Protein AF-0000000072489955 (afdb_homodimer)

InterPro domains:
  IPR000868 Isochorismatase-like domain [PF00857] (8-156)
  IPR036380 Isochorismatase-like superfamily [G3DSA:3.40.50.850] (6-184)
  IPR036380 Isochorismatase-like superfamily [SSF52499] (5-157)
  IPR052347 Isochorismatase Family Nicotinamidases [PTHR11080] (70-157)

Sequence (392 aa):
MSAHENKLLLIIDPQIDFITGALPVPGAERAMNALAGYIRTHNIDYAFIIVTADCHPMRHCSFKPDGGEWPRHCIADSVGAAIWPPVMTELLDNSDKVVILHKGKDAGREEYSIFKNSVAAERILHIIESYDIKRIDICGLAGDVCVSDTIRDGVELIKNSRINVLSAFSPSIDGGDVLHSVISAYGLSCDTDADIMSAHENKLLLIIDPQIDFITGALPVPGAERAMNALAGYIRTHNIDYAFIIVTADCHPMRHCSFKPDGGEWPRHCIADSVGAAIWPPVMTELLDNSDKVVILHKGKDAGREEYSIFKNSVAAERILHIIESYDIKRIDICGLAGDVCVSDTIRDGVELIKNSRINVLSAFSPSIDGGDVLHSVISAYGLSCDTDADI

pLDDT: mean 95.7, std 8.62, range [37.5, 98.94]

Structure (mmCIF, N/CA/C/O backbone):
data_AF-0000000072489955-model_v1
#
loop_
_entity.id
_entity.type
_entity.pdbx_description
1 polymer nicotinamidase
#
loop_
_atom_site.group_PDB
_atom_site.id
_atom_site.type_symbol
_atom_site.label_atom_id
_atom_site.label_alt_id
_atom_site.label_comp_id
_atom_site.label_asym_id
_atom_site.label_entity_id
_atom_site.label_seq_id
_atom_site.pdbx_PDB_ins_code
_atom_site.Cartn_x
_atom_site.Cartn_y
_atom_site.Cartn_z
_atom_site.occupancy
_atom_site.B_iso_or_equiv
_atom_site.auth_seq_id
_atom_site.auth_comp_id
_atom_site.auth_asym_id
_atom_site.auth_atom_id
_atom_site.pdbx_PDB_model_num
ATOM 1 N N . MET A 1 1 ? -15.766 -40.469 -9.312 1 37.5 1 MET A N 1
ATOM 2 C CA . MET A 1 1 ? -15.766 -39.031 -9.5 1 37.5 1 MET A CA 1
ATOM 3 C C . MET A 1 1 ? -14.352 -38.469 -9.406 1 37.5 1 MET A C 1
ATOM 5 O O . MET A 1 1 ? -13.656 -38.688 -8.406 1 37.5 1 MET A O 1
ATOM 9 N N . SER A 1 2 ? -13.547 -38.375 -10.391 1 42.09 2 SER A N 1
ATOM 10 C CA . SER A 1 2 ? -12.109 -38.094 -10.375 1 42.09 2 SER A CA 1
ATOM 11 C C . SER A 1 2 ? -11.773 -37.031 -9.352 1 42.09 2 SER A C 1
ATOM 13 O O . SER A 1 2 ? -12.422 -35.969 -9.312 1 42.09 2 SER A O 1
ATOM 15 N N . ALA A 1 3 ? -11.477 -37.312 -8.133 1 51.44 3 ALA A N 1
ATOM 16 C CA . ALA A 1 3 ? -11.375 -36.5 -6.914 1 51.44 3 ALA A CA 1
ATOM 17 C C . ALA A 1 3 ? -10.75 -35.125 -7.199 1 51.44 3 ALA A C 1
ATOM 19 O O . ALA A 1 3 ? -9.656 -35.062 -7.758 1 51.44 3 ALA A O 1
ATOM 20 N N . HIS A 1 4 ? -11.508 -34.094 -7.52 1 71.75 4 HIS A N 1
ATOM 21 C CA . HIS A 1 4 ? -11.062 -32.719 -7.824 1 71.75 4 HIS A CA 1
ATOM 22 C C . HIS A 1 4 ? -9.977 -32.281 -6.859 1 71.75 4 HIS A C 1
ATOM 24 O O . HIS A 1 4 ? -10.141 -32.375 -5.645 1 71.75 4 HIS A O 1
ATOM 30 N N . GLU A 1 5 ? -8.727 -32.312 -7.352 1 90.19 5 GLU A N 1
ATOM 31 C CA . GLU A 1 5 ? -7.582 -31.922 -6.531 1 90.19 5 GLU A CA 1
ATOM 32 C C . GLU A 1 5 ? -7.656 -30.438 -6.16 1 90.19 5 GLU A C 1
ATOM 34 O O . GLU A 1 5 ? -8.039 -29.609 -6.984 1 90.19 5 GLU A O 1
ATOM 39 N N . ASN A 1 6 ? -7.496 -30.219 -4.883 1 95.69 6 ASN A N 1
ATOM 40 C CA . ASN A 1 6 ? -7.434 -28.844 -4.426 1 95.69 6 ASN A CA 1
ATOM 41 C C . ASN A 1 6 ? -6.145 -28.156 -4.883 1 95.69 6 ASN A C 1
ATOM 43 O O . ASN A 1 6 ? -5.051 -28.641 -4.609 1 95.69 6 ASN A O 1
ATOM 47 N N . LYS A 1 7 ? -6.324 -27.016 -5.609 1 97.81 7 LYS A N 1
ATOM 48 C CA . LYS A 1 7 ? -5.18 -26.297 -6.156 1 97.81 7 LYS A CA 1
ATOM 49 C C . LYS A 1 7 ? -5.027 -24.922 -5.5 1 97.81 7 LYS A C 1
ATOM 51 O O . LYS A 1 7 ? -6.016 -24.328 -5.078 1 97.81 7 LYS A O 1
ATOM 56 N N . LEU A 1 8 ? -3.838 -24.547 -5.398 1 98.38 8 LEU A N 1
ATOM 57 C CA . LEU A 1 8 ? -3.469 -23.203 -4.973 1 98.38 8 LEU A CA 1
ATOM 58 C C . LEU A 1 8 ? -2.781 -22.438 -6.105 1 98.38 8 LEU A C 1
ATOM 60 O O . LEU A 1 8 ? -1.897 -22.984 -6.773 1 98.38 8 LEU A O 1
ATOM 64 N N . LEU A 1 9 ? -3.279 -21.266 -6.422 1 98.62 9 LEU A N 1
ATOM 65 C CA . LEU A 1 9 ? -2.568 -20.359 -7.324 1 98.62 9 LEU A CA 1
ATOM 66 C C . LEU A 1 9 ? -1.688 -19.391 -6.539 1 98.62 9 LEU A C 1
ATOM 68 O O . LEU A 1 9 ? -2.186 -18.625 -5.715 1 98.62 9 LEU A O 1
ATOM 72 N N . LEU A 1 10 ? -0.407 -19.5 -6.691 1 98.81 10 LEU A N 1
ATOM 73 C CA . LEU A 1 10 ? 0.57 -18.609 -6.062 1 98.81 10 LEU A CA 1
ATOM 74 C C . LEU A 1 10 ? 1.148 -17.625 -7.074 1 98.81 10 LEU A C 1
ATOM 76 O O . LEU A 1 10 ? 1.888 -18.031 -7.98 1 98.81 10 LEU A O 1
ATOM 80 N N . ILE A 1 11 ? 0.816 -16.359 -6.941 1 98.94 11 ILE A N 1
ATOM 81 C CA . ILE A 1 11 ? 1.24 -15.328 -7.871 1 98.94 11 ILE A CA 1
ATOM 82 C C . ILE A 1 11 ? 2.301 -14.445 -7.215 1 98.94 11 ILE A C 1
ATOM 84 O O . ILE A 1 11 ? 2.029 -13.773 -6.215 1 98.94 11 ILE A O 1
ATOM 88 N N . ILE A 1 12 ? 3.443 -14.398 -7.82 1 98.94 12 ILE A N 1
ATOM 89 C CA . ILE A 1 12 ? 4.578 -13.688 -7.234 1 98.94 12 ILE A CA 1
ATOM 90 C C . ILE A 1 12 ? 4.656 -12.281 -7.812 1 98.94 12 ILE A C 1
ATOM 92 O O . ILE A 1 12 ? 4.949 -12.102 -8.992 1 98.94 12 ILE A O 1
ATOM 96 N N . ASP A 1 13 ? 4.414 -11.305 -7.098 1 98.88 13 ASP A N 1
ATOM 97 C CA . ASP A 1 13 ? 4.766 -9.898 -7.23 1 98.88 13 ASP A CA 1
ATOM 98 C C . ASP A 1 13 ? 4.23 -9.32 -8.539 1 98.88 13 ASP A C 1
ATOM 100 O O . ASP A 1 13 ? 4.98 -8.719 -9.312 1 98.88 13 ASP A O 1
ATOM 104 N N . PRO A 1 14 ? 2.908 -9.445 -8.797 1 98.94 14 PRO A N 1
ATOM 105 C CA . PRO A 1 14 ? 2.35 -8.781 -9.977 1 98.94 14 PRO A CA 1
ATOM 106 C C . PRO A 1 14 ? 2.15 -7.281 -9.773 1 98.94 14 PRO A C 1
ATOM 108 O O . PRO A 1 14 ? 1.031 -6.777 -9.906 1 98.94 14 PRO A O 1
ATOM 111 N N . GLN A 1 15 ? 3.248 -6.578 -9.578 1 98.94 15 GLN A N 1
ATOM 112 C CA . GLN A 1 15 ? 3.209 -5.184 -9.156 1 98.94 15 GLN A CA 1
ATOM 113 C C . GLN A 1 15 ? 3.604 -4.254 -10.305 1 98.94 15 GLN A C 1
ATOM 115 O O . GLN A 1 15 ? 4.363 -4.645 -11.195 1 98.94 15 GLN A O 1
ATOM 120 N N . ILE A 1 16 ? 3.211 -3.055 -10.258 1 98.94 16 ILE A N 1
ATOM 121 C CA . ILE A 1 16 ? 3.332 -2.055 -11.312 1 98.94 16 ILE A CA 1
ATOM 122 C C . ILE A 1 16 ? 4.809 -1.783 -11.602 1 98.94 16 ILE A C 1
ATOM 124 O O . ILE A 1 16 ? 5.211 -1.674 -12.758 1 98.94 16 ILE A O 1
ATOM 128 N N . ASP A 1 17 ? 5.617 -1.728 -10.609 1 98.94 17 ASP A N 1
ATOM 129 C CA . ASP A 1 17 ? 7.02 -1.395 -10.82 1 98.94 17 ASP A CA 1
ATOM 130 C C . ASP A 1 17 ? 7.719 -2.465 -11.656 1 98.94 17 ASP A C 1
ATOM 132 O O . ASP A 1 17 ? 8.695 -2.176 -12.352 1 98.94 17 ASP A O 1
ATOM 136 N N . PHE A 1 18 ? 7.219 -3.705 -11.633 1 98.88 18 PHE A N 1
ATOM 137 C CA . PHE A 1 18 ? 7.82 -4.781 -12.414 1 98.88 18 PHE A CA 1
ATOM 138 C C . PHE A 1 18 ? 7.188 -4.871 -13.797 1 98.88 18 PHE A C 1
ATOM 140 O O . PHE A 1 18 ? 7.578 -5.711 -14.609 1 98.88 18 PHE A O 1
ATOM 147 N N . ILE A 1 19 ? 6.191 -4.082 -14.109 1 98.88 19 ILE A N 1
ATOM 148 C CA . ILE A 1 19 ? 5.434 -4.199 -15.352 1 98.88 19 ILE A CA 1
ATOM 149 C C . ILE A 1 19 ? 5.652 -2.953 -16.203 1 98.88 19 ILE A C 1
ATOM 151 O O . ILE A 1 19 ? 6.227 -3.035 -17.297 1 98.88 19 ILE A O 1
ATOM 155 N N . THR A 1 20 ? 5.324 -1.74 -15.648 1 98.62 20 THR A N 1
ATOM 156 C CA . THR A 1 20 ? 5.461 -0.504 -16.406 1 98.62 20 THR A CA 1
ATOM 157 C C . THR A 1 20 ? 6.262 0.53 -15.625 1 98.62 20 THR A C 1
ATOM 159 O O . THR A 1 20 ? 6.52 1.629 -16.109 1 98.62 20 THR A O 1
ATOM 162 N N . GLY A 1 21 ? 6.633 0.22 -14.438 1 98.38 21 GLY A N 1
ATOM 163 C CA . GLY A 1 21 ? 7.211 1.208 -13.539 1 98.38 21 GLY A CA 1
ATOM 164 C C . GLY A 1 21 ? 8.727 1.177 -13.516 1 98.38 21 GLY A C 1
ATOM 165 O O . GLY A 1 21 ? 9.375 1.174 -14.57 1 98.38 21 GLY A O 1
ATOM 166 N N . ALA A 1 22 ? 9.375 1.132 -12.383 1 97.88 22 ALA A N 1
ATOM 167 C CA . ALA A 1 22 ? 10.781 1.447 -12.141 1 97.88 22 ALA A CA 1
ATOM 168 C C . ALA A 1 22 ? 11.68 0.306 -12.602 1 97.88 22 ALA A C 1
ATOM 170 O O . ALA A 1 22 ? 12.844 0.527 -12.945 1 97.88 22 ALA A O 1
ATOM 171 N N . LEU A 1 23 ? 11.203 -0.921 -12.57 1 97.69 23 LEU A N 1
ATOM 172 C CA . LEU A 1 23 ? 12 -2.105 -12.875 1 97.69 23 LEU A CA 1
ATOM 173 C C . LEU A 1 23 ? 11.219 -3.068 -13.766 1 97.69 23 LEU A C 1
ATOM 175 O O . LEU A 1 23 ? 11.008 -4.227 -13.391 1 97.69 23 LEU A O 1
ATOM 179 N N . PRO A 1 24 ? 10.898 -2.605 -14.953 1 98.38 24 PRO A N 1
ATOM 180 C CA . PRO A 1 24 ? 10.016 -3.406 -15.812 1 98.38 24 PRO A CA 1
ATOM 181 C C . PRO A 1 24 ? 10.695 -4.672 -16.328 1 98.38 24 PRO A C 1
ATOM 183 O O . PRO A 1 24 ? 11.852 -4.629 -16.75 1 98.38 24 PRO A O 1
ATOM 186 N N . VAL A 1 25 ? 10.008 -5.738 -16.25 1 98.56 25 VAL A N 1
ATOM 187 C CA . VAL A 1 25 ? 10.391 -7.008 -16.859 1 98.56 25 VAL A CA 1
ATOM 188 C C . VAL A 1 25 ? 9.859 -7.086 -18.281 1 98.56 25 VAL A C 1
ATOM 190 O O . VAL A 1 25 ? 8.68 -6.828 -18.531 1 98.56 25 VAL A O 1
ATOM 193 N N . PRO A 1 26 ? 10.719 -7.391 -19.281 1 98.38 26 PRO A N 1
ATOM 194 C CA . PRO A 1 26 ? 10.219 -7.5 -20.656 1 98.38 26 PRO A CA 1
ATOM 195 C C . PRO A 1 26 ? 9.055 -8.477 -20.797 1 98.38 26 PRO A C 1
ATOM 197 O O . PRO A 1 26 ? 9.117 -9.594 -20.266 1 98.38 26 PRO A O 1
ATOM 200 N N . GLY A 1 27 ? 7.914 -8 -21.391 1 98 27 GLY A N 1
ATOM 201 C CA . GLY A 1 27 ? 6.773 -8.867 -21.641 1 98 27 GLY A CA 1
ATOM 202 C C . GLY A 1 27 ? 5.809 -8.938 -20.469 1 98 27 GLY A C 1
ATOM 203 O O . GLY A 1 27 ? 4.773 -9.594 -20.562 1 98 27 GLY A O 1
ATOM 204 N N . ALA A 1 28 ? 6.082 -8.242 -19.406 1 98.69 28 ALA A N 1
ATOM 205 C CA . ALA A 1 28 ? 5.312 -8.367 -18.156 1 98.69 28 ALA A CA 1
ATOM 206 C C . ALA A 1 28 ? 3.883 -7.871 -18.344 1 98.69 28 ALA A C 1
ATOM 208 O O . ALA A 1 28 ? 2.938 -8.477 -17.844 1 98.69 28 ALA A O 1
ATOM 209 N N . GLU A 1 29 ? 3.723 -6.734 -19.062 1 98.69 29 GLU A N 1
ATOM 210 C CA . GLU A 1 29 ? 2.381 -6.184 -19.234 1 98.69 29 GLU A CA 1
ATOM 211 C C . GLU A 1 29 ? 1.457 -7.18 -19.922 1 98.69 29 GLU A C 1
ATOM 213 O O . GLU A 1 29 ? 0.35 -7.441 -19.453 1 98.69 29 GLU A O 1
ATOM 218 N N . ARG A 1 30 ? 1.932 -7.723 -21.031 1 98.06 30 ARG A N 1
ATOM 219 C CA . ARG A 1 30 ? 1.153 -8.711 -21.766 1 98.06 30 ARG A CA 1
ATOM 220 C C . ARG A 1 30 ? 0.87 -9.938 -20.906 1 98.06 30 ARG A C 1
ATOM 222 O O . ARG A 1 30 ? -0.264 -10.422 -20.844 1 98.06 30 ARG A O 1
ATOM 229 N N . ALA A 1 31 ? 1.835 -10.445 -20.172 1 98.31 31 ALA A N 1
ATOM 230 C CA . ALA A 1 31 ? 1.703 -11.641 -19.344 1 98.31 31 ALA A CA 1
ATOM 231 C C . ALA A 1 31 ? 0.718 -11.422 -18.203 1 98.31 31 ALA A C 1
ATOM 233 O O . ALA A 1 31 ? -0.113 -12.281 -17.922 1 98.31 31 ALA A O 1
ATOM 234 N N . MET A 1 32 ? 0.786 -10.281 -17.578 1 98.69 32 MET A N 1
ATOM 235 C CA . MET A 1 32 ? -0.064 -10 -16.422 1 98.69 32 MET A CA 1
ATOM 236 C C . MET A 1 32 ? -1.501 -9.734 -16.859 1 98.69 32 MET A C 1
ATOM 238 O O . MET A 1 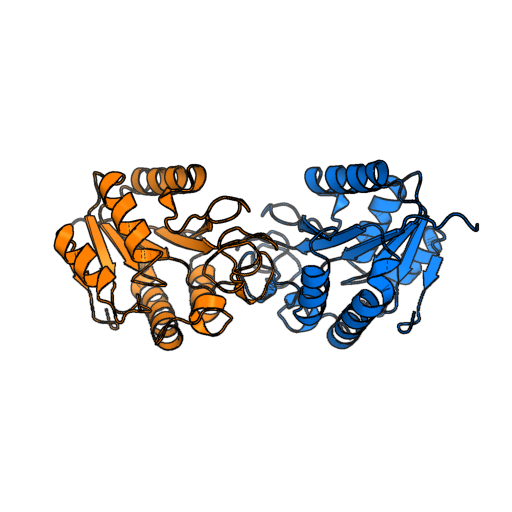32 ? -2.443 -10.07 -16.141 1 98.69 32 MET A O 1
ATOM 242 N N . ASN A 1 33 ? -1.655 -9.078 -18.047 1 98.62 33 ASN A N 1
ATOM 243 C CA . ASN A 1 33 ? -3.002 -8.969 -18.594 1 98.62 33 ASN A CA 1
ATOM 244 C C . ASN A 1 33 ? -3.598 -10.336 -18.891 1 98.62 33 ASN A C 1
ATOM 246 O O . ASN A 1 33 ? -4.77 -10.586 -18.609 1 98.62 33 ASN A O 1
ATOM 250 N N . ALA A 1 34 ? -2.805 -11.203 -19.484 1 98.31 34 ALA A N 1
ATOM 251 C CA . ALA A 1 34 ? -3.248 -12.57 -19.75 1 98.31 34 ALA A CA 1
ATOM 252 C C . ALA A 1 34 ? -3.559 -13.312 -18.469 1 98.31 34 ALA A C 1
ATOM 254 O O . ALA A 1 34 ? -4.516 -14.086 -18.406 1 98.31 34 ALA A O 1
ATOM 255 N N . LEU A 1 35 ? -2.717 -13.117 -17.406 1 98.56 35 LEU A N 1
ATOM 256 C CA . LEU A 1 35 ? -2.957 -13.734 -16.094 1 98.56 35 LEU A CA 1
ATOM 257 C C . LEU A 1 35 ? -4.312 -13.32 -15.547 1 98.56 35 LEU A C 1
ATOM 259 O O . LEU A 1 35 ? -5.039 -14.141 -14.977 1 98.56 35 LEU A O 1
ATOM 263 N N . ALA A 1 36 ? -4.652 -12.031 -15.695 1 98.62 36 ALA A N 1
ATOM 264 C CA . ALA A 1 36 ? -5.961 -11.562 -15.25 1 98.62 36 ALA A CA 1
ATOM 265 C C . ALA A 1 36 ? -7.082 -12.336 -15.938 1 98.62 36 ALA A C 1
ATOM 267 O O . ALA A 1 36 ? -8.039 -12.766 -15.281 1 98.62 36 ALA A O 1
ATOM 268 N N . GLY A 1 37 ? -6.965 -12.469 -17.25 1 97.94 37 GLY A N 1
ATOM 269 C CA . GLY A 1 37 ? -7.926 -13.273 -17.984 1 97.94 37 GLY A CA 1
ATOM 270 C C . GLY A 1 37 ? -7.98 -14.711 -17.516 1 97.94 37 GLY A C 1
ATOM 271 O O . GLY A 1 37 ? -9.062 -15.281 -17.375 1 97.94 37 GLY A O 1
ATOM 272 N N . TYR A 1 38 ? -6.816 -15.312 -17.25 1 98.12 38 TYR A N 1
ATOM 273 C CA . TYR A 1 38 ? -6.719 -16.688 -16.766 1 98.12 38 TYR A CA 1
ATOM 274 C C . TYR A 1 38 ? -7.453 -16.844 -15.43 1 98.12 38 TYR A C 1
ATOM 276 O O . TYR A 1 38 ? -8.219 -17.797 -15.25 1 98.12 38 TYR A O 1
ATOM 284 N N . ILE A 1 39 ? -7.254 -15.922 -14.453 1 98.31 39 ILE A N 1
ATOM 285 C CA . ILE A 1 39 ? -7.926 -15.961 -13.156 1 98.31 39 ILE A CA 1
ATOM 286 C C . ILE A 1 39 ? -9.438 -15.875 -13.359 1 98.31 39 ILE A C 1
ATOM 288 O O . ILE A 1 39 ? -10.195 -16.625 -12.742 1 98.31 39 ILE A O 1
ATOM 292 N N . ARG A 1 40 ? -9.828 -14.977 -14.266 1 97.56 40 ARG A N 1
ATOM 293 C CA . ARG A 1 40 ? -11.25 -14.773 -14.523 1 97.56 40 ARG A CA 1
ATOM 294 C C . ARG A 1 40 ? -11.914 -16.062 -14.984 1 97.56 40 ARG A C 1
ATOM 296 O O . ARG A 1 40 ? -13.023 -16.391 -14.547 1 97.56 40 ARG A O 1
ATOM 303 N N . THR A 1 41 ? -11.227 -16.859 -15.773 1 96.62 41 THR A N 1
ATOM 304 C CA . THR A 1 41 ? -11.844 -18.016 -16.406 1 96.62 41 THR A CA 1
ATOM 305 C C . THR A 1 41 ? -11.57 -19.281 -15.609 1 96.62 41 THR A C 1
ATOM 307 O O . THR A 1 41 ? -12.281 -20.281 -15.758 1 96.62 41 THR A O 1
ATOM 310 N N . HIS A 1 42 ? -10.562 -19.25 -14.688 1 96.25 42 HIS A N 1
ATOM 311 C CA . HIS A 1 42 ? -10.156 -20.5 -14.023 1 96.25 42 HIS A CA 1
ATOM 312 C C . HIS A 1 42 ? -10.273 -20.375 -12.508 1 96.25 42 HIS A C 1
ATOM 314 O O . HIS A 1 42 ? -9.805 -21.25 -11.773 1 96.25 42 HIS A O 1
ATOM 320 N N . ASN A 1 43 ? -10.859 -19.312 -12.023 1 95.12 43 ASN A N 1
ATOM 321 C CA . ASN A 1 43 ? -10.945 -19.094 -10.578 1 95.12 43 ASN A CA 1
ATOM 322 C C . ASN A 1 43 ? -11.57 -20.281 -9.859 1 95.12 43 ASN A C 1
ATOM 324 O O . ASN A 1 43 ? -11.156 -20.625 -8.75 1 95.12 43 ASN A O 1
ATOM 328 N N . ILE A 1 44 ? -12.477 -21.031 -10.438 1 95.44 44 ILE A N 1
ATOM 329 C CA . ILE A 1 44 ? -13.211 -22.125 -9.805 1 95.44 44 ILE A CA 1
ATOM 330 C C . ILE A 1 44 ? -12.289 -23.328 -9.609 1 95.44 44 ILE A C 1
ATOM 332 O O . ILE A 1 44 ? -12.555 -24.188 -8.773 1 95.44 44 ILE A O 1
ATOM 336 N N . ASP A 1 45 ? -11.227 -23.312 -10.359 1 95.5 45 ASP A N 1
ATOM 337 C CA . ASP A 1 45 ? -10.289 -24.438 -10.281 1 95.5 45 ASP A CA 1
ATOM 338 C C . ASP A 1 45 ? -9.414 -24.344 -9.031 1 95.5 45 ASP A C 1
ATOM 340 O O . ASP A 1 45 ? -8.758 -25.312 -8.656 1 95.5 45 ASP A O 1
ATOM 344 N N . TYR A 1 46 ? -9.398 -23.25 -8.352 1 98 46 TYR A N 1
ATOM 345 C CA . TYR A 1 46 ? -8.477 -23.031 -7.242 1 98 46 TYR A CA 1
ATOM 346 C C . TYR A 1 46 ? -9.227 -22.922 -5.922 1 98 46 TYR A C 1
ATOM 348 O O . TYR A 1 46 ? -10.203 -22.172 -5.82 1 98 46 TYR A O 1
ATOM 356 N N . ALA A 1 47 ? -8.727 -23.625 -4.977 1 98.31 47 ALA A N 1
ATOM 357 C CA . ALA A 1 47 ? -9.266 -23.531 -3.619 1 98.31 47 ALA A CA 1
ATOM 358 C C . ALA A 1 47 ? -8.844 -22.219 -2.951 1 98.31 47 ALA A C 1
ATOM 360 O O . ALA A 1 47 ? -9.57 -21.688 -2.105 1 98.31 47 ALA A O 1
ATOM 361 N N . PHE A 1 48 ? -7.672 -21.734 -3.367 1 98.62 48 PHE A N 1
ATOM 362 C CA . PHE A 1 48 ? -7.137 -20.531 -2.754 1 98.62 48 PHE A CA 1
ATOM 363 C C . PHE A 1 48 ? -6.16 -19.828 -3.695 1 98.62 48 PHE A C 1
ATOM 365 O O . PHE A 1 48 ? -5.578 -20.469 -4.578 1 98.62 48 PHE A O 1
ATOM 372 N N . ILE A 1 49 ? -6.047 -18.516 -3.59 1 98.88 49 ILE A N 1
ATOM 373 C CA . ILE A 1 49 ? -5.098 -17.703 -4.344 1 98.88 49 ILE A CA 1
ATOM 374 C C . ILE A 1 49 ? -4.23 -16.906 -3.379 1 98.88 49 ILE A C 1
ATOM 376 O O . ILE A 1 49 ? -4.754 -16.188 -2.52 1 98.88 49 ILE A O 1
ATOM 380 N N . ILE A 1 50 ? -2.957 -17.062 -3.475 1 98.88 50 ILE A N 1
ATOM 381 C CA . ILE A 1 50 ? -2.004 -16.266 -2.709 1 98.88 50 ILE A CA 1
ATOM 382 C C . ILE A 1 50 ? -1.217 -15.359 -3.648 1 98.88 50 ILE A C 1
ATOM 384 O O . ILE A 1 50 ? -0.707 -15.805 -4.676 1 98.88 50 ILE A O 1
ATOM 388 N N . VAL A 1 51 ? -1.162 -14.133 -3.346 1 98.94 51 VAL A N 1
ATOM 389 C CA . VAL A 1 51 ? -0.356 -13.148 -4.066 1 98.94 51 VAL A CA 1
ATOM 390 C C . VAL A 1 51 ? 0.719 -12.586 -3.141 1 98.94 51 VAL A C 1
ATOM 392 O O . VAL A 1 51 ? 0.454 -12.297 -1.971 1 98.94 51 VAL A O 1
ATOM 395 N N . THR A 1 52 ? 1.908 -12.5 -3.605 1 98.88 52 THR A N 1
ATOM 396 C CA . THR A 1 52 ? 2.951 -11.828 -2.838 1 98.88 52 THR A CA 1
ATOM 397 C C . THR A 1 52 ? 3.246 -10.445 -3.416 1 98.88 52 THR A C 1
ATOM 399 O O . THR A 1 52 ? 2.926 -10.172 -4.574 1 98.88 52 THR A O 1
ATOM 402 N N . ALA A 1 53 ? 3.789 -9.594 -2.629 1 98.81 53 ALA A N 1
ATOM 403 C CA . ALA A 1 53 ? 4.145 -8.242 -3.062 1 98.81 53 ALA A CA 1
ATOM 404 C C . ALA A 1 53 ? 5.348 -7.715 -2.285 1 98.81 53 ALA A C 1
ATOM 406 O O . ALA A 1 53 ? 5.398 -7.832 -1.058 1 98.81 53 ALA A O 1
ATOM 407 N N . ASP A 1 54 ? 6.328 -7.227 -3.004 1 98.62 54 ASP A N 1
ATOM 408 C CA . ASP A 1 54 ? 7.383 -6.438 -2.369 1 98.62 54 ASP A CA 1
ATOM 409 C C . ASP A 1 54 ? 6.812 -5.168 -1.741 1 98.62 54 ASP A C 1
ATOM 411 O O . ASP A 1 54 ? 5.973 -4.496 -2.34 1 98.62 54 ASP A O 1
ATOM 415 N N . CYS A 1 55 ? 7.176 -4.906 -0.614 1 98.31 55 CYS A N 1
ATOM 416 C CA . CYS A 1 55 ? 6.691 -3.756 0.14 1 98.31 55 CYS A CA 1
ATOM 417 C C . CYS A 1 55 ? 7.84 -3.053 0.855 1 98.31 55 CYS A C 1
ATOM 419 O O . CYS A 1 55 ? 7.883 -3.02 2.086 1 98.31 55 CYS A O 1
ATOM 421 N N . HIS A 1 56 ? 8.68 -2.373 0.127 1 98.69 56 HIS A N 1
ATOM 422 C CA . HIS A 1 56 ? 9.938 -1.841 0.648 1 98.69 56 HIS A CA 1
ATOM 423 C C . HIS A 1 56 ? 9.719 -0.517 1.372 1 98.69 56 HIS A C 1
ATOM 425 O O . HIS A 1 56 ? 8.914 0.309 0.934 1 98.69 56 HIS A O 1
ATOM 431 N N . PRO A 1 57 ? 10.469 -0.329 2.482 1 98.12 57 PRO A N 1
ATOM 432 C CA . PRO A 1 57 ? 10.531 1.031 3.025 1 98.12 57 PRO A CA 1
ATOM 433 C C . PRO A 1 57 ? 11.203 2.018 2.072 1 98.12 57 PRO A C 1
ATOM 435 O O . PRO A 1 57 ? 11.68 1.623 1.006 1 98.12 57 PRO A O 1
ATOM 438 N N . MET A 1 58 ? 11.172 3.27 2.43 1 97.69 58 MET A N 1
ATOM 439 C CA . MET A 1 58 ? 11.664 4.336 1.563 1 97.69 58 MET A CA 1
ATOM 440 C C . MET A 1 58 ? 13.156 4.164 1.287 1 97.69 58 MET A C 1
ATOM 442 O O . MET A 1 58 ? 13.648 4.594 0.244 1 97.69 58 MET A O 1
ATOM 446 N N . ARG A 1 59 ? 13.812 3.543 2.25 1 96.75 59 ARG A N 1
ATOM 447 C CA . ARG A 1 59 ? 15.195 3.105 2.084 1 96.75 59 ARG A CA 1
ATOM 448 C C . ARG A 1 59 ? 15.32 1.6 2.283 1 96.75 59 ARG A C 1
ATOM 450 O O . ARG A 1 59 ? 14.734 1.039 3.209 1 96.75 59 ARG A O 1
ATOM 457 N N . HIS A 1 60 ? 16 0.931 1.401 1 97.81 60 HIS A N 1
ATOM 458 C CA . HIS A 1 60 ? 16.125 -0.522 1.443 1 97.81 60 HIS A CA 1
ATOM 459 C C . HIS A 1 60 ? 17.469 -0.975 0.872 1 97.81 60 HIS A C 1
ATOM 461 O O . HIS A 1 60 ? 17.953 -0.403 -0.106 1 97.81 60 HIS A O 1
ATOM 467 N N . CYS A 1 61 ? 18.016 -2.01 1.352 1 98.06 61 CYS A N 1
ATOM 468 C CA . CYS A 1 61 ? 19.375 -2.455 1.024 1 98.06 61 CYS A CA 1
ATOM 469 C C . CYS A 1 61 ? 19.469 -2.902 -0.429 1 98.06 61 CYS A C 1
ATOM 471 O O . CYS A 1 61 ? 20.562 -2.986 -0.991 1 98.06 61 CYS A O 1
ATOM 473 N N . SER A 1 62 ? 18.344 -3.219 -1.028 1 97 62 SER A N 1
ATOM 474 C CA . SER A 1 62 ? 18.375 -3.672 -2.414 1 97 62 SER A CA 1
ATOM 475 C C . SER A 1 62 ? 18.5 -2.498 -3.379 1 97 62 SER A C 1
ATOM 477 O O . SER A 1 62 ? 18.766 -2.689 -4.566 1 97 62 SER A O 1
ATOM 479 N N . PHE A 1 63 ? 18.266 -1.239 -2.906 1 97.81 63 PHE A N 1
ATOM 480 C CA . PHE A 1 63 ? 18.266 -0.063 -3.77 1 97.81 63 PHE A CA 1
ATOM 481 C C . PHE A 1 63 ? 19.688 0.416 -4.039 1 97.81 63 PHE A C 1
ATOM 483 O O . PHE A 1 63 ? 20.531 0.4 -3.141 1 97.81 63 PHE A O 1
ATOM 490 N N . LYS A 1 64 ? 19.938 0.902 -5.215 1 97.25 64 LYS A N 1
ATOM 491 C CA . LYS A 1 64 ? 21.266 1.39 -5.609 1 97.25 64 LYS A CA 1
ATOM 492 C C . LYS A 1 64 ? 21.75 2.492 -4.672 1 97.25 64 LYS A C 1
ATOM 494 O O . LYS A 1 64 ? 22.875 2.443 -4.18 1 97.25 64 LYS A O 1
ATOM 499 N N . PRO A 1 65 ? 20.906 3.514 -4.359 1 95.75 65 PRO A N 1
ATOM 500 C CA . PRO A 1 65 ? 21.375 4.562 -3.451 1 95.75 65 PRO A CA 1
ATOM 501 C C . PRO A 1 65 ? 21.719 4.031 -2.059 1 95.75 65 PRO A C 1
ATOM 503 O O . PRO A 1 65 ? 22.406 4.699 -1.29 1 95.75 65 PRO A O 1
ATOM 506 N N . ASP A 1 66 ? 21.266 2.824 -1.698 1 96.75 66 ASP A N 1
ATOM 507 C CA . ASP A 1 66 ? 21.484 2.248 -0.375 1 96.75 66 ASP A CA 1
ATOM 508 C C . ASP A 1 66 ? 22.453 1.069 -0.439 1 96.75 66 ASP A C 1
ATOM 510 O O . ASP A 1 66 ? 22.484 0.234 0.467 1 96.75 66 ASP A O 1
ATOM 514 N N . GLY A 1 67 ? 23.109 0.924 -1.616 1 96.62 67 GLY A N 1
ATOM 515 C CA . GLY A 1 67 ? 24.188 -0.057 -1.734 1 96.62 67 GLY A CA 1
ATOM 516 C C . GLY A 1 67 ? 23.766 -1.304 -2.492 1 96.62 67 GLY A C 1
ATOM 517 O O . GLY A 1 67 ? 24.547 -2.246 -2.625 1 96.62 67 GLY A O 1
ATOM 518 N N . GLY A 1 68 ? 22.531 -1.366 -2.971 1 97.06 68 GLY A N 1
ATOM 519 C CA . GLY A 1 68 ? 22.031 -2.543 -3.664 1 97.06 68 GLY A CA 1
ATOM 520 C C . GLY A 1 68 ? 22.172 -2.449 -5.172 1 97.06 68 GLY A C 1
ATOM 521 O O . GLY A 1 68 ? 22.953 -1.636 -5.68 1 97.06 68 GLY A O 1
ATOM 522 N N . GLU A 1 69 ? 21.516 -3.355 -5.832 1 95.44 69 GLU A N 1
ATOM 523 C CA . GLU A 1 69 ? 21.719 -3.488 -7.27 1 95.44 69 GLU A CA 1
ATOM 524 C C . GLU A 1 69 ? 20.547 -2.918 -8.047 1 95.44 69 GLU A C 1
ATOM 526 O O . GLU A 1 69 ? 20.672 -2.592 -9.234 1 95.44 69 GLU A O 1
ATOM 531 N N . TRP A 1 70 ? 19.438 -2.723 -7.395 1 97.12 70 TRP A N 1
ATOM 532 C CA . TRP A 1 70 ? 18.203 -2.387 -8.117 1 97.12 70 TRP A CA 1
ATOM 533 C C . TRP A 1 70 ? 17.859 -0.911 -7.949 1 97.12 70 TRP A C 1
ATOM 535 O O . TRP A 1 70 ? 18.281 -0.278 -6.973 1 97.12 70 TRP A O 1
ATOM 545 N N . PRO A 1 71 ? 17.188 -0.28 -8.922 1 97.75 71 PRO A N 1
ATOM 546 C CA . PRO A 1 71 ? 16.594 1.031 -8.648 1 97.75 71 PRO A CA 1
ATOM 547 C C . PRO A 1 71 ? 15.555 0.984 -7.531 1 97.75 71 PRO A C 1
ATOM 549 O O . PRO A 1 71 ? 15.07 -0.095 -7.18 1 97.75 71 PRO A O 1
ATOM 552 N N . ARG A 1 72 ? 15.227 2.092 -6.953 1 97.5 72 ARG A N 1
ATOM 553 C CA . ARG A 1 72 ? 14.109 2.125 -6.012 1 97.5 72 ARG A CA 1
ATOM 554 C C . ARG A 1 72 ? 12.852 1.548 -6.645 1 97.5 72 ARG A C 1
ATOM 556 O O . ARG A 1 72 ? 12.477 1.921 -7.758 1 97.5 72 ARG A O 1
ATOM 563 N N . HIS A 1 73 ? 12.273 0.589 -6.02 1 98.56 73 HIS A N 1
ATOM 564 C CA . HIS A 1 73 ? 11.086 -0.071 -6.539 1 98.56 73 HIS A CA 1
ATOM 565 C C . HIS A 1 73 ? 10.203 -0.593 -5.406 1 98.56 73 HIS A C 1
ATOM 567 O O . HIS A 1 73 ? 10.695 -0.857 -4.305 1 98.56 73 HIS A O 1
ATOM 573 N N . CYS A 1 74 ? 8.953 -0.671 -5.738 1 98.75 74 CYS A N 1
ATOM 574 C CA . CYS A 1 74 ? 7.941 -1.252 -4.859 1 98.75 74 CYS A CA 1
ATOM 575 C C . CYS A 1 74 ? 8.031 -0.656 -3.457 1 98.75 74 CYS A C 1
ATOM 577 O O . CYS A 1 74 ? 8.031 -1.389 -2.467 1 98.75 74 CYS A O 1
ATOM 579 N N . ILE A 1 75 ? 8.211 0.654 -3.422 1 98.75 75 ILE A N 1
ATOM 580 C CA . ILE A 1 75 ? 8.18 1.358 -2.145 1 98.75 75 ILE A CA 1
ATOM 581 C C . ILE A 1 75 ? 6.762 1.356 -1.586 1 98.75 75 ILE A C 1
ATOM 583 O O . ILE A 1 75 ? 5.809 1.683 -2.297 1 98.75 75 ILE A O 1
ATOM 587 N N . ALA A 1 76 ? 6.617 0.996 -0.345 1 98.69 76 ALA A N 1
ATOM 588 C CA . ALA A 1 76 ? 5.316 0.928 0.313 1 98.69 76 ALA A CA 1
ATOM 589 C C . ALA A 1 76 ? 4.523 2.213 0.092 1 98.69 76 ALA A C 1
ATOM 591 O O . ALA A 1 76 ? 5.082 3.311 0.145 1 98.69 76 ALA A O 1
ATOM 592 N N . ASP A 1 77 ? 3.217 2.111 -0.242 1 98.75 77 ASP A N 1
ATOM 593 C CA . ASP A 1 77 ? 2.238 3.189 -0.356 1 98.75 77 ASP A CA 1
ATOM 594 C C . ASP A 1 77 ? 2.428 3.967 -1.656 1 98.75 77 ASP A C 1
ATOM 596 O O . ASP A 1 77 ? 1.725 4.949 -1.906 1 98.75 77 ASP A O 1
ATOM 600 N N . SER A 1 78 ? 3.398 3.582 -2.504 1 98.88 78 SER A N 1
ATOM 601 C CA . SER A 1 78 ? 3.557 4.195 -3.818 1 98.88 78 SER A CA 1
ATOM 602 C C . SER A 1 78 ? 2.742 3.451 -4.875 1 98.88 78 SER A C 1
ATOM 604 O O . SER A 1 78 ? 2.332 2.309 -4.656 1 98.88 78 SER A O 1
ATOM 606 N N . VAL A 1 79 ? 2.543 4.059 -6.004 1 98.88 79 VAL A N 1
ATOM 607 C CA . VAL A 1 79 ? 1.862 3.438 -7.133 1 98.88 79 VAL A CA 1
ATOM 608 C C . VAL A 1 79 ? 2.654 2.223 -7.609 1 98.88 79 VAL A C 1
ATOM 610 O O . VAL A 1 79 ? 2.07 1.203 -7.988 1 98.88 79 VAL A O 1
ATOM 613 N N . GLY A 1 80 ? 3.926 2.311 -7.539 1 98.88 80 GLY A N 1
ATOM 614 C CA . GLY A 1 80 ? 4.789 1.241 -8.016 1 98.88 80 GLY A CA 1
ATOM 615 C C . GLY A 1 80 ? 4.609 -0.057 -7.254 1 98.88 80 GLY A C 1
ATOM 616 O O . GLY A 1 80 ? 4.82 -1.141 -7.801 1 98.88 80 GLY A O 1
ATOM 617 N N . ALA A 1 81 ? 4.203 0.033 -5.996 1 98.88 81 ALA A N 1
ATOM 618 C CA . ALA A 1 81 ? 4.055 -1.142 -5.141 1 98.88 81 ALA A CA 1
ATOM 619 C C . ALA A 1 81 ? 2.68 -1.779 -5.324 1 98.88 81 ALA A C 1
ATOM 621 O O . ALA A 1 81 ? 2.441 -2.898 -4.863 1 98.88 81 ALA A O 1
ATOM 622 N N . ALA A 1 82 ? 1.779 -1.154 -6.004 1 98.94 82 ALA A N 1
ATOM 623 C CA . ALA A 1 82 ? 0.416 -1.652 -6.168 1 98.94 82 ALA A CA 1
ATOM 624 C C . ALA A 1 82 ? 0.383 -2.863 -7.098 1 98.94 82 ALA A C 1
ATOM 626 O O . ALA A 1 82 ? 1.212 -2.982 -8 1 98.94 82 ALA A O 1
ATOM 627 N N . ILE A 1 83 ? -0.553 -3.701 -6.832 1 98.94 83 ILE A N 1
ATOM 628 C CA . ILE A 1 83 ? -0.817 -4.82 -7.73 1 98.94 83 ILE A CA 1
ATOM 629 C C . ILE A 1 83 ? -1.354 -4.301 -9.062 1 98.94 83 ILE A C 1
ATOM 631 O O . ILE A 1 83 ? -2.145 -3.355 -9.094 1 98.94 83 ILE A O 1
ATOM 635 N N . TRP A 1 84 ? -0.93 -4.875 -10.117 1 98.94 84 TRP A N 1
ATOM 636 C CA . TRP A 1 84 ? -1.376 -4.531 -11.461 1 98.94 84 TRP A CA 1
ATOM 637 C C . TRP A 1 84 ? -2.898 -4.531 -11.547 1 98.94 84 TRP A C 1
ATOM 639 O O . TRP A 1 84 ? -3.545 -5.523 -11.195 1 98.94 84 TRP A O 1
ATOM 649 N N . PRO A 1 85 ? -3.463 -3.436 -12 1 98.81 85 PRO A N 1
ATOM 650 C CA . PRO A 1 85 ? -4.902 -3.217 -11.852 1 98.81 85 PRO A CA 1
ATOM 651 C C . PRO A 1 85 ? -5.738 -4.348 -12.445 1 98.81 85 PRO A C 1
ATOM 653 O O . PRO A 1 85 ? -6.676 -4.828 -11.812 1 98.81 85 PRO A O 1
ATOM 656 N N . PRO A 1 86 ? -5.457 -4.887 -13.656 1 98.88 86 PRO A N 1
ATOM 657 C CA . PRO A 1 86 ? -6.273 -5.992 -14.172 1 98.88 86 PRO A CA 1
ATOM 658 C C . PRO A 1 86 ? -6.234 -7.223 -13.273 1 98.88 86 PRO A C 1
ATOM 660 O O . PRO A 1 86 ? -7.254 -7.895 -13.094 1 98.88 86 PRO A O 1
ATOM 663 N N . VAL A 1 87 ? -5.086 -7.523 -12.695 1 98.94 87 VAL A N 1
ATOM 664 C CA . VAL A 1 87 ? -4.973 -8.656 -11.781 1 98.94 87 VAL A CA 1
ATOM 665 C C . VAL A 1 87 ? -5.73 -8.352 -10.484 1 98.94 87 VAL A C 1
ATOM 667 O O . VAL A 1 87 ? -6.469 -9.203 -9.984 1 98.94 87 VAL A O 1
ATOM 670 N N . MET A 1 88 ? -5.578 -7.148 -10 1 98.88 88 MET A N 1
ATOM 671 C CA . MET A 1 88 ? -6.234 -6.746 -8.758 1 98.88 88 MET A CA 1
ATOM 672 C C . MET A 1 88 ? -7.75 -6.871 -8.875 1 98.88 88 MET A C 1
ATOM 674 O O . MET A 1 88 ? -8.414 -7.293 -7.93 1 98.88 88 MET A O 1
ATOM 678 N N . THR A 1 89 ? -8.273 -6.48 -10.031 1 98.5 89 THR A N 1
ATOM 679 C CA . THR A 1 89 ? -9.711 -6.578 -10.266 1 98.5 89 THR A CA 1
ATOM 680 C C . THR A 1 89 ? -10.195 -8.016 -10.078 1 98.5 89 THR A C 1
ATOM 682 O O . THR A 1 89 ? -11.195 -8.258 -9.398 1 98.5 89 THR A O 1
ATOM 685 N N . GLU A 1 90 ? -9.461 -8.961 -10.641 1 98.75 90 GLU A N 1
ATOM 686 C CA . GLU A 1 90 ? -9.836 -10.367 -10.523 1 98.75 90 GLU A CA 1
ATOM 687 C C . GLU A 1 90 ? -9.688 -10.859 -9.094 1 98.75 90 GLU A C 1
ATOM 689 O O . GLU A 1 90 ? -10.469 -11.695 -8.625 1 98.75 90 GLU A O 1
ATOM 694 N N . LEU A 1 91 ? -8.672 -10.367 -8.398 1 98.75 91 LEU A N 1
ATOM 695 C CA . LEU A 1 91 ? -8.492 -10.75 -7 1 98.75 91 LEU A CA 1
ATOM 696 C C . LEU A 1 91 ? -9.656 -10.258 -6.148 1 98.75 91 LEU A C 1
ATOM 698 O O . LEU A 1 91 ? -10.141 -10.984 -5.277 1 98.75 91 LEU A O 1
ATOM 702 N N . LEU A 1 92 ? -10.078 -9.055 -6.422 1 97.88 92 LEU A N 1
ATOM 703 C CA . LEU A 1 92 ? -11.188 -8.469 -5.676 1 97.88 92 LEU A CA 1
ATOM 704 C C . LEU A 1 92 ? -12.469 -9.266 -5.906 1 97.88 92 LEU A C 1
ATOM 706 O O . LEU A 1 92 ? -13.281 -9.414 -4.988 1 97.88 92 LEU A O 1
ATOM 710 N N . ASP A 1 93 ? -12.688 -9.758 -7.105 1 97.31 93 ASP A N 1
ATOM 711 C CA . ASP A 1 93 ? -13.859 -10.562 -7.43 1 97.31 93 ASP A CA 1
ATOM 712 C C . ASP A 1 93 ? -13.812 -11.914 -6.727 1 97.31 93 ASP A C 1
ATOM 714 O O . ASP A 1 93 ? -14.82 -12.617 -6.656 1 97.31 93 ASP A O 1
ATOM 718 N N . ASN A 1 94 ? -12.656 -12.297 -6.191 1 98 94 ASN A N 1
ATOM 719 C CA . ASN A 1 94 ? -12.453 -13.555 -5.48 1 98 94 ASN A CA 1
ATOM 720 C C . ASN A 1 94 ? -11.992 -13.328 -4.047 1 98 94 ASN A C 1
ATOM 722 O O . ASN A 1 94 ? -11.25 -14.141 -3.494 1 98 94 ASN A O 1
ATOM 726 N N . SER A 1 95 ? -12.438 -12.266 -3.473 1 97.12 95 SER A N 1
ATOM 727 C CA . SER A 1 95 ? -11.891 -11.758 -2.217 1 97.12 95 SER A CA 1
ATOM 728 C C . SER A 1 95 ? -12.062 -12.773 -1.091 1 97.12 95 SER A C 1
ATOM 730 O O . SER A 1 95 ? -11.32 -12.742 -0.106 1 97.12 95 SER A O 1
ATOM 732 N N . ASP A 1 96 ? -12.938 -13.703 -1.173 1 96.56 96 ASP A N 1
ATOM 733 C CA . ASP A 1 96 ? -13.219 -14.664 -0.113 1 96.56 96 ASP A CA 1
ATOM 734 C C . ASP A 1 96 ? -12.141 -15.742 -0.041 1 96.56 96 ASP A C 1
ATOM 736 O O . ASP A 1 96 ? -12.047 -16.484 0.945 1 96.56 96 ASP A O 1
ATOM 740 N N . LYS A 1 97 ? -11.242 -15.852 -1.047 1 98.19 97 LYS A N 1
ATOM 741 C CA . LYS A 1 97 ? -10.234 -16.906 -1.062 1 98.19 97 LYS A CA 1
ATOM 742 C C . LYS A 1 97 ? -8.875 -16.359 -1.51 1 98.19 97 LYS A C 1
ATOM 744 O O . LYS A 1 97 ? -8.102 -17.078 -2.16 1 98.19 97 LYS A O 1
ATOM 749 N N . VAL A 1 98 ? -8.641 -15.086 -1.272 1 98.62 98 VAL A N 1
ATOM 750 C CA . VAL A 1 98 ? -7.391 -14.438 -1.674 1 98.62 98 VAL A CA 1
ATOM 751 C C . VAL A 1 98 ? -6.684 -13.867 -0.445 1 98.62 98 VAL A C 1
ATOM 753 O O . VAL A 1 98 ? -7.328 -13.312 0.448 1 98.62 98 VAL A O 1
ATOM 756 N N . VAL A 1 99 ? -5.43 -14.008 -0.416 1 98.44 99 VAL A N 1
ATOM 757 C CA . VAL A 1 99 ? -4.617 -13.266 0.545 1 98.44 99 VAL A CA 1
ATOM 758 C C . VAL A 1 99 ? -3.396 -12.672 -0.157 1 98.44 99 VAL A C 1
ATOM 760 O O . VAL A 1 99 ? -2.846 -13.281 -1.078 1 98.44 99 VAL A O 1
ATOM 763 N N . ILE A 1 100 ? -3.041 -11.523 0.201 1 98.75 100 ILE A N 1
ATOM 764 C CA . ILE A 1 100 ? -1.823 -10.875 -0.278 1 98.75 100 ILE A CA 1
ATOM 765 C C . ILE A 1 100 ? -0.79 -10.82 0.845 1 98.75 100 ILE A C 1
ATOM 767 O O . ILE A 1 100 ? -1.064 -10.297 1.925 1 98.75 100 ILE A O 1
ATOM 771 N N . LEU A 1 101 ? 0.352 -11.391 0.617 1 98.75 101 LEU A N 1
ATOM 772 C CA . LEU A 1 101 ? 1.44 -11.461 1.587 1 98.75 101 LEU A CA 1
ATOM 773 C C . LEU A 1 101 ? 2.605 -10.578 1.164 1 98.75 101 LEU A C 1
ATOM 775 O O . LEU A 1 101 ? 3.01 -10.586 -0.001 1 98.75 101 LEU A O 1
ATOM 779 N N . HIS A 1 102 ? 3.162 -9.859 2.062 1 98.38 102 HIS A N 1
ATOM 780 C CA . HIS A 1 102 ? 4.191 -8.875 1.741 1 98.38 102 HIS A CA 1
ATOM 781 C C . HIS A 1 102 ? 5.578 -9.383 2.123 1 98.38 102 HIS A C 1
ATOM 783 O O . HIS A 1 102 ? 5.719 -10.156 3.07 1 98.38 102 HIS A O 1
ATOM 789 N N . LYS A 1 103 ? 6.535 -8.938 1.439 1 98.19 103 LYS A N 1
ATOM 790 C CA . LYS A 1 103 ? 7.938 -9.234 1.706 1 98.19 103 LYS A CA 1
ATOM 791 C C . LYS A 1 103 ? 8.812 -8 1.487 1 98.19 103 LYS A C 1
ATOM 793 O O . LYS A 1 103 ? 8.359 -7.004 0.921 1 98.19 103 LYS A O 1
ATOM 798 N N . GLY A 1 104 ? 10.031 -8.031 2.02 1 97.75 104 GLY A N 1
ATOM 799 C CA . GLY A 1 104 ? 10.977 -6.945 1.835 1 97.75 104 GLY A CA 1
ATOM 800 C C . GLY A 1 104 ? 10.688 -5.742 2.715 1 97.75 104 GLY A C 1
ATOM 801 O O . GLY A 1 104 ? 11.062 -4.617 2.385 1 97.75 104 GLY A O 1
ATOM 802 N N . LYS A 1 105 ? 10.062 -5.918 3.844 1 97.31 105 LYS A N 1
ATOM 803 C CA . LYS A 1 105 ? 9.648 -4.812 4.703 1 97.31 105 LYS A CA 1
ATOM 804 C C . LYS A 1 105 ? 10.797 -4.332 5.578 1 97.31 105 LYS A C 1
ATOM 806 O O . LYS A 1 105 ? 10.742 -3.242 6.148 1 97.31 105 LYS A O 1
ATOM 811 N N . ASP A 1 106 ? 11.789 -5.199 5.742 1 97 106 ASP A N 1
ATOM 812 C CA . ASP A 1 106 ? 12.953 -4.848 6.543 1 97 106 ASP A CA 1
ATOM 813 C C . ASP A 1 106 ? 14.016 -4.145 5.691 1 97 106 ASP A C 1
ATOM 815 O O . ASP A 1 106 ? 14.516 -4.715 4.719 1 97 106 ASP A O 1
ATOM 819 N N . ALA A 1 107 ? 14.445 -2.979 6.047 1 97.12 107 ALA A N 1
ATOM 820 C CA . ALA A 1 107 ? 15.344 -2.145 5.258 1 97.12 107 ALA A CA 1
ATOM 821 C C . ALA A 1 107 ? 16.688 -2.848 5.027 1 97.12 107 ALA A C 1
ATOM 823 O O . ALA A 1 107 ? 17.344 -2.621 4.012 1 97.12 107 ALA A O 1
ATOM 824 N N . GLY A 1 108 ? 17.047 -3.682 5.957 1 97.25 108 GLY A N 1
ATOM 825 C CA . GLY A 1 108 ? 18.391 -4.258 5.914 1 97.25 108 GLY A CA 1
ATOM 826 C C . GLY A 1 108 ? 18.406 -5.684 5.398 1 97.25 108 GLY A C 1
ATOM 827 O O . GLY A 1 108 ? 19.469 -6.324 5.371 1 97.25 108 GLY A O 1
ATOM 828 N N . ARG A 1 109 ? 17.234 -6.188 4.906 1 95.56 109 ARG A N 1
ATOM 829 C CA . ARG A 1 109 ? 17.172 -7.59 4.504 1 95.56 109 ARG A CA 1
ATOM 830 C C . ARG A 1 109 ? 16.391 -7.754 3.213 1 95.56 109 ARG A C 1
ATOM 832 O O . ARG A 1 109 ? 15.203 -7.414 3.156 1 95.56 109 ARG A O 1
ATOM 839 N N . GLU A 1 110 ? 17.016 -8.273 2.281 1 93.19 110 GLU A N 1
ATOM 840 C CA . GLU A 1 110 ? 16.344 -8.57 1.019 1 93.19 110 GLU A CA 1
ATOM 841 C C . GLU A 1 110 ? 15.57 -9.883 1.104 1 93.19 110 GLU A C 1
ATOM 843 O O . GLU A 1 110 ? 16.031 -10.844 1.72 1 93.19 110 GLU A O 1
ATOM 848 N N . GLU A 1 111 ? 14.383 -9.938 0.52 1 94.62 111 GLU A N 1
ATOM 849 C CA . GLU A 1 111 ? 13.531 -11.117 0.481 1 94.62 111 GLU A CA 1
ATOM 850 C C . GLU A 1 111 ? 12.984 -11.359 -0.923 1 94.62 111 GLU A C 1
ATOM 852 O O . GLU A 1 111 ? 11.797 -11.148 -1.177 1 94.62 111 GLU A O 1
ATOM 857 N N . TYR A 1 112 ? 13.812 -11.977 -1.746 1 95.81 112 TYR A N 1
ATOM 858 C CA . TYR A 1 112 ? 13.312 -12.336 -3.066 1 95.81 112 TYR A CA 1
ATOM 859 C C . TYR A 1 112 ? 12.219 -13.391 -2.965 1 95.81 112 TYR A C 1
ATOM 861 O O . TYR A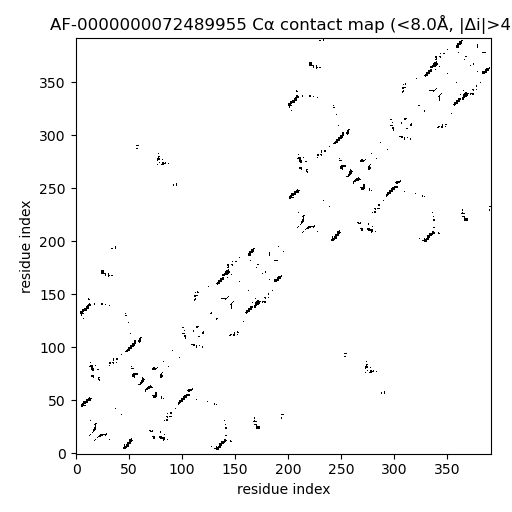 1 112 ? 11.164 -13.273 -3.604 1 95.81 112 TYR A O 1
ATOM 869 N N . SER A 1 113 ? 12.531 -14.359 -2.131 1 98.25 113 SER A N 1
ATOM 870 C CA . SER A 1 113 ? 11.586 -15.445 -1.871 1 98.25 113 SER A CA 1
ATOM 871 C C . SER A 1 113 ? 10.641 -15.094 -0.726 1 98.25 113 SER A C 1
ATOM 873 O O . SER A 1 113 ? 11.086 -14.688 0.351 1 98.25 113 SER A O 1
ATOM 875 N N . ILE A 1 114 ? 9.352 -15.336 -0.913 1 98.31 114 ILE A N 1
ATOM 876 C CA . ILE A 1 114 ? 8.375 -15.086 0.136 1 98.31 114 ILE A CA 1
ATOM 877 C C . ILE A 1 114 ? 8.625 -16.031 1.311 1 98.31 114 ILE A C 1
ATOM 879 O O . ILE A 1 114 ? 8.227 -15.734 2.443 1 98.31 114 ILE A O 1
ATOM 883 N N . PHE A 1 115 ? 9.297 -17.109 1.07 1 97.88 115 PHE A N 1
ATOM 884 C CA . PHE A 1 115 ? 9.508 -18.109 2.111 1 97.88 115 PHE A CA 1
ATOM 885 C C . PHE A 1 115 ? 10.625 -17.672 3.057 1 97.88 115 PHE A C 1
ATOM 887 O O . PHE A 1 115 ? 10.812 -18.281 4.117 1 97.88 115 PHE A O 1
ATOM 894 N N . LYS A 1 116 ? 11.352 -16.625 2.713 1 95.94 116 LYS A N 1
ATOM 895 C CA . LYS A 1 116 ? 12.328 -16.047 3.627 1 95.94 116 LYS A CA 1
ATOM 896 C C . LYS A 1 116 ? 11.648 -15.18 4.688 1 95.94 116 LYS A C 1
ATOM 898 O O . LYS A 1 116 ? 12.266 -14.82 5.691 1 95.94 116 LYS A O 1
ATOM 903 N N . ASN A 1 117 ? 10.438 -14.852 4.426 1 96.56 117 ASN A N 1
ATOM 904 C CA . ASN A 1 117 ? 9.586 -14.227 5.434 1 96.56 117 ASN A CA 1
ATOM 905 C C . ASN A 1 117 ? 8.898 -15.266 6.309 1 96.56 117 ASN A C 1
ATOM 907 O O . ASN A 1 117 ? 7.945 -15.922 5.875 1 96.56 117 ASN A O 1
ATOM 911 N N . SER A 1 118 ? 9.297 -15.375 7.516 1 95.06 118 SER A N 1
ATOM 912 C CA . SER A 1 118 ? 8.867 -16.484 8.367 1 95.06 118 SER A CA 1
ATOM 913 C C . SER A 1 118 ? 7.359 -16.438 8.602 1 95.06 118 SER A C 1
ATOM 915 O O . SER A 1 118 ? 6.695 -17.469 8.602 1 95.06 118 SER A O 1
ATOM 917 N N . VAL A 1 119 ? 6.824 -15.273 8.797 1 96.5 119 VAL A N 1
ATOM 918 C CA . VAL A 1 119 ? 5.395 -15.125 9.055 1 96.5 119 VAL A CA 1
ATOM 919 C C . VAL A 1 119 ? 4.602 -15.539 7.812 1 96.5 119 VAL A C 1
ATOM 921 O O . VAL A 1 119 ? 3.621 -16.281 7.91 1 96.5 119 VAL A O 1
ATOM 924 N N . ALA A 1 120 ? 5.039 -15.062 6.66 1 97.31 120 ALA A N 1
ATOM 925 C CA . ALA A 1 120 ? 4.367 -15.398 5.406 1 97.31 120 ALA A CA 1
ATOM 926 C C . ALA A 1 120 ? 4.496 -16.891 5.094 1 97.31 120 ALA A C 1
ATOM 928 O O . ALA A 1 120 ? 3.537 -17.516 4.637 1 97.31 120 ALA A O 1
ATOM 929 N N . ALA A 1 121 ? 5.684 -17.438 5.32 1 97.06 121 ALA A N 1
ATOM 930 C CA . ALA A 1 121 ? 5.91 -18.859 5.074 1 97.06 121 ALA A CA 1
ATOM 931 C C . ALA A 1 121 ? 4.957 -19.719 5.906 1 97.06 121 ALA A C 1
ATOM 933 O O . ALA A 1 121 ? 4.34 -20.641 5.387 1 97.06 121 ALA A O 1
ATOM 934 N N . GLU A 1 122 ? 4.859 -19.344 7.152 1 97.56 122 GLU A N 1
ATOM 935 C CA . GLU A 1 122 ? 3.955 -20.078 8.031 1 97.56 122 GLU A CA 1
ATOM 936 C C . GLU A 1 122 ? 2.51 -19.984 7.551 1 97.56 122 GLU A C 1
ATOM 938 O O . GLU A 1 122 ? 1.767 -20.969 7.594 1 97.56 122 GLU A O 1
ATOM 943 N N . ARG A 1 123 ? 2.127 -18.812 7.121 1 98.06 123 ARG A N 1
ATOM 944 C CA . ARG A 1 123 ? 0.771 -18.609 6.621 1 98.06 123 ARG A CA 1
ATOM 945 C C . ARG A 1 123 ? 0.508 -19.469 5.383 1 98.06 123 ARG A C 1
ATOM 947 O O . ARG A 1 123 ? -0.565 -20.047 5.246 1 98.06 123 ARG A O 1
ATOM 954 N N . ILE A 1 124 ? 1.461 -19.5 4.496 1 98.12 124 ILE A N 1
ATOM 955 C CA . ILE A 1 124 ? 1.327 -20.297 3.277 1 98.12 124 ILE A CA 1
ATOM 956 C C . ILE A 1 124 ? 1.178 -21.766 3.635 1 98.12 124 ILE A C 1
ATOM 958 O O . ILE A 1 124 ? 0.275 -22.453 3.137 1 98.12 124 ILE A O 1
ATOM 962 N N . LEU A 1 125 ? 2.023 -22.266 4.527 1 97.19 125 LEU A N 1
ATOM 963 C CA . LEU A 1 125 ? 1.98 -23.672 4.926 1 97.19 125 LEU A CA 1
ATOM 964 C C . LEU A 1 125 ? 0.659 -24 5.613 1 97.19 125 LEU A C 1
ATOM 966 O O . LEU A 1 125 ? 0.094 -25.062 5.398 1 97.19 125 LEU A O 1
ATOM 970 N N . HIS A 1 126 ? 0.171 -23.094 6.418 1 97.88 126 HIS A N 1
ATOM 971 C CA . HIS A 1 126 ? -1.117 -23.281 7.074 1 97.88 126 HIS A CA 1
ATOM 972 C C . HIS A 1 126 ? -2.246 -23.391 6.055 1 97.88 126 HIS A C 1
ATOM 974 O O . HIS A 1 126 ? -3.141 -24.234 6.203 1 97.88 126 HIS A O 1
ATOM 980 N N . ILE A 1 127 ? -2.246 -22.531 5.047 1 97.88 127 ILE A N 1
ATOM 981 C CA . ILE A 1 127 ? -3.266 -22.562 4.008 1 97.88 127 ILE A CA 1
ATOM 982 C C . ILE A 1 127 ? -3.203 -23.891 3.258 1 97.88 127 ILE A C 1
ATOM 984 O O . ILE A 1 127 ? -4.234 -24.516 3.01 1 97.88 127 ILE A O 1
ATOM 988 N N . ILE A 1 128 ? -2.006 -24.328 2.922 1 97.38 128 ILE A N 1
ATOM 989 C CA . ILE A 1 128 ? -1.809 -25.594 2.211 1 97.38 128 ILE A CA 1
ATOM 990 C C . ILE A 1 128 ? -2.414 -26.734 3.014 1 97.38 128 ILE A C 1
ATOM 992 O O . ILE A 1 128 ? -3.119 -27.594 2.463 1 97.38 128 ILE A O 1
ATOM 996 N N . GLU A 1 129 ? -2.168 -26.734 4.301 1 96.25 129 GLU A N 1
ATOM 997 C CA . GLU A 1 129 ? -2.68 -27.781 5.18 1 96.25 129 GLU A CA 1
ATOM 998 C C . GLU A 1 129 ? -4.191 -27.672 5.344 1 96.25 129 GLU A C 1
ATOM 1000 O O . GLU A 1 129 ? -4.91 -28.656 5.191 1 96.25 129 GLU A O 1
ATOM 1005 N N . SER A 1 130 ? -4.68 -26.5 5.629 1 97.31 130 SER A N 1
ATOM 1006 C CA . SER A 1 130 ? -6.086 -26.281 5.941 1 97.31 130 SER A CA 1
ATOM 1007 C C . SER A 1 130 ? -6.98 -26.625 4.754 1 97.31 130 SER A C 1
ATOM 1009 O O . SER A 1 130 ? -8.109 -27.094 4.934 1 97.31 130 SER A O 1
ATOM 1011 N N . TYR A 1 131 ? -6.48 -26.422 3.533 1 96.94 131 TYR A N 1
ATOM 1012 C CA . TYR A 1 131 ? -7.293 -26.641 2.342 1 96.94 131 TYR A CA 1
ATOM 1013 C C . TYR A 1 131 ? -6.91 -27.938 1.645 1 96.94 131 TYR A C 1
ATOM 1015 O O . TYR A 1 131 ? -7.398 -28.234 0.551 1 96.94 131 TYR A O 1
ATOM 1023 N N . ASP A 1 132 ? -5.973 -28.688 2.248 1 96.5 132 ASP A N 1
ATOM 1024 C CA . ASP A 1 132 ? -5.496 -29.938 1.687 1 96.5 132 ASP A CA 1
ATOM 1025 C C . ASP A 1 132 ? -5.047 -29.766 0.239 1 96.5 132 ASP A C 1
ATOM 1027 O O . ASP A 1 132 ? -5.508 -30.484 -0.653 1 96.5 132 ASP A O 1
ATOM 1031 N N . ILE A 1 133 ? -4.227 -28.766 0.013 1 97.44 133 ILE A N 1
ATOM 1032 C CA . ILE A 1 133 ? -3.73 -28.422 -1.316 1 97.44 133 ILE A CA 1
ATOM 1033 C C . ILE A 1 133 ? -2.816 -29.531 -1.827 1 97.44 133 ILE A C 1
ATOM 1035 O O . ILE A 1 133 ? -1.852 -29.906 -1.156 1 97.44 133 ILE A O 1
ATOM 1039 N N . LYS A 1 134 ? -3.066 -29.984 -3.012 1 96.81 134 LYS A N 1
ATOM 1040 C CA . LYS A 1 134 ? -2.268 -31.047 -3.59 1 96.81 134 LYS A CA 1
ATOM 1041 C C . LYS A 1 134 ? -1.381 -30.531 -4.719 1 96.81 134 LYS A C 1
ATOM 1043 O O . LYS A 1 134 ? -0.392 -31.172 -5.082 1 96.81 134 LYS A O 1
ATOM 1048 N N . ARG A 1 135 ? -1.77 -29.406 -5.262 1 96.94 135 ARG A N 1
ATOM 1049 C CA . ARG A 1 135 ? -1.015 -28.797 -6.355 1 96.94 135 ARG A CA 1
ATOM 1050 C C . ARG A 1 135 ? -0.916 -27.281 -6.18 1 96.94 135 ARG A C 1
ATOM 1052 O O . ARG A 1 135 ? -1.887 -26.641 -5.785 1 96.94 135 ARG A O 1
ATOM 1059 N N . ILE A 1 136 ? 0.245 -26.781 -6.43 1 97.88 136 ILE A N 1
ATOM 1060 C CA . ILE A 1 136 ? 0.492 -25.344 -6.422 1 97.88 136 ILE A CA 1
ATOM 1061 C C . ILE A 1 136 ? 0.915 -24.891 -7.812 1 97.88 136 ILE A C 1
ATOM 1063 O O . ILE A 1 136 ? 1.956 -25.297 -8.32 1 97.88 136 ILE A O 1
ATOM 1067 N N . ASP A 1 137 ? 0.088 -24.109 -8.438 1 97.94 137 ASP A N 1
ATOM 1068 C CA . ASP A 1 137 ? 0.468 -23.406 -9.656 1 97.94 137 ASP A CA 1
ATOM 1069 C C . ASP A 1 137 ? 1.115 -22.062 -9.328 1 97.94 137 ASP A C 1
ATOM 1071 O O . ASP A 1 137 ? 0.489 -21.203 -8.711 1 97.94 137 ASP A O 1
ATOM 1075 N N . ILE A 1 138 ? 2.352 -21.938 -9.742 1 98.62 138 ILE A N 1
ATOM 1076 C CA . ILE A 1 138 ? 3.096 -20.734 -9.383 1 98.62 138 ILE A CA 1
ATOM 1077 C C . ILE A 1 138 ? 3.434 -19.953 -10.648 1 98.62 138 ILE A C 1
ATOM 1079 O O . ILE A 1 138 ? 3.766 -20.531 -11.68 1 98.62 138 ILE A O 1
ATOM 1083 N N . CYS A 1 139 ? 3.324 -18.625 -10.594 1 98.81 139 CYS A N 1
ATOM 1084 C CA . CYS A 1 139 ? 3.695 -17.703 -11.656 1 98.81 139 CYS A CA 1
ATOM 1085 C C . CYS A 1 139 ? 4.008 -16.328 -11.094 1 98.81 139 CYS A C 1
ATOM 1087 O O . CYS A 1 139 ? 4.02 -16.125 -9.875 1 98.81 139 CYS A O 1
ATOM 1089 N N . GLY A 1 140 ? 4.359 -15.422 -12.008 1 98.81 140 GLY A N 1
ATOM 1090 C CA . GLY A 1 140 ? 4.578 -14.047 -11.594 1 98.81 140 GLY A CA 1
ATOM 1091 C C . GLY A 1 140 ? 5.883 -13.469 -12.102 1 98.81 140 GLY A C 1
ATOM 1092 O O . GLY A 1 140 ? 6.359 -13.844 -13.172 1 98.81 140 GLY A O 1
ATOM 1093 N N . LEU A 1 141 ? 6.406 -12.438 -11.305 1 98.81 141 LEU A N 1
ATOM 1094 C CA . LEU A 1 141 ? 7.527 -11.633 -11.789 1 98.81 141 LEU A CA 1
ATOM 1095 C C . LEU A 1 141 ? 8.617 -11.539 -10.727 1 98.81 141 LEU A C 1
ATOM 1097 O O . LEU A 1 141 ? 8.328 -11.375 -9.539 1 98.81 141 LEU A O 1
ATOM 1101 N N . ALA A 1 142 ? 9.805 -11.43 -11.211 1 98.06 142 ALA A N 1
ATOM 1102 C CA . ALA A 1 142 ? 10.344 -11.891 -12.484 1 98.06 142 ALA A CA 1
ATOM 1103 C C . ALA A 1 142 ? 10.625 -13.391 -12.453 1 98.06 142 ALA A C 1
ATOM 1105 O O . ALA A 1 142 ? 11.055 -13.922 -11.422 1 98.06 142 ALA A O 1
ATOM 1106 N N . GLY A 1 143 ? 10.461 -14.039 -13.484 1 98.5 143 GLY A N 1
ATOM 1107 C CA . GLY A 1 143 ? 10.656 -15.477 -13.57 1 98.5 143 GLY A CA 1
ATOM 1108 C C . GLY A 1 143 ? 12.031 -15.922 -13.109 1 98.5 143 GLY A C 1
ATOM 1109 O O . GLY A 1 143 ? 12.172 -16.953 -12.445 1 98.5 143 GLY A O 1
ATOM 1110 N N . ASP A 1 144 ? 13.062 -15.117 -13.391 1 98.44 144 ASP A N 1
ATOM 1111 C CA . ASP A 1 144 ? 14.445 -15.516 -13.148 1 98.44 144 ASP A CA 1
ATOM 1112 C C . ASP A 1 144 ? 14.914 -15.047 -11.773 1 98.44 144 ASP A C 1
ATOM 1114 O O . ASP A 1 144 ? 16.016 -15.383 -11.336 1 98.44 144 ASP A O 1
ATOM 1118 N N . VAL A 1 145 ? 14.133 -14.289 -10.992 1 97.81 145 VAL A N 1
ATOM 1119 C CA . VAL A 1 145 ? 14.547 -13.742 -9.703 1 97.81 145 VAL A CA 1
ATOM 1120 C C . VAL A 1 145 ? 13.594 -14.219 -8.617 1 97.81 145 VAL A C 1
ATOM 1122 O O . VAL A 1 145 ? 13.742 -15.328 -8.094 1 97.81 145 VAL A O 1
ATOM 1125 N N . CYS A 1 146 ? 12.508 -13.5 -8.367 1 98.38 146 CYS A N 1
ATOM 1126 C CA . CYS A 1 146 ? 11.656 -13.781 -7.219 1 98.38 146 CYS A CA 1
ATOM 1127 C C . CYS A 1 146 ? 10.891 -15.094 -7.418 1 98.38 146 CYS A C 1
ATOM 1129 O O . CYS A 1 146 ? 10.656 -15.828 -6.457 1 98.38 146 CYS A O 1
ATOM 1131 N N . VAL A 1 147 ? 10.414 -15.391 -8.633 1 98.81 147 VAL A N 1
ATOM 1132 C CA . VAL A 1 147 ? 9.695 -16.625 -8.891 1 98.81 147 VAL A CA 1
ATOM 1133 C C . VAL A 1 147 ? 10.625 -17.828 -8.648 1 98.81 147 VAL A C 1
ATOM 1135 O O . VAL A 1 147 ? 10.289 -18.734 -7.895 1 98.81 147 VAL A O 1
ATOM 1138 N N . SER A 1 148 ? 11.805 -17.766 -9.281 1 98.62 148 SER A N 1
ATOM 1139 C CA . SER A 1 148 ? 12.766 -18.859 -9.164 1 98.62 148 SER A CA 1
ATOM 1140 C C . SER A 1 148 ? 13.219 -19.031 -7.723 1 98.62 148 SER A C 1
ATOM 1142 O O . SER A 1 148 ? 13.32 -20.156 -7.23 1 98.62 148 SER A O 1
ATOM 1144 N N . ASP A 1 149 ? 13.484 -17.938 -7.027 1 98.38 149 ASP A N 1
ATOM 1145 C CA . ASP A 1 149 ? 13.898 -18.016 -5.633 1 98.38 149 ASP A CA 1
ATOM 1146 C C . ASP A 1 149 ? 12.797 -18.625 -4.77 1 98.38 149 ASP A C 1
ATOM 1148 O O . ASP A 1 149 ? 13.07 -19.422 -3.873 1 98.38 149 ASP A O 1
ATOM 1152 N N . THR A 1 150 ? 11.586 -18.266 -5.035 1 98.56 150 THR A N 1
ATOM 1153 C CA . THR A 1 150 ? 10.453 -18.797 -4.293 1 98.56 150 THR A CA 1
ATOM 1154 C C . THR A 1 150 ? 10.281 -20.297 -4.562 1 98.56 150 THR A C 1
ATOM 1156 O O . THR A 1 150 ? 10.008 -21.062 -3.645 1 98.56 150 THR A O 1
ATOM 1159 N N . ILE A 1 151 ? 10.453 -20.734 -5.816 1 98.06 151 ILE A N 1
ATOM 1160 C CA . ILE A 1 151 ? 10.375 -22.141 -6.172 1 98.06 151 ILE A CA 1
ATOM 1161 C C . ILE A 1 151 ? 11.438 -22.922 -5.414 1 98.06 151 ILE A C 1
ATOM 1163 O O . ILE A 1 151 ? 11.141 -23.938 -4.777 1 98.06 151 ILE A O 1
ATOM 1167 N N . ARG A 1 152 ? 12.688 -22.438 -5.383 1 97 152 ARG A N 1
ATOM 1168 C CA . ARG A 1 152 ? 13.797 -23.125 -4.738 1 97 152 ARG A CA 1
ATOM 1169 C C . ARG A 1 152 ? 13.523 -23.328 -3.254 1 97 152 ARG A C 1
ATOM 1171 O O . ARG A 1 152 ? 13.695 -24.438 -2.736 1 97 152 ARG A O 1
ATOM 1178 N N . ASP A 1 153 ? 13.078 -22.297 -2.623 1 97.19 153 ASP A N 1
ATOM 1179 C CA . ASP A 1 153 ? 12.789 -22.406 -1.196 1 97.19 153 ASP A CA 1
ATOM 1180 C C . ASP A 1 153 ? 11.531 -23.234 -0.952 1 97.19 153 ASP A C 1
ATOM 1182 O O . ASP A 1 153 ? 11.453 -23.984 0.027 1 97.19 153 ASP A O 1
ATOM 1186 N N . GLY A 1 154 ? 10.578 -23.125 -1.825 1 96.19 154 GLY A N 1
ATOM 1187 C CA . GLY A 1 154 ? 9.312 -23.812 -1.688 1 96.19 154 GLY A CA 1
ATOM 1188 C C . GLY A 1 154 ? 9.438 -25.312 -1.818 1 96.19 154 GLY A C 1
ATOM 1189 O O . GLY A 1 154 ? 8.805 -26.062 -1.072 1 96.19 154 GLY A O 1
ATOM 1190 N N . VAL A 1 155 ? 10.25 -25.781 -2.787 1 94.75 155 VAL A N 1
ATOM 1191 C CA . VAL A 1 155 ? 10.43 -27.219 -3.023 1 94.75 155 VAL A CA 1
ATOM 1192 C C . VAL A 1 155 ? 10.961 -27.891 -1.758 1 94.75 155 VAL A C 1
ATOM 1194 O O . VAL A 1 155 ? 10.609 -29.031 -1.465 1 94.75 155 VAL A O 1
ATOM 1197 N N . GLU A 1 156 ? 11.633 -27.125 -0.984 1 89.81 156 GLU A N 1
ATOM 1198 C CA . GLU A 1 156 ? 12.219 -27.656 0.242 1 89.81 156 GLU A CA 1
ATOM 1199 C C . GLU A 1 156 ? 11.203 -27.656 1.382 1 89.81 156 GLU A C 1
ATOM 1201 O O . GLU A 1 156 ? 11.234 -28.531 2.248 1 89.81 156 GLU A O 1
ATOM 1206 N N . LEU A 1 157 ? 10.305 -26.781 1.316 1 90.44 157 LEU A N 1
ATOM 1207 C CA . LEU A 1 157 ? 9.43 -26.547 2.461 1 90.44 157 LEU A CA 1
ATOM 1208 C C . LEU A 1 157 ? 8.094 -27.266 2.279 1 90.44 157 LEU A C 1
ATOM 1210 O O . LEU A 1 157 ? 7.469 -27.688 3.256 1 90.44 157 LEU A O 1
ATOM 1214 N N . ILE A 1 158 ? 7.703 -27.359 1.032 1 89.25 158 ILE A N 1
ATOM 1215 C CA . ILE A 1 158 ? 6.387 -27.906 0.743 1 89.25 158 ILE A CA 1
ATOM 1216 C C . ILE A 1 158 ? 6.508 -29.406 0.454 1 89.25 158 ILE A C 1
ATOM 1218 O O . ILE A 1 158 ? 7.156 -29.812 -0.519 1 89.25 158 ILE A O 1
ATOM 1222 N N . LYS A 1 159 ? 6.035 -30.344 1.214 1 80.31 159 LYS A N 1
ATOM 1223 C CA . LYS A 1 159 ? 6.281 -31.781 1.103 1 80.31 159 LYS A CA 1
ATOM 1224 C C . LYS A 1 159 ? 5.086 -32.5 0.487 1 80.31 159 LYS A C 1
ATOM 1226 O O . LYS A 1 159 ? 5.246 -33.5 -0.196 1 80.31 159 LYS A O 1
ATOM 1231 N N . ASN A 1 160 ? 3.996 -32.062 0.56 1 80.88 160 ASN A N 1
ATOM 1232 C CA . ASN A 1 160 ? 2.814 -32.844 0.214 1 80.88 160 ASN A CA 1
ATOM 1233 C C . ASN A 1 160 ? 2.049 -32.219 -0.948 1 80.88 160 ASN A C 1
ATOM 1235 O O . ASN A 1 160 ? 0.858 -32.5 -1.128 1 80.88 160 ASN A O 1
ATOM 1239 N N . SER A 1 161 ? 2.725 -31.359 -1.669 1 87.19 161 SER A N 1
ATOM 1240 C CA . SER A 1 161 ? 2.113 -30.734 -2.838 1 87.19 161 SER A CA 1
ATOM 1241 C C . SER A 1 161 ? 3.076 -30.719 -4.02 1 87.19 161 SER A C 1
ATOM 1243 O O . SER A 1 161 ? 4.289 -30.609 -3.836 1 87.19 161 SER A O 1
ATOM 1245 N N . ARG A 1 162 ? 2.477 -30.875 -5.141 1 93.31 162 ARG A N 1
ATOM 1246 C CA . ARG A 1 162 ? 3.271 -30.719 -6.359 1 93.31 162 ARG A CA 1
ATOM 1247 C C . ARG A 1 162 ? 3.264 -29.281 -6.848 1 93.31 162 ARG A C 1
ATOM 1249 O O . ARG A 1 162 ? 2.236 -28.609 -6.781 1 93.31 162 ARG A O 1
ATOM 1256 N N . ILE A 1 163 ? 4.375 -28.844 -7.309 1 96.88 163 ILE A N 1
ATOM 1257 C CA . ILE A 1 163 ? 4.504 -27.5 -7.848 1 96.88 163 ILE A CA 1
ATOM 1258 C C . ILE A 1 163 ? 4.473 -27.531 -9.375 1 96.88 163 ILE A C 1
ATOM 1260 O O . ILE A 1 163 ? 5.16 -28.359 -9.992 1 96.88 163 ILE A O 1
ATOM 1264 N N . ASN A 1 164 ? 3.641 -26.797 -9.922 1 97.19 164 ASN A N 1
ATOM 1265 C CA . ASN A 1 164 ? 3.553 -26.562 -11.367 1 97.19 164 ASN A CA 1
ATOM 1266 C C . ASN A 1 164 ? 3.818 -25.109 -11.719 1 97.19 164 ASN A C 1
ATOM 1268 O O . ASN A 1 164 ? 3.279 -24.203 -11.078 1 97.19 164 ASN A O 1
ATOM 1272 N N . VAL A 1 165 ? 4.668 -24.906 -12.742 1 98.31 165 VAL A N 1
ATOM 1273 C CA . VAL A 1 165 ? 5.02 -23.547 -13.133 1 98.31 165 VAL A CA 1
ATOM 1274 C C . VAL A 1 165 ? 4.184 -23.125 -14.336 1 98.31 165 VAL A C 1
ATOM 1276 O O . VAL A 1 165 ? 4.152 -23.812 -15.352 1 98.31 165 VAL A O 1
ATOM 1279 N N . LEU A 1 166 ? 3.459 -22.031 -14.172 1 98.12 166 LEU A N 1
ATOM 1280 C CA . LEU A 1 166 ? 2.783 -21.422 -15.312 1 98.12 166 LEU A CA 1
ATOM 1281 C C . LEU A 1 166 ? 3.697 -20.406 -16 1 98.12 166 LEU A C 1
ATOM 1283 O O . LEU A 1 166 ? 3.568 -19.203 -15.797 1 98.12 166 LEU A O 1
ATOM 1287 N N . SER A 1 167 ? 4.508 -20.828 -16.859 1 97.19 167 SER A N 1
ATOM 1288 C CA . SER A 1 167 ? 5.613 -20.047 -17.391 1 97.19 167 SER A CA 1
ATOM 1289 C C . SER A 1 167 ? 5.105 -18.938 -18.312 1 97.19 167 SER A C 1
ATOM 1291 O O . SER A 1 167 ? 5.785 -17.922 -18.516 1 97.19 167 SER A O 1
ATOM 1293 N N . ALA A 1 168 ? 3.924 -19.109 -18.906 1 96.62 168 ALA A N 1
ATOM 1294 C CA . ALA A 1 168 ? 3.338 -18.062 -19.75 1 96.62 168 ALA A CA 1
ATOM 1295 C C . ALA A 1 168 ? 3.135 -16.766 -18.969 1 96.62 168 ALA A C 1
ATOM 1297 O O . ALA A 1 168 ? 3.111 -15.688 -19.562 1 96.62 168 ALA A O 1
ATOM 1298 N N . PHE A 1 169 ? 3.037 -16.922 -17.641 1 98.38 169 PHE A N 1
ATOM 1299 C CA . PHE A 1 169 ? 2.773 -15.758 -16.781 1 98.38 169 PHE A CA 1
ATOM 1300 C C . PHE A 1 169 ? 4.008 -15.398 -15.969 1 98.38 169 PHE A C 1
ATOM 1302 O O . PHE A 1 169 ? 3.9 -14.75 -14.93 1 98.38 169 PHE A O 1
ATOM 1309 N N . SER A 1 170 ? 5.199 -15.867 -16.422 1 98.5 170 SER A N 1
ATOM 1310 C CA . SER A 1 170 ? 6.406 -15.648 -15.633 1 98.5 170 SER A CA 1
ATOM 1311 C C . SER A 1 170 ? 7.543 -15.117 -16.5 1 98.5 170 SER A C 1
ATOM 1313 O O . SER A 1 170 ? 8.633 -15.695 -16.531 1 98.5 170 SER A O 1
ATOM 1315 N N . PRO A 1 171 ? 7.285 -14 -17.125 1 97.94 171 PRO A N 1
ATOM 1316 C CA . PRO A 1 171 ? 8.398 -13.422 -17.875 1 97.94 171 PRO A CA 1
ATOM 1317 C C . PRO A 1 171 ? 9.617 -13.141 -17.016 1 97.94 171 PRO A C 1
ATOM 1319 O O . PRO A 1 171 ? 9.492 -12.992 -15.797 1 97.94 171 PRO A O 1
ATOM 1322 N N . SER A 1 172 ? 10.789 -13.102 -17.688 1 98.06 172 SER A N 1
ATOM 1323 C CA . SER A 1 172 ? 12.078 -12.992 -17.016 1 98.06 172 SER A CA 1
ATOM 1324 C C . SER A 1 172 ? 12.93 -11.883 -17.641 1 98.06 172 SER A C 1
ATOM 1326 O O . SER A 1 172 ? 12.781 -11.57 -18.812 1 98.06 172 SER A O 1
ATOM 1328 N N . ILE A 1 173 ? 13.766 -11.391 -16.844 1 97.25 173 ILE A N 1
ATOM 1329 C CA . ILE A 1 173 ? 14.727 -10.406 -17.328 1 97.25 173 ILE A CA 1
ATOM 1330 C C . ILE A 1 173 ? 15.742 -11.086 -18.234 1 97.25 173 ILE A C 1
ATOM 1332 O O . ILE A 1 173 ? 16.156 -10.523 -19.25 1 97.25 173 ILE A O 1
ATOM 1336 N N . ASP A 1 174 ? 16.078 -12.273 -17.953 1 97.25 174 ASP A N 1
ATOM 1337 C CA . ASP A 1 174 ? 17.141 -12.977 -18.656 1 97.25 174 ASP A CA 1
ATOM 1338 C C . ASP A 1 174 ? 16.562 -13.828 -19.797 1 97.25 174 ASP A C 1
ATOM 1340 O O . ASP A 1 174 ? 17.234 -14.75 -20.281 1 97.25 174 ASP A O 1
ATOM 1344 N N . GLY A 1 175 ? 15.312 -13.656 -20.125 1 95.94 175 GLY A N 1
ATOM 1345 C CA . GLY A 1 175 ? 14.703 -14.422 -21.203 1 95.94 175 GLY A CA 1
ATOM 1346 C C . GLY A 1 175 ? 14.219 -15.789 -20.75 1 95.94 175 GLY A C 1
ATOM 1347 O O . GLY A 1 175 ? 13.758 -16.578 -21.578 1 95.94 175 GLY A O 1
ATOM 1348 N N . GLY A 1 176 ? 14.344 -16.094 -19.562 1 97.31 176 GLY A N 1
ATOM 1349 C CA . GLY A 1 176 ? 13.766 -17.312 -19.031 1 97.31 176 GLY A CA 1
ATOM 1350 C C . GLY A 1 176 ? 14.789 -18.391 -18.734 1 97.31 176 GLY A C 1
ATOM 1351 O O . GLY A 1 176 ? 14.445 -19.484 -18.266 1 97.31 176 GLY A O 1
ATOM 1352 N N . ASP A 1 177 ? 16.094 -18.094 -18.875 1 97.88 177 ASP A N 1
ATOM 1353 C CA . ASP A 1 177 ? 17.156 -19.094 -18.719 1 97.88 177 ASP A CA 1
ATOM 1354 C C . ASP A 1 177 ? 17.172 -19.641 -17.297 1 97.88 177 ASP A C 1
ATOM 1356 O O . ASP A 1 177 ? 17.156 -20.859 -17.094 1 97.88 177 ASP A O 1
ATOM 1360 N N . VAL A 1 178 ? 17.188 -18.812 -16.328 1 98.56 178 VAL A N 1
ATOM 1361 C CA . VAL A 1 178 ? 17.266 -19.234 -14.93 1 98.56 178 VAL A CA 1
ATOM 1362 C C . VAL A 1 178 ? 16.016 -20.031 -14.562 1 98.56 178 VAL A C 1
ATOM 1364 O O . VAL A 1 178 ? 16.094 -21.094 -13.945 1 98.56 178 VAL A O 1
ATOM 1367 N N . LEU A 1 179 ? 14.852 -19.531 -14.961 1 98.5 179 LEU A N 1
ATOM 1368 C CA . LEU A 1 179 ? 13.602 -20.203 -14.633 1 98.5 179 LEU A CA 1
ATOM 1369 C C . LEU A 1 179 ? 13.562 -21.609 -15.234 1 98.5 179 LEU A C 1
ATOM 1371 O O . LEU A 1 179 ? 13.195 -22.562 -14.555 1 98.5 179 LEU A O 1
ATOM 1375 N N . HIS A 1 180 ? 13.961 -21.703 -16.469 1 97.94 180 HIS A N 1
ATOM 1376 C CA . HIS A 1 180 ? 14.016 -23 -17.109 1 97.94 180 HIS A CA 1
ATOM 1377 C C . HIS A 1 180 ? 14.969 -23.938 -16.391 1 97.94 180 HIS A C 1
ATOM 1379 O O . HIS A 1 180 ? 14.68 -25.125 -16.234 1 97.94 180 HIS A O 1
ATOM 1385 N N . SER A 1 181 ? 16.078 -23.422 -16.016 1 98.38 181 SER A N 1
ATOM 1386 C CA . SER A 1 181 ? 17.062 -24.219 -15.297 1 98.38 181 SER A CA 1
ATOM 1387 C C . SER A 1 181 ? 16.516 -24.734 -13.969 1 98.38 181 SER A C 1
ATOM 1389 O O . SER A 1 181 ? 16.75 -25.875 -13.586 1 98.38 181 SER A O 1
ATOM 1391 N N . VAL A 1 182 ? 15.781 -23.891 -13.258 1 98.06 182 VAL A N 1
ATOM 1392 C CA . VAL A 1 182 ? 15.195 -24.25 -11.977 1 98.06 182 VAL A CA 1
ATOM 1393 C C . VAL A 1 182 ? 14.141 -25.344 -12.18 1 98.06 182 VAL A C 1
ATOM 1395 O O . VAL A 1 182 ? 14.109 -26.328 -11.445 1 98.06 182 VAL A O 1
ATOM 1398 N N . ILE A 1 183 ? 13.32 -25.203 -13.188 1 97.62 183 ILE A N 1
ATOM 1399 C CA . ILE A 1 183 ? 12.281 -26.172 -13.5 1 97.62 183 ILE A CA 1
ATOM 1400 C C . ILE A 1 183 ? 12.914 -27.531 -13.789 1 97.62 183 ILE A C 1
ATOM 1402 O O . ILE A 1 183 ? 12.477 -28.547 -13.25 1 97.62 183 ILE A O 1
ATOM 1406 N N . SER A 1 184 ? 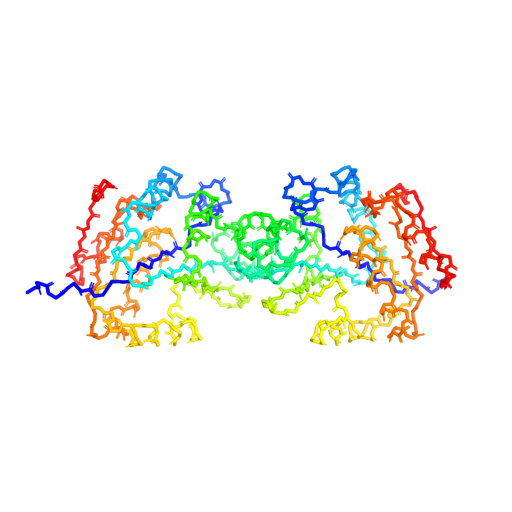13.945 -27.5 -14.562 1 97.75 184 SER A N 1
ATOM 1407 C CA . SER A 1 184 ? 14.641 -28.719 -14.945 1 97.75 184 SER A CA 1
ATOM 1408 C C . SER A 1 184 ? 15.344 -29.359 -13.758 1 97.75 184 SER A C 1
ATOM 1410 O O . SER A 1 184 ? 15.25 -30.578 -13.547 1 97.75 184 SER A O 1
ATOM 1412 N N . ALA A 1 185 ? 16 -28.578 -13 1 97.12 185 ALA A N 1
ATOM 1413 C CA . ALA A 1 185 ? 16.797 -29.078 -11.875 1 97.12 185 ALA A CA 1
ATOM 1414 C C . ALA A 1 185 ? 15.922 -29.797 -10.859 1 97.12 185 ALA A C 1
ATOM 1416 O O . ALA A 1 185 ? 16.344 -30.781 -10.242 1 97.12 185 ALA A O 1
ATOM 1417 N N . TYR A 1 186 ? 14.703 -29.344 -10.68 1 96 186 TYR A N 1
ATOM 1418 C CA . TYR A 1 186 ? 13.836 -29.922 -9.656 1 96 186 TYR A CA 1
ATOM 1419 C C . TYR A 1 186 ? 12.781 -30.828 -10.273 1 96 186 TYR A C 1
ATOM 1421 O O . TYR A 1 186 ? 11.914 -31.344 -9.57 1 96 186 TYR A O 1
ATOM 1429 N N . GLY A 1 187 ? 12.789 -30.984 -11.578 1 96 187 GLY A N 1
ATOM 1430 C CA . GLY A 1 187 ? 11.852 -31.844 -12.266 1 96 187 GLY A CA 1
ATOM 1431 C C . GLY A 1 187 ? 10.406 -31.391 -12.133 1 96 187 GLY A C 1
ATOM 1432 O O . GLY A 1 187 ? 9.508 -32.188 -11.914 1 96 187 GLY A O 1
ATOM 1433 N N . LEU A 1 188 ? 10.195 -30.109 -12.211 1 96.69 188 LEU A N 1
ATOM 1434 C CA . LEU A 1 188 ? 8.859 -29.547 -12.031 1 96.69 188 LEU A CA 1
ATOM 1435 C C . LEU A 1 188 ? 8.062 -29.609 -13.328 1 96.69 188 LEU A C 1
ATOM 1437 O O . LEU A 1 188 ? 8.641 -29.547 -14.414 1 96.69 188 LEU A O 1
ATOM 1441 N N . SER A 1 189 ? 6.773 -29.703 -13.219 1 95.94 189 SER A N 1
ATOM 1442 C CA . SER A 1 189 ? 5.895 -29.531 -14.367 1 95.94 189 SER A CA 1
ATOM 1443 C C . SER A 1 189 ? 5.785 -28.062 -14.766 1 95.94 189 SER A C 1
ATOM 1445 O O . SER A 1 189 ? 5.977 -27.172 -13.93 1 95.94 189 SER A O 1
ATOM 1447 N N . CYS A 1 190 ? 5.52 -27.812 -16.062 1 95.81 190 CYS A N 1
ATOM 1448 C CA . CYS A 1 190 ? 5.449 -26.453 -16.594 1 95.81 190 CYS A CA 1
ATOM 1449 C C . CYS A 1 190 ? 4.383 -26.328 -17.672 1 95.81 190 CYS A C 1
ATOM 1451 O O . CYS A 1 190 ? 4.352 -27.141 -18.609 1 95.81 190 CYS A O 1
ATOM 1453 N N . ASP A 1 191 ? 3.518 -25.391 -17.5 1 92.5 191 ASP A N 1
ATOM 1454 C CA . ASP A 1 191 ? 2.533 -25.047 -18.531 1 92.5 191 ASP A CA 1
ATOM 1455 C C . ASP A 1 191 ? 2.914 -23.75 -19.234 1 92.5 191 ASP A C 1
ATOM 1457 O O . ASP A 1 191 ? 3.039 -22.703 -18.609 1 92.5 191 ASP A O 1
ATOM 1461 N N . THR A 1 192 ? 3.008 -23.734 -20.547 1 86.88 192 THR A N 1
ATOM 1462 C CA . THR A 1 192 ? 3.527 -22.594 -21.297 1 86.88 192 THR A CA 1
ATOM 1463 C C . THR A 1 192 ? 2.4 -21.859 -22.016 1 86.88 192 THR A C 1
ATOM 1465 O O . THR A 1 192 ? 2.615 -20.797 -22.578 1 86.88 192 THR A O 1
ATOM 1468 N N . ASP A 1 193 ? 1.234 -22.422 -22.062 1 80.25 193 ASP A N 1
ATOM 1469 C CA . ASP A 1 193 ? 0.117 -21.812 -22.781 1 80.25 193 ASP A CA 1
ATOM 1470 C C . ASP A 1 193 ? -0.676 -20.875 -21.859 1 80.25 193 ASP A C 1
ATOM 1472 O O . ASP A 1 193 ? -0.984 -21.219 -20.719 1 80.25 193 ASP A O 1
ATOM 1476 N N . ALA A 1 194 ? -0.863 -19.719 -22.516 1 70.81 194 ALA A N 1
ATOM 1477 C CA . ALA A 1 194 ? -1.636 -18.75 -21.75 1 70.81 194 ALA A CA 1
ATOM 1478 C C . ALA A 1 194 ? -3.117 -19.109 -21.75 1 70.81 194 ALA A C 1
ATOM 1480 O O . ALA A 1 194 ? -3.879 -18.609 -20.906 1 70.81 194 ALA A O 1
ATOM 1481 N N . ASP A 1 195 ? -3.508 -19.688 -22.812 1 62.78 195 ASP A N 1
ATOM 1482 C CA . ASP A 1 195 ? -4.906 -20.094 -22.938 1 62.78 195 ASP A CA 1
ATOM 1483 C C . ASP A 1 195 ? -5.199 -21.344 -22.109 1 62.78 195 ASP A C 1
ATOM 1485 O O . ASP A 1 195 ? -5.836 -22.281 -22.578 1 62.78 195 ASP A O 1
ATOM 1489 N N . ILE A 1 196 ? -4.793 -21.344 -20.938 1 48.12 196 ILE A N 1
ATOM 1490 C CA . ILE A 1 196 ? -4.852 -22.578 -20.172 1 48.12 196 ILE A CA 1
ATOM 1491 C C . ILE A 1 196 ? -6.113 -23.359 -20.547 1 48.12 196 ILE A C 1
ATOM 1493 O O . ILE A 1 196 ? -7.168 -22.766 -20.781 1 48.12 196 ILE A O 1
ATOM 1497 N N . MET B 1 1 ? 17.703 34.719 19.719 1 38.59 1 MET B N 1
ATOM 1498 C CA . MET B 1 1 ? 17.547 33.906 18.516 1 38.59 1 MET B CA 1
ATOM 1499 C C . MET B 1 1 ? 16.156 33.281 18.453 1 38.59 1 MET B C 1
ATOM 1501 O O . MET B 1 1 ? 15.758 32.562 19.375 1 38.59 1 MET B O 1
ATOM 1505 N N . SER B 1 2 ? 15.133 33.875 18.016 1 43.16 2 SER B N 1
ATOM 1506 C CA . SER B 1 2 ? 13.727 33.531 18.156 1 43.16 2 SER B CA 1
ATOM 1507 C C . SER B 1 2 ? 13.516 32.031 18.047 1 43.16 2 SER B C 1
ATOM 1509 O O . SER B 1 2 ? 14.031 31.391 17.109 1 43.16 2 SER B O 1
ATOM 1511 N N . ALA B 1 3 ? 13.617 31.297 19.078 1 51.25 3 ALA B N 1
ATOM 1512 C CA . ALA B 1 3 ? 13.75 29.859 19.25 1 51.25 3 ALA B CA 1
ATOM 1513 C C . ALA B 1 3 ? 12.898 29.109 18.234 1 51.25 3 ALA B C 1
ATOM 1515 O O . ALA B 1 3 ? 11.688 29.312 18.156 1 51.25 3 ALA B O 1
ATOM 1516 N N . HIS B 1 4 ? 13.398 28.75 17.047 1 72.38 4 HIS B N 1
ATOM 1517 C CA . HIS B 1 4 ? 12.711 28.047 15.977 1 72.38 4 HIS B CA 1
ATOM 1518 C C . HIS B 1 4 ? 11.859 26.906 16.531 1 72.38 4 HIS B C 1
ATOM 1520 O O . HIS B 1 4 ? 12.352 26.078 17.281 1 72.38 4 HIS B O 1
ATOM 1526 N N . GLU B 1 5 ? 10.547 27.125 16.578 1 90.31 5 GLU B N 1
ATOM 1527 C CA . GLU B 1 5 ? 9.625 26.125 17.094 1 90.31 5 GLU B CA 1
ATOM 1528 C C . GLU B 1 5 ? 9.617 24.875 16.219 1 90.31 5 GLU B C 1
ATOM 1530 O O . GLU B 1 5 ? 9.688 24.969 15 1 90.31 5 GLU B O 1
ATOM 1535 N N . ASN B 1 6 ? 9.758 23.766 16.906 1 95.88 6 ASN B N 1
ATOM 1536 C CA . ASN B 1 6 ? 9.648 22.5 16.172 1 95.88 6 ASN B CA 1
ATOM 1537 C C . ASN B 1 6 ? 8.227 22.25 15.703 1 95.88 6 ASN B C 1
ATOM 1539 O O . ASN B 1 6 ? 7.289 22.266 16.5 1 95.88 6 ASN B O 1
ATOM 1543 N N . LYS B 1 7 ? 8.102 22.031 14.375 1 97.88 7 LYS B N 1
ATOM 1544 C CA . LYS B 1 7 ? 6.781 21.828 13.781 1 97.88 7 LYS B CA 1
ATOM 1545 C C . LYS B 1 7 ? 6.645 20.422 13.219 1 97.88 7 LYS B C 1
ATOM 1547 O O . LYS B 1 7 ? 7.633 19.812 12.805 1 97.88 7 LYS B O 1
ATOM 1552 N N . LEU B 1 8 ? 5.477 19.953 13.289 1 98.44 8 LEU B N 1
ATOM 1553 C CA . LEU B 1 8 ? 5.078 18.703 12.656 1 98.44 8 LEU B CA 1
ATOM 1554 C C . LEU B 1 8 ? 4.051 18.953 11.555 1 98.44 8 LEU B C 1
ATOM 1556 O O . LEU B 1 8 ? 3.096 19.703 11.75 1 98.44 8 LEU B O 1
ATOM 1560 N N . LEU B 1 9 ? 4.332 18.453 10.359 1 98.69 9 LEU B N 1
ATOM 1561 C CA . LEU B 1 9 ? 3.324 18.438 9.305 1 98.69 9 LEU B CA 1
ATOM 1562 C C . LEU B 1 9 ? 2.562 17.109 9.305 1 98.69 9 LEU B C 1
ATOM 1564 O O . LEU B 1 9 ? 3.158 16.047 9.133 1 98.69 9 LEU B O 1
ATOM 1568 N N . LEU B 1 10 ? 1.302 17.156 9.594 1 98.81 10 LEU B N 1
ATOM 1569 C CA . LEU B 1 10 ? 0.418 15.992 9.578 1 98.81 10 LEU B CA 1
ATOM 1570 C C . LEU B 1 10 ? -0.498 16.016 8.359 1 98.81 10 LEU B C 1
ATOM 1572 O O . LEU B 1 10 ? -1.388 16.875 8.266 1 98.81 10 LEU B O 1
ATOM 1576 N N . ILE B 1 11 ? -0.285 15.117 7.438 1 98.94 11 ILE B N 1
ATOM 1577 C CA . ILE B 1 11 ? -1.037 15.062 6.191 1 98.94 11 ILE B CA 1
ATOM 1578 C C . ILE B 1 11 ? -1.997 13.875 6.215 1 98.94 11 ILE B C 1
ATOM 1580 O O . ILE B 1 11 ? -1.566 12.719 6.285 1 98.94 11 ILE B O 1
ATOM 1584 N N . ILE B 1 12 ? -3.254 14.156 6.078 1 98.94 12 ILE B N 1
ATOM 1585 C CA . ILE B 1 12 ? -4.281 13.125 6.203 1 98.94 12 ILE B CA 1
ATOM 1586 C C . ILE B 1 12 ? -4.652 12.602 4.816 1 98.94 12 ILE B C 1
ATOM 1588 O O . ILE B 1 12 ? -5.246 13.32 4.012 1 98.94 12 ILE B O 1
ATOM 1592 N N . ASP B 1 13 ? -4.344 11.453 4.492 1 98.88 13 ASP B N 1
ATOM 1593 C CA . ASP B 1 13 ? -4.867 10.562 3.457 1 98.88 13 ASP B CA 1
ATOM 1594 C C . ASP B 1 13 ? -4.738 11.203 2.074 1 98.88 13 ASP B C 1
ATOM 1596 O O . ASP B 1 13 ? -5.715 11.281 1.328 1 98.88 13 ASP B O 1
ATOM 1600 N N . PRO B 1 14 ? -3.523 11.625 1.679 1 98.94 14 PRO B N 1
ATOM 1601 C CA . PRO B 1 14 ? -3.35 12.117 0.309 1 98.94 14 PRO B CA 1
ATOM 1602 C C . PRO B 1 14 ? -3.273 10.984 -0.715 1 98.94 14 PRO B C 1
ATOM 1604 O O . PRO B 1 14 ? -2.281 10.867 -1.441 1 98.94 14 PRO B O 1
ATOM 1607 N N . GLN B 1 15 ? -4.355 10.25 -0.839 1 98.94 15 GLN B N 1
ATOM 1608 C CA . GLN B 1 15 ? -4.371 9.008 -1.612 1 98.94 15 GLN B CA 1
ATOM 1609 C C . GLN B 1 15 ? -5.133 9.188 -2.922 1 98.94 15 GLN B C 1
ATOM 1611 O O . GLN B 1 15 ? -6.039 10.023 -3.01 1 98.94 15 GLN B O 1
ATOM 1616 N N . ILE B 1 16 ? -4.875 8.406 -3.877 1 98.94 16 ILE B N 1
ATOM 1617 C CA . ILE B 1 16 ? -5.363 8.5 -5.25 1 98.94 16 ILE B CA 1
ATOM 1618 C C . ILE B 1 16 ? -6.887 8.367 -5.266 1 98.94 16 ILE B C 1
ATOM 1620 O O . ILE B 1 16 ? -7.57 9.109 -5.977 1 98.94 16 ILE B O 1
ATOM 1624 N N . ASP B 1 17 ? -7.426 7.512 -4.488 1 98.94 17 ASP B N 1
ATOM 1625 C CA . ASP B 1 17 ? -8.867 7.289 -4.52 1 98.94 17 ASP B CA 1
ATOM 1626 C C . ASP B 1 17 ? -9.633 8.539 -4.086 1 98.94 17 ASP B C 1
ATOM 1628 O O . ASP B 1 17 ? -10.773 8.75 -4.5 1 98.94 17 ASP B O 1
ATOM 1632 N N . PHE B 1 18 ? -9 9.406 -3.281 1 98.88 18 PHE B N 1
ATOM 1633 C CA . PHE B 1 18 ? -9.648 10.633 -2.828 1 98.88 18 PHE B CA 1
ATOM 1634 C C . PHE B 1 18 ? -9.375 11.773 -3.791 1 98.88 18 PHE B C 1
ATOM 1636 O O . PHE B 1 18 ? -9.852 12.891 -3.588 1 98.88 18 PHE B O 1
ATOM 1643 N N . ILE B 1 19 ? -8.586 11.594 -4.816 1 98.88 19 ILE B N 1
ATOM 1644 C CA . ILE B 1 19 ? -8.148 12.672 -5.699 1 98.88 19 ILE B CA 1
ATOM 1645 C C . ILE B 1 19 ? -8.703 12.445 -7.102 1 98.88 19 ILE B C 1
ATOM 1647 O O . ILE B 1 19 ? -9.516 13.234 -7.586 1 98.88 19 ILE B O 1
ATOM 1651 N N . THR B 1 20 ? -8.383 11.266 -7.719 1 98.62 20 THR B N 1
ATOM 1652 C CA . THR B 1 20 ? -8.844 10.984 -9.07 1 98.62 20 THR B CA 1
ATOM 1653 C C . THR B 1 20 ? -9.531 9.625 -9.141 1 98.62 20 THR B C 1
ATOM 1655 O O . THR B 1 20 ? -10.039 9.227 -10.195 1 98.62 20 THR B O 1
ATOM 1658 N N . GLY B 1 21 ? -9.562 8.906 -8.086 1 98.38 21 GLY B N 1
ATOM 1659 C CA . GLY B 1 21 ? -10.008 7.52 -8.109 1 98.38 21 GLY B CA 1
ATOM 1660 C C . GLY B 1 21 ? -11.461 7.355 -7.695 1 98.38 21 GLY B C 1
ATOM 1661 O O . GLY B 1 21 ? -12.336 8.062 -8.195 1 98.38 21 GLY B O 1
ATOM 1662 N N . ALA B 1 22 ? -11.805 6.484 -6.785 1 97.94 22 ALA B N 1
ATOM 1663 C CA . ALA B 1 22 ? -13.133 5.941 -6.516 1 97.94 22 ALA B CA 1
ATOM 1664 C C . ALA B 1 22 ? -13.992 6.941 -5.742 1 97.94 22 ALA B C 1
ATOM 1666 O O . ALA B 1 22 ? -15.219 6.918 -5.836 1 97.94 22 ALA B O 1
ATOM 1667 N N . LEU B 1 23 ? -13.375 7.793 -4.941 1 97.69 23 LEU B N 1
ATOM 1668 C CA . LEU B 1 23 ? -14.086 8.727 -4.066 1 97.69 23 LEU B CA 1
ATOM 1669 C C . LEU B 1 23 ? -13.445 10.109 -4.113 1 97.69 23 LEU B C 1
ATOM 1671 O O . LEU B 1 23 ? -13.016 10.633 -3.082 1 97.69 23 LEU B O 1
ATOM 1675 N N . PRO B 1 24 ? -13.469 10.703 -5.293 1 98.38 24 PRO B N 1
ATOM 1676 C CA . PRO B 1 24 ? -12.742 11.969 -5.457 1 98.38 24 PRO B CA 1
ATOM 1677 C C . PRO B 1 24 ? -13.383 13.125 -4.695 1 98.38 24 PRO B C 1
ATOM 1679 O O . PRO B 1 24 ? -14.609 13.273 -4.707 1 98.38 24 PRO B O 1
ATOM 1682 N N . VAL B 1 25 ? -12.594 13.852 -4.012 1 98.56 25 VAL B N 1
ATOM 1683 C CA . VAL B 1 25 ? -12.977 15.109 -3.367 1 98.56 25 VAL B CA 1
ATOM 1684 C C . VAL B 1 25 ? -12.805 16.266 -4.344 1 98.56 25 VAL B C 1
ATOM 1686 O O . VAL B 1 25 ? -11.75 16.406 -4.973 1 98.56 25 VAL B O 1
ATOM 1689 N N . PRO B 1 26 ? -13.828 17.109 -4.543 1 98.31 26 PRO B N 1
ATOM 1690 C CA . PRO B 1 26 ? -13.68 18.25 -5.449 1 98.31 26 PRO B CA 1
ATOM 1691 C C . PRO B 1 26 ? -12.477 19.125 -5.098 1 98.31 26 PRO B C 1
ATOM 1693 O O . PRO B 1 26 ? -12.281 19.484 -3.934 1 98.31 26 PRO B O 1
ATOM 1696 N N . GLY B 1 27 ? -11.586 19.375 -6.113 1 97.94 27 GLY B N 1
ATOM 1697 C CA . GLY B 1 27 ? -10.453 20.266 -5.914 1 97.94 27 GLY B CA 1
ATOM 1698 C C . GLY B 1 27 ? -9.234 19.562 -5.359 1 97.94 27 GLY B C 1
ATOM 1699 O O . GLY B 1 27 ? -8.18 20.188 -5.18 1 97.94 27 GLY B O 1
ATOM 1700 N N . ALA B 1 28 ? -9.305 18.281 -5.125 1 98.69 28 ALA B N 1
ATOM 1701 C CA . ALA B 1 28 ? -8.25 17.531 -4.434 1 98.69 28 ALA B CA 1
ATOM 1702 C C . ALA B 1 28 ? -6.973 17.5 -5.266 1 98.69 28 ALA B C 1
ATOM 1704 O O . ALA B 1 28 ? -5.871 17.641 -4.73 1 98.69 28 ALA B O 1
ATOM 1705 N N . GLU B 1 29 ? -7.117 17.297 -6.586 1 98.62 29 GLU B N 1
ATOM 1706 C CA . GLU B 1 29 ? -5.926 17.188 -7.426 1 98.62 29 GLU B CA 1
ATOM 1707 C C . GLU B 1 29 ? -5.098 18.469 -7.355 1 98.62 29 GLU B C 1
ATOM 1709 O O . GLU B 1 29 ? -3.887 18.422 -7.133 1 98.62 29 GLU B O 1
ATOM 1714 N N . ARG B 1 30 ? -5.77 19.594 -7.543 1 98 30 ARG B N 1
ATOM 1715 C CA . ARG B 1 30 ? -5.09 20.875 -7.469 1 98 30 ARG B CA 1
ATOM 1716 C C . ARG B 1 30 ? -4.473 21.094 -6.09 1 98 30 ARG B C 1
ATOM 1718 O O . ARG B 1 30 ? -3.314 21.5 -5.98 1 98 30 ARG B O 1
ATOM 1725 N N . ALA B 1 31 ? -5.164 20.797 -5.023 1 98.31 31 ALA B N 1
ATOM 1726 C CA . ALA B 1 31 ? -4.703 21 -3.652 1 98.31 31 ALA B CA 1
ATOM 1727 C C . ALA B 1 31 ? -3.498 20.125 -3.336 1 98.31 31 ALA B C 1
ATOM 1729 O O . ALA B 1 31 ? -2.531 20.578 -2.723 1 98.31 31 ALA B O 1
ATOM 1730 N N . MET B 1 32 ? -3.537 18.891 -3.766 1 98.69 32 MET B N 1
ATOM 1731 C CA . MET B 1 32 ? -2.467 17.953 -3.447 1 98.69 32 MET B CA 1
ATOM 1732 C C . MET B 1 32 ? -1.218 18.25 -4.27 1 98.69 32 MET B C 1
ATOM 1734 O O . MET B 1 32 ? -0.096 18.047 -3.801 1 98.69 32 MET B O 1
ATOM 1738 N N . ASN B 1 33 ? -1.434 18.688 -5.531 1 98.62 33 ASN B N 1
ATOM 1739 C CA . ASN B 1 33 ? -0.282 19.172 -6.289 1 98.62 33 ASN B CA 1
ATOM 1740 C C . ASN B 1 33 ? 0.368 20.375 -5.621 1 98.62 33 ASN B C 1
ATOM 1742 O O . ASN B 1 33 ? 1.595 20.453 -5.539 1 98.62 33 ASN B O 1
ATOM 1746 N N . ALA B 1 34 ? -0.436 21.297 -5.156 1 98.25 34 ALA B N 1
ATOM 1747 C CA . ALA B 1 34 ? 0.075 22.469 -4.438 1 98.25 34 ALA B CA 1
ATOM 1748 C C . ALA B 1 34 ? 0.774 22.047 -3.146 1 98.25 34 ALA B C 1
ATOM 1750 O O . ALA B 1 34 ? 1.799 22.625 -2.771 1 98.25 34 ALA B O 1
ATOM 1751 N N . LEU B 1 35 ? 0.197 21.047 -2.416 1 98.56 35 LEU B N 1
ATOM 1752 C CA . LEU B 1 35 ? 0.814 20.516 -1.2 1 98.56 35 LEU B CA 1
ATOM 1753 C C . LEU B 1 35 ? 2.211 19.984 -1.488 1 98.56 35 LEU B C 1
ATOM 1755 O O . LEU B 1 35 ? 3.137 20.188 -0.703 1 98.56 35 LEU B O 1
ATOM 1759 N N . ALA B 1 36 ? 2.355 19.266 -2.607 1 98.62 36 ALA B N 1
ATOM 1760 C CA . ALA B 1 36 ? 3.674 18.766 -2.998 1 98.62 36 ALA B CA 1
ATOM 1761 C C . ALA B 1 36 ? 4.672 19.922 -3.131 1 98.62 36 ALA B C 1
ATOM 1763 O O . ALA B 1 36 ? 5.797 19.828 -2.635 1 98.62 36 ALA B O 1
ATOM 1764 N N . GLY B 1 37 ? 4.258 20.953 -3.828 1 97.88 37 GLY B N 1
ATOM 1765 C CA . GLY B 1 37 ? 5.094 22.141 -3.938 1 97.88 37 GLY B CA 1
ATOM 1766 C C . GLY B 1 37 ? 5.418 22.766 -2.596 1 97.88 37 GLY B C 1
ATOM 1767 O O . GLY B 1 37 ? 6.559 23.172 -2.35 1 97.88 37 GLY B O 1
ATOM 1768 N N . TYR B 1 38 ? 4.43 22.844 -1.707 1 98.06 38 TYR B N 1
ATOM 1769 C CA . TYR B 1 38 ? 4.605 23.375 -0.364 1 98.06 38 TYR B CA 1
ATOM 1770 C C . TYR B 1 38 ? 5.656 22.594 0.408 1 98.06 38 TYR B C 1
ATOM 1772 O O . TYR B 1 38 ? 6.539 23.172 1.04 1 98.06 38 TYR B O 1
ATOM 1780 N N . ILE B 1 39 ? 5.59 21.234 0.393 1 98.25 39 ILE B N 1
ATOM 1781 C CA . ILE B 1 39 ? 6.562 20.375 1.072 1 98.25 39 ILE B CA 1
ATOM 1782 C C . ILE B 1 39 ? 7.957 20.641 0.512 1 98.25 39 ILE B C 1
ATOM 1784 O O . ILE B 1 39 ? 8.922 20.766 1.27 1 98.25 39 ILE B O 1
ATOM 1788 N N . ARG B 1 40 ? 8.023 20.75 -0.812 1 97.5 40 ARG B N 1
ATOM 1789 C CA . ARG B 1 40 ? 9.297 20.969 -1.477 1 97.5 40 ARG B CA 1
ATOM 1790 C C . ARG B 1 40 ? 9.969 22.234 -0.971 1 97.5 40 ARG B C 1
ATOM 1792 O O . ARG B 1 40 ? 11.18 22.266 -0.732 1 97.5 40 ARG B O 1
ATOM 1799 N N . THR B 1 41 ? 9.203 23.281 -0.724 1 96.56 41 THR B N 1
ATOM 1800 C CA . THR B 1 41 ? 9.766 24.594 -0.425 1 96.56 41 THR B CA 1
ATOM 1801 C C . THR B 1 41 ? 9.836 24.812 1.082 1 96.56 41 THR B C 1
ATOM 1803 O O . THR B 1 41 ? 10.586 25.672 1.553 1 96.56 41 THR B O 1
ATOM 1806 N N . HIS B 1 42 ? 9.094 24 1.896 1 96.19 42 HIS B N 1
ATOM 1807 C CA . HIS B 1 42 ? 9 24.297 3.32 1 96.19 42 HIS B CA 1
ATOM 1808 C C . HIS B 1 42 ? 9.477 23.109 4.156 1 96.19 42 HIS B C 1
ATOM 1810 O O . HIS B 1 42 ? 9.297 23.094 5.379 1 96.19 42 HIS B O 1
ATOM 1816 N N . ASN B 1 43 ? 10.047 22.109 3.535 1 95.06 43 ASN B N 1
ATOM 1817 C CA . ASN B 1 43 ? 10.453 20.906 4.254 1 95.06 43 ASN B CA 1
ATOM 1818 C C . ASN B 1 43 ? 11.367 21.234 5.434 1 95.06 43 ASN B C 1
ATOM 1820 O O . ASN B 1 43 ? 11.281 20.609 6.484 1 95.06 43 ASN B O 1
ATOM 1824 N N . ILE B 1 44 ? 12.172 22.266 5.406 1 95.38 44 ILE B N 1
ATOM 1825 C CA . ILE B 1 44 ? 13.156 22.609 6.426 1 95.38 44 ILE B CA 1
ATOM 1826 C C . ILE B 1 44 ? 12.445 23.172 7.66 1 95.38 44 ILE B C 1
ATOM 1828 O O . ILE B 1 44 ? 13.008 23.156 8.758 1 95.38 44 ILE B O 1
ATOM 1832 N N . ASP B 1 45 ? 11.242 23.594 7.453 1 95.44 45 ASP B N 1
ATOM 1833 C CA . ASP B 1 45 ? 10.484 24.172 8.555 1 95.44 45 ASP B CA 1
ATOM 1834 C C . ASP B 1 45 ? 9.938 23.094 9.484 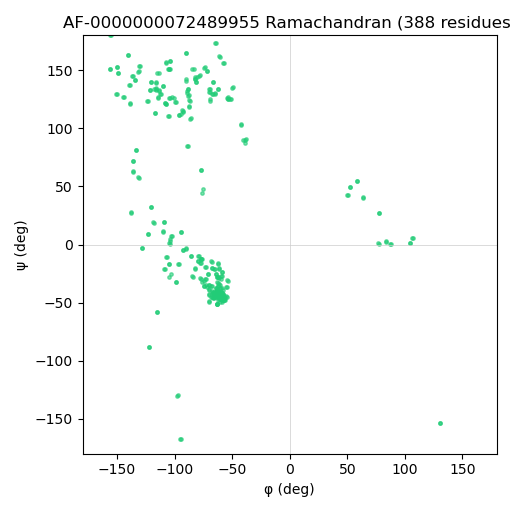1 95.44 45 ASP B C 1
ATOM 1836 O O . ASP B 1 45 ? 9.5 23.391 10.594 1 95.44 45 ASP B O 1
ATOM 1840 N N . TYR B 1 46 ? 9.961 21.859 9.109 1 98 46 TYR B N 1
ATOM 1841 C CA . TYR B 1 46 ? 9.32 20.797 9.875 1 98 46 TYR B CA 1
ATOM 1842 C C . TYR B 1 46 ? 10.352 19.828 10.438 1 98 46 TYR B C 1
ATOM 1844 O O . TYR B 1 46 ? 11.234 19.359 9.711 1 98 46 TYR B O 1
ATOM 1852 N N . ALA B 1 47 ? 10.195 19.562 11.68 1 98.31 47 ALA B N 1
ATOM 1853 C CA . ALA B 1 47 ? 11.031 18.562 12.336 1 98.31 47 ALA B CA 1
ATOM 1854 C C . ALA B 1 47 ? 10.648 17.141 11.898 1 98.31 47 ALA B C 1
ATOM 1856 O O . ALA B 1 47 ? 11.492 16.25 11.867 1 98.31 47 ALA B O 1
ATOM 1857 N N . PHE B 1 48 ? 9.367 17 11.578 1 98.62 48 PHE B N 1
ATOM 1858 C CA . PHE B 1 48 ? 8.859 15.688 11.203 1 98.62 48 PHE B CA 1
ATOM 1859 C C . PHE B 1 48 ? 7.613 15.812 10.336 1 98.62 48 PHE B C 1
ATOM 1861 O O . PHE B 1 48 ? 6.91 16.828 10.391 1 98.62 48 PHE B O 1
ATOM 1868 N N . ILE B 1 49 ? 7.383 14.844 9.461 1 98.88 49 ILE B N 1
ATOM 1869 C CA . ILE B 1 49 ? 6.191 14.758 8.625 1 98.88 49 ILE B CA 1
ATOM 1870 C C . ILE B 1 49 ? 5.508 13.406 8.844 1 98.88 49 ILE B C 1
ATOM 1872 O O . ILE B 1 49 ? 6.141 12.359 8.727 1 98.88 49 ILE B O 1
ATOM 1876 N N . ILE B 1 50 ? 4.273 13.445 9.219 1 98.88 50 ILE B N 1
ATOM 1877 C CA . ILE B 1 50 ? 3.459 12.242 9.352 1 98.88 50 ILE B CA 1
ATOM 1878 C C . ILE B 1 50 ? 2.369 12.242 8.281 1 98.88 50 ILE B C 1
ATOM 1880 O O . ILE B 1 50 ? 1.675 13.242 8.086 1 98.88 50 ILE B O 1
ATOM 1884 N N . VAL B 1 51 ? 2.254 11.188 7.578 1 98.94 51 VAL B N 1
ATOM 1885 C CA . VAL B 1 51 ? 1.19 10.977 6.602 1 98.94 51 VAL B CA 1
ATOM 1886 C C . VAL B 1 51 ? 0.32 9.797 7.035 1 98.94 51 VAL B C 1
ATOM 1888 O O . VAL B 1 51 ? 0.831 8.781 7.5 1 98.94 51 VAL B O 1
ATOM 1891 N N . THR B 1 52 ? -0.949 9.953 6.969 1 98.88 52 THR B N 1
ATOM 1892 C CA . THR B 1 52 ? -1.84 8.82 7.211 1 98.88 52 THR B CA 1
ATOM 1893 C C . THR B 1 52 ? -2.412 8.297 5.898 1 98.88 52 THR B C 1
ATOM 1895 O O . THR B 1 52 ? -2.412 9 4.887 1 98.88 52 THR B O 1
ATOM 1898 N N . ALA B 1 53 ? -2.842 7.086 5.902 1 98.81 53 ALA B N 1
ATOM 1899 C CA . ALA B 1 53 ? -3.439 6.465 4.723 1 98.81 53 ALA B CA 1
ATOM 1900 C C . ALA B 1 53 ? -4.465 5.406 5.117 1 98.81 53 ALA B C 1
ATOM 1902 O O . ALA B 1 53 ? -4.203 4.578 5.992 1 98.81 53 ALA B O 1
ATOM 1903 N N . ASP B 1 54 ? -5.645 5.508 4.539 1 98.62 54 ASP B N 1
ATOM 1904 C CA . ASP B 1 54 ? -6.59 4.398 4.621 1 98.62 54 ASP B CA 1
ATOM 1905 C C . ASP B 1 54 ? -6.027 3.152 3.938 1 98.62 54 ASP B C 1
ATOM 1907 O O . ASP B 1 54 ? -5.441 3.238 2.857 1 98.62 54 ASP B O 1
ATOM 1911 N N . CYS B 1 55 ? -6.125 2.1 4.547 1 98.31 55 CYS B N 1
ATOM 1912 C CA . CYS B 1 55 ? -5.602 0.83 4.055 1 98.31 55 CYS B CA 1
ATOM 1913 C C . CYS B 1 55 ? -6.609 -0.293 4.27 1 98.31 55 CYS B C 1
ATOM 1915 O O . CYS B 1 55 ? -6.355 -1.221 5.043 1 98.31 55 CYS B O 1
ATOM 1917 N N . HIS B 1 56 ? -7.672 -0.307 3.516 1 98.69 56 HIS B N 1
ATOM 1918 C CA . HIS B 1 56 ? -8.812 -1.183 3.76 1 98.69 56 HIS B CA 1
ATOM 1919 C C . HIS B 1 56 ? -8.57 -2.576 3.191 1 98.69 56 HIS B C 1
ATOM 1921 O O . HIS B 1 56 ? -7.992 -2.719 2.109 1 98.69 56 HIS B O 1
ATOM 1927 N N . PRO B 1 57 ? -9.055 -3.607 3.932 1 98.12 57 PRO B N 1
ATOM 1928 C CA . PRO B 1 57 ? -9.133 -4.922 3.289 1 98.12 57 PRO B CA 1
ATOM 1929 C C . PRO B 1 57 ? -10.117 -4.953 2.125 1 98.12 57 PRO B C 1
ATOM 1931 O O . PRO B 1 57 ? -10.797 -3.959 1.861 1 98.12 57 PRO B O 1
ATOM 1934 N N . MET B 1 58 ? -10.133 -6.047 1.421 1 97.75 58 MET B N 1
ATOM 1935 C CA . MET B 1 58 ? -10.938 -6.176 0.211 1 97.75 58 MET B CA 1
ATOM 1936 C C . MET B 1 58 ? -12.422 -6.023 0.529 1 97.75 58 MET B C 1
ATOM 1938 O O . MET B 1 58 ? -13.203 -5.598 -0.324 1 97.75 58 MET B O 1
ATOM 1942 N N . ARG B 1 59 ? -12.758 -6.383 1.749 1 96.88 59 ARG B N 1
ATOM 1943 C CA . ARG B 1 59 ? -14.078 -6.121 2.307 1 96.88 59 ARG B CA 1
ATOM 1944 C C . ARG B 1 59 ? -13.984 -5.273 3.568 1 96.88 59 ARG B C 1
ATOM 1946 O O . ARG B 1 59 ? -13.117 -5.504 4.418 1 96.88 59 ARG B O 1
ATOM 1953 N N . HIS B 1 60 ? -14.789 -4.262 3.666 1 97.88 60 HIS B N 1
ATOM 1954 C CA . HIS B 1 60 ? -14.742 -3.336 4.793 1 97.88 60 HIS B CA 1
ATOM 1955 C C . HIS B 1 60 ? -16.125 -2.766 5.09 1 97.88 60 HIS B C 1
ATOM 1957 O O . HIS B 1 60 ? -16.891 -2.479 4.172 1 97.88 60 HIS B O 1
ATOM 1963 N N . CYS B 1 61 ? -16.422 -2.48 6.293 1 98.06 61 CYS B N 1
ATOM 1964 C CA . CYS B 1 61 ? -17.75 -2.096 6.746 1 98.06 61 CYS B CA 1
ATOM 1965 C C . CYS B 1 61 ? -18.141 -0.737 6.18 1 98.06 61 CYS B C 1
ATOM 1967 O O . CYS B 1 61 ? -19.328 -0.395 6.145 1 98.06 61 CYS B O 1
ATOM 1969 N N . SER B 1 62 ? -17.188 0.043 5.762 1 97 62 SER B N 1
ATOM 1970 C CA . SER B 1 62 ? -17.5 1.363 5.227 1 97 62 SER B CA 1
ATOM 1971 C C . SER B 1 62 ? -17.984 1.275 3.783 1 97 62 SER B C 1
ATOM 1973 O O . SER B 1 62 ? -18.516 2.246 3.242 1 97 62 SER B O 1
ATOM 1975 N N . PHE B 1 63 ? -17.797 0.111 3.107 1 97.88 63 PHE B N 1
ATOM 1976 C CA . PHE B 1 63 ? -18.141 -0.041 1.697 1 97.88 63 PHE B CA 1
ATOM 1977 C C . PHE B 1 63 ? -19.625 -0.327 1.524 1 97.88 63 PHE B C 1
ATOM 1979 O O . PHE B 1 63 ? -20.203 -1.077 2.307 1 97.88 63 PHE B O 1
ATOM 1986 N N . LYS B 1 64 ? -20.203 0.203 0.479 1 97.25 64 LYS B N 1
ATOM 1987 C CA . LYS B 1 64 ? -21.625 0.016 0.196 1 97.25 64 LYS B CA 1
ATOM 1988 C C . LYS B 1 64 ? -21.969 -1.466 0.101 1 97.25 64 LYS B C 1
ATOM 1990 O O . LYS B 1 64 ? -22.938 -1.923 0.725 1 97.25 64 LYS B O 1
ATOM 1995 N N . PRO B 1 65 ? -21.203 -2.299 -0.655 1 95.88 65 PRO B N 1
ATOM 1996 C CA . PRO B 1 65 ? -21.547 -3.721 -0.736 1 95.88 65 PRO B CA 1
ATOM 1997 C C . PRO B 1 65 ? -21.469 -4.426 0.616 1 95.88 65 PRO B C 1
ATOM 1999 O O . PRO B 1 65 ? -22.016 -5.516 0.783 1 95.88 65 PRO B O 1
ATOM 2002 N N . ASP B 1 66 ? -20.812 -3.84 1.624 1 96.81 66 ASP B N 1
ATOM 2003 C CA . ASP B 1 66 ? -20.625 -4.449 2.936 1 96.81 66 ASP B CA 1
ATOM 2004 C C . ASP B 1 66 ? -21.453 -3.725 4 1 96.81 66 ASP B C 1
ATOM 2006 O O . ASP B 1 66 ? -21.156 -3.83 5.195 1 96.81 66 ASP B O 1
ATOM 2010 N N . GLY B 1 67 ? -22.359 -2.832 3.521 1 96.62 67 GLY B N 1
ATOM 2011 C CA . GLY B 1 67 ? -23.312 -2.215 4.434 1 96.62 67 GLY B CA 1
ATOM 2012 C C . GLY B 1 67 ? -22.969 -0.776 4.773 1 96.62 67 GLY B C 1
ATOM 2013 O O . GLY B 1 67 ? -23.641 -0.142 5.582 1 96.62 67 GLY B O 1
ATOM 2014 N N . GLY B 1 68 ? -21.906 -0.242 4.207 1 97.12 68 GLY B N 1
ATOM 2015 C CA . GLY B 1 68 ? -21.469 1.111 4.508 1 97.12 68 GLY B CA 1
ATOM 2016 C C . GLY B 1 68 ? -21.984 2.141 3.52 1 97.12 68 GLY B C 1
ATOM 2017 O O . GLY B 1 68 ? -22.938 1.885 2.793 1 97.12 68 GLY B O 1
ATOM 2018 N N . GLU B 1 69 ? -21.391 3.312 3.615 1 95.44 69 GLU B N 1
ATOM 2019 C CA . GLU B 1 69 ? -21.922 4.434 2.85 1 95.44 69 GLU B CA 1
ATOM 2020 C C . GLU B 1 69 ? -21.047 4.754 1.647 1 95.44 69 GLU B C 1
ATOM 2022 O O . GLU B 1 69 ? -21.484 5.391 0.692 1 95.44 69 GLU B O 1
ATOM 2027 N N . TRP B 1 70 ? -19.844 4.262 1.647 1 97.12 70 TRP B N 1
ATOM 2028 C CA . TRP B 1 70 ? -18.875 4.703 0.649 1 97.12 70 TRP B CA 1
ATOM 2029 C C . TRP B 1 70 ? -18.656 3.637 -0.419 1 97.12 70 TRP B C 1
ATOM 2031 O O . TRP B 1 70 ? -18.891 2.449 -0.171 1 97.12 70 TRP B O 1
ATOM 2041 N N . PRO B 1 71 ? -18.312 4.012 -1.657 1 97.75 71 PRO B N 1
ATOM 2042 C CA . PRO B 1 71 ? -17.828 3 -2.594 1 97.75 71 PRO B CA 1
ATOM 2043 C C . PRO B 1 71 ? -16.547 2.326 -2.113 1 97.75 71 PRO B C 1
ATOM 2045 O O . PRO B 1 71 ? -15.867 2.84 -1.215 1 97.75 71 PRO B O 1
ATOM 2048 N N . ARG B 1 72 ? -16.203 1.194 -2.639 1 97.56 72 ARG B N 1
ATOM 2049 C CA . ARG B 1 72 ? -14.906 0.602 -2.346 1 97.56 72 ARG B CA 1
ATOM 2050 C C . ARG B 1 72 ? -13.781 1.59 -2.629 1 97.56 72 ARG B C 1
ATOM 2052 O O . ARG B 1 72 ? -13.734 2.201 -3.699 1 97.56 72 ARG B O 1
ATOM 2059 N N . HIS B 1 73 ? -12.961 1.842 -1.669 1 98.56 73 HIS B N 1
ATOM 2060 C CA . HIS B 1 73 ? -11.867 2.799 -1.804 1 98.56 73 HIS B CA 1
ATOM 2061 C C . HIS B 1 73 ? -10.688 2.412 -0.919 1 98.56 73 HIS B C 1
ATOM 2063 O O . HIS B 1 73 ? -10.859 1.727 0.09 1 98.56 73 HIS B O 1
ATOM 2069 N N . CYS B 1 74 ? -9.562 2.844 -1.378 1 98.75 74 CYS B N 1
ATOM 2070 C CA . CYS B 1 74 ? -8.312 2.701 -0.641 1 98.75 74 CYS B CA 1
ATOM 2071 C C . CYS B 1 74 ? -8.117 1.264 -0.172 1 98.75 74 CYS B C 1
ATOM 2073 O O . CYS B 1 74 ? -7.789 1.024 0.992 1 98.75 74 CYS B O 1
ATOM 2075 N N . ILE B 1 75 ? -8.422 0.341 -1.062 1 98.75 75 ILE B N 1
ATOM 2076 C CA . ILE B 1 75 ? -8.164 -1.066 -0.778 1 98.75 75 ILE B CA 1
ATOM 2077 C C . ILE B 1 75 ? -6.656 -1.32 -0.776 1 98.75 75 ILE B C 1
ATOM 2079 O O . ILE B 1 75 ? -5.949 -0.908 -1.698 1 98.75 75 ILE B O 1
ATOM 2083 N N . ALA B 1 76 ? -6.18 -1.98 0.236 1 98.69 76 ALA B N 1
ATOM 2084 C CA . ALA B 1 76 ? -4.754 -2.277 0.382 1 98.69 76 ALA B CA 1
ATOM 2085 C C . ALA B 1 76 ? -4.188 -2.887 -0.897 1 98.69 76 ALA B C 1
ATOM 2087 O O . ALA B 1 76 ? -4.836 -3.723 -1.533 1 98.69 76 ALA B O 1
ATOM 2088 N N . ASP B 1 77 ? -2.994 -2.424 -1.357 1 98.75 77 ASP B N 1
ATOM 2089 C CA . ASP B 1 77 ? -2.199 -2.953 -2.461 1 98.75 77 ASP B CA 1
ATOM 2090 C C . ASP B 1 77 ? -2.783 -2.537 -3.809 1 98.75 77 ASP B C 1
ATOM 2092 O O . ASP B 1 77 ? -2.277 -2.932 -4.859 1 98.75 77 ASP B O 1
ATOM 2096 N N . SER B 1 78 ? -3.885 -1.766 -3.818 1 98.88 78 SER B N 1
ATOM 2097 C CA . SER B 1 78 ? -4.426 -1.224 -5.059 1 98.88 78 SER B CA 1
ATOM 2098 C C . SER B 1 78 ? -3.824 0.14 -5.379 1 98.88 78 SER B C 1
ATOM 2100 O O . SER B 1 78 ? -3.25 0.791 -4.5 1 98.88 78 SER B O 1
ATOM 2102 N N . VAL B 1 79 ? -3.979 0.589 -6.586 1 98.88 79 VAL B N 1
ATOM 2103 C CA . VAL B 1 79 ? -3.531 1.911 -7.012 1 98.88 79 VAL B CA 1
ATOM 2104 C C . VAL B 1 79 ? -4.277 2.986 -6.223 1 98.88 79 VAL B C 1
ATOM 2106 O O . VAL B 1 79 ? -3.697 4.012 -5.855 1 98.88 79 VAL B O 1
ATOM 2109 N N . GLY B 1 80 ? -5.492 2.736 -5.93 1 98.88 80 GLY B N 1
ATOM 2110 C CA . GLY B 1 80 ? -6.324 3.703 -5.23 1 98.88 80 GLY B CA 1
ATOM 2111 C C . GLY B 1 80 ? -5.82 4.031 -3.838 1 98.88 80 GLY B C 1
ATOM 2112 O O . GLY B 1 80 ? -6.047 5.133 -3.332 1 98.88 80 GLY B O 1
ATOM 2113 N N . ALA B 1 81 ? -5.129 3.084 -3.219 1 98.88 81 ALA B N 1
ATOM 2114 C CA . ALA B 1 81 ? -4.645 3.258 -1.853 1 98.88 81 ALA B CA 1
ATOM 2115 C C . ALA B 1 81 ? -3.293 3.971 -1.836 1 98.88 81 ALA B C 1
ATOM 2117 O O . ALA B 1 81 ? -2.826 4.406 -0.78 1 98.88 81 ALA B O 1
ATOM 2118 N N . ALA B 1 82 ? -2.664 4.156 -2.943 1 98.94 82 ALA B N 1
ATOM 2119 C CA . ALA B 1 82 ? -1.337 4.762 -3.016 1 98.94 82 ALA B CA 1
ATOM 2120 C C . ALA B 1 82 ? -1.399 6.258 -2.717 1 98.94 82 ALA B C 1
ATOM 2122 O O . ALA B 1 82 ? -2.404 6.914 -2.998 1 98.94 82 ALA B O 1
ATOM 2123 N N . ILE B 1 83 ? -0.345 6.73 -2.16 1 98.94 83 ILE B N 1
ATOM 2124 C CA . ILE B 1 83 ? -0.185 8.164 -1.968 1 98.94 83 ILE B CA 1
ATOM 2125 C C . ILE B 1 83 ? -0.053 8.859 -3.324 1 98.94 83 ILE B C 1
ATOM 2127 O O . ILE B 1 83 ? 0.596 8.336 -4.234 1 98.94 83 ILE B O 1
ATOM 2131 N N . TRP B 1 84 ? -0.657 9.969 -3.451 1 98.94 84 TRP B N 1
ATOM 2132 C CA . TRP B 1 84 ? -0.596 10.781 -4.664 1 98.94 84 TRP B CA 1
ATOM 2133 C C . TRP B 1 84 ? 0.85 11.016 -5.09 1 98.94 84 TRP B C 1
ATOM 2135 O O . TRP B 1 84 ? 1.669 11.492 -4.301 1 98.94 84 TRP B O 1
ATOM 2145 N N . PRO B 1 85 ? 1.158 10.672 -6.324 1 98.81 85 PRO B N 1
ATOM 2146 C CA . PRO B 1 85 ? 2.557 10.578 -6.75 1 98.81 85 PRO B CA 1
ATOM 2147 C C . PRO B 1 85 ? 3.34 11.859 -6.492 1 98.81 85 PRO B C 1
ATOM 2149 O O . PRO B 1 85 ? 4.457 11.812 -5.969 1 98.81 85 PRO B O 1
ATOM 2152 N N . PRO B 1 86 ? 2.842 13.086 -6.793 1 98.88 86 PRO B N 1
ATOM 2153 C CA . PRO B 1 86 ? 3.623 14.289 -6.504 1 98.88 86 PRO B CA 1
ATOM 2154 C C . PRO B 1 86 ? 3.945 14.445 -5.02 1 98.88 86 PRO B C 1
ATOM 2156 O O . PRO B 1 86 ? 5.047 14.875 -4.664 1 98.88 86 PRO B O 1
ATOM 2159 N N . VAL B 1 87 ? 3.014 14.086 -4.156 1 98.94 87 VAL B N 1
ATOM 2160 C CA . VAL B 1 87 ? 3.25 14.156 -2.719 1 98.94 87 VAL B CA 1
ATOM 2161 C C . VAL B 1 87 ? 4.262 13.086 -2.311 1 98.94 87 VAL B C 1
ATOM 2163 O O . VAL B 1 87 ? 5.191 13.359 -1.547 1 98.94 87 VAL B O 1
ATOM 2166 N N . MET B 1 88 ? 4.098 11.906 -2.85 1 98.88 88 MET B N 1
ATOM 2167 C CA . MET B 1 88 ? 4.992 10.797 -2.521 1 98.88 88 MET B CA 1
ATOM 2168 C C . MET B 1 88 ? 6.434 11.141 -2.877 1 98.88 88 MET B C 1
ATOM 2170 O O . MET B 1 88 ? 7.355 10.797 -2.133 1 98.88 88 MET B O 1
ATOM 2174 N N . THR B 1 89 ? 6.617 11.781 -4.016 1 98.5 89 THR B N 1
ATOM 2175 C CA . THR B 1 89 ? 7.953 12.188 -4.441 1 98.5 89 THR B CA 1
ATOM 2176 C C . THR B 1 89 ? 8.617 13.055 -3.387 1 98.5 89 THR B C 1
ATOM 2178 O O . THR B 1 89 ? 9.781 12.836 -3.027 1 98.5 89 THR B O 1
ATOM 2181 N N . GLU B 1 90 ? 7.879 14.023 -2.865 1 98.75 90 GLU B N 1
ATOM 2182 C CA . GLU B 1 90 ? 8.43 14.914 -1.85 1 98.75 90 GLU B CA 1
ATOM 2183 C C . GLU B 1 90 ? 8.688 14.172 -0.542 1 98.75 90 GLU B C 1
ATOM 2185 O O . GLU B 1 90 ? 9.648 14.469 0.166 1 98.75 90 GLU B O 1
ATOM 2190 N N . LEU B 1 91 ? 7.82 13.227 -0.224 1 98.75 91 LEU B N 1
ATOM 2191 C CA . LEU B 1 91 ? 8.023 12.43 0.982 1 98.75 91 LEU B CA 1
ATOM 2192 C C . LEU B 1 91 ? 9.305 11.602 0.876 1 98.75 91 LEU B C 1
ATOM 2194 O O . LEU B 1 91 ? 10.062 11.5 1.841 1 98.75 91 LEU B O 1
ATOM 2198 N N . LEU B 1 92 ? 9.508 11.055 -0.283 1 97.81 92 LEU B N 1
ATOM 2199 C CA . LEU B 1 92 ? 10.695 10.234 -0.511 1 97.81 92 LEU B CA 1
ATOM 2200 C C . LEU B 1 92 ? 11.961 11.078 -0.386 1 97.81 92 LEU B C 1
ATOM 2202 O O . LEU B 1 92 ? 12.984 10.594 0.122 1 97.81 92 LEU B O 1
ATOM 2206 N N . ASP B 1 93 ? 11.938 12.305 -0.846 1 97.31 93 ASP B N 1
ATOM 2207 C CA . ASP B 1 93 ? 13.078 13.211 -0.747 1 97.31 93 ASP B CA 1
ATOM 2208 C C . ASP B 1 93 ? 13.352 13.594 0.707 1 97.31 93 ASP B C 1
ATOM 2210 O O . ASP B 1 93 ? 14.422 14.109 1.025 1 97.31 93 ASP B O 1
ATOM 2214 N N . ASN B 1 94 ? 12.406 13.336 1.611 1 97.94 94 ASN B N 1
ATOM 2215 C CA . ASN B 1 94 ? 12.531 13.633 3.033 1 97.94 94 ASN B CA 1
ATOM 2216 C C . ASN B 1 94 ? 12.406 12.375 3.885 1 97.94 94 ASN B C 1
ATOM 2218 O O . ASN B 1 94 ? 11.922 12.422 5.016 1 97.94 94 ASN B O 1
ATOM 2222 N N . SER B 1 95 ? 12.859 11.281 3.346 1 97.06 95 SER B N 1
ATOM 2223 C CA . SER B 1 95 ? 12.586 9.961 3.9 1 97.06 95 SER B CA 1
ATOM 2224 C C . SER B 1 95 ? 13.141 9.828 5.312 1 97.06 95 SER B C 1
ATOM 2226 O O . SER B 1 95 ? 12.672 9 6.098 1 97.06 95 SER B O 1
ATOM 2228 N N . ASP B 1 96 ? 14.07 10.617 5.734 1 96.5 96 ASP B N 1
ATOM 2229 C CA . ASP B 1 96 ? 14.719 10.508 7.039 1 96.5 96 ASP B CA 1
ATOM 2230 C C . ASP B 1 96 ? 13.812 11.055 8.148 1 96.5 96 ASP B C 1
ATOM 2232 O O . ASP B 1 96 ? 14.055 10.805 9.328 1 96.5 96 ASP B O 1
ATOM 2236 N N . LYS B 1 97 ? 12.719 11.766 7.812 1 98.19 97 LYS B N 1
ATOM 2237 C CA . LYS B 1 97 ? 11.859 12.367 8.828 1 98.19 97 LYS B CA 1
ATOM 2238 C C . LYS B 1 97 ? 10.383 12.188 8.484 1 98.19 97 LYS B C 1
ATOM 2240 O O . LYS B 1 97 ? 9.562 13.047 8.789 1 98.19 97 LYS B O 1
ATOM 2245 N N . VAL B 1 98 ? 10.062 11.125 7.746 1 98.62 98 VAL B N 1
ATOM 2246 C CA . VAL B 1 98 ? 8.695 10.852 7.328 1 98.62 98 VAL B CA 1
ATOM 2247 C C . VAL B 1 98 ? 8.25 9.492 7.859 1 98.62 98 VAL B C 1
ATOM 2249 O O . VAL B 1 98 ? 9.031 8.531 7.852 1 98.62 98 VAL B O 1
ATOM 2252 N N . VAL B 1 99 ? 7.062 9.422 8.289 1 98.44 99 VAL B N 1
ATOM 2253 C CA . VAL B 1 99 ? 6.434 8.133 8.555 1 98.44 99 VAL B CA 1
ATOM 2254 C C . VAL B 1 99 ? 5.02 8.117 7.969 1 98.44 99 VAL B C 1
ATOM 2256 O O . VAL B 1 99 ? 4.332 9.141 7.973 1 98.44 99 VAL B O 1
ATOM 2259 N N . ILE B 1 100 ? 4.637 7.047 7.434 1 98.75 100 ILE B N 1
ATOM 2260 C CA . ILE B 1 100 ? 3.273 6.832 6.953 1 98.75 100 ILE B CA 1
ATOM 2261 C C . ILE B 1 100 ? 2.549 5.855 7.879 1 98.75 100 ILE B C 1
ATOM 2263 O O . ILE B 1 100 ? 3.02 4.738 8.102 1 98.75 100 ILE B O 1
ATOM 2267 N N . LEU B 1 101 ? 1.457 6.285 8.43 1 98.75 101 LEU B N 1
ATOM 2268 C CA . LEU B 1 101 ? 0.654 5.504 9.359 1 98.75 101 LEU B CA 1
ATOM 2269 C C . LEU B 1 101 ? -0.669 5.09 8.727 1 98.75 101 LEU B C 1
ATOM 2271 O O . LEU B 1 101 ? -1.341 5.91 8.094 1 98.75 101 LEU B O 1
ATOM 2275 N N . HIS B 1 102 ? -1.074 3.883 8.906 1 98.38 102 HIS B N 1
ATOM 2276 C CA . HIS B 1 102 ? -2.252 3.348 8.227 1 98.38 102 HIS B CA 1
ATOM 2277 C C . HIS B 1 102 ? -3.439 3.256 9.18 1 98.38 102 HIS B C 1
ATOM 2279 O O . HIS B 1 102 ? -3.258 3.066 10.391 1 98.38 102 HIS B O 1
ATOM 2285 N N . LYS B 1 103 ? -4.574 3.363 8.656 1 98.19 103 LYS B N 1
ATOM 2286 C CA . LYS B 1 103 ? -5.832 3.209 9.391 1 98.19 103 LYS B CA 1
ATOM 2287 C C . LYS B 1 103 ? -6.859 2.449 8.555 1 98.19 103 LYS B C 1
ATOM 2289 O O . LYS B 1 103 ? -6.668 2.25 7.355 1 98.19 103 LYS B O 1
ATOM 2294 N N . GLY B 1 104 ? -7.902 1.943 9.211 1 97.75 104 GLY B N 1
ATOM 2295 C CA . GLY B 1 104 ? -8.977 1.247 8.523 1 97.75 104 GLY B CA 1
ATOM 2296 C C . GLY B 1 104 ? -8.609 -0.17 8.125 1 97.75 104 GLY B C 1
ATOM 2297 O O . GLY B 1 104 ? -9.18 -0.72 7.18 1 97.75 104 GLY B O 1
ATOM 2298 N N . LYS B 1 105 ? -7.715 -0.816 8.812 1 97.38 105 LYS B N 1
ATOM 2299 C CA . LYS B 1 105 ? -7.227 -2.139 8.445 1 97.38 105 LYS B CA 1
ATOM 2300 C C . LYS B 1 105 ? -8.172 -3.232 8.922 1 97.38 105 LYS B C 1
ATOM 2302 O O . LYS B 1 105 ? -8.094 -4.375 8.469 1 97.38 105 LYS B O 1
ATOM 2307 N N . ASP B 1 106 ? -8.992 -2.883 9.914 1 97.06 106 ASP B N 1
ATOM 2308 C CA . ASP B 1 106 ? -9.961 -3.836 10.445 1 97.06 106 ASP B CA 1
ATOM 2309 C C . ASP B 1 106 ? -11.258 -3.799 9.648 1 97.06 106 ASP B C 1
ATOM 2311 O O . ASP B 1 106 ? -11.914 -2.76 9.57 1 97.06 106 ASP B O 1
ATOM 2315 N N . ALA B 1 107 ? -11.703 -4.895 9.109 1 97.12 107 ALA B N 1
ATOM 2316 C CA . ALA B 1 107 ? -12.859 -4.98 8.219 1 97.12 107 ALA B CA 1
ATOM 2317 C C . ALA B 1 107 ? -14.125 -4.492 8.914 1 97.12 107 ALA B C 1
ATOM 2319 O O . ALA B 1 107 ? -15.039 -3.975 8.266 1 97.12 107 ALA B O 1
ATOM 2320 N N . GLY B 1 108 ? -14.172 -4.645 10.195 1 97.31 108 GLY B N 1
ATOM 2321 C CA . GLY B 1 108 ? -15.406 -4.383 10.914 1 97.31 108 GLY B CA 1
ATOM 2322 C C . GLY B 1 108 ? -15.398 -3.051 11.648 1 97.31 108 GLY B C 1
ATOM 2323 O O . GLY B 1 108 ? -16.344 -2.727 12.367 1 97.31 108 GLY B O 1
ATOM 2324 N N . ARG B 1 109 ? -14.344 -2.213 11.43 1 95.62 109 ARG B N 1
ATOM 2325 C CA . ARG B 1 109 ? -14.227 -0.975 12.188 1 95.62 109 ARG B CA 1
ATOM 2326 C C . ARG B 1 109 ? -13.766 0.176 11.305 1 95.62 109 ARG B C 1
ATOM 2328 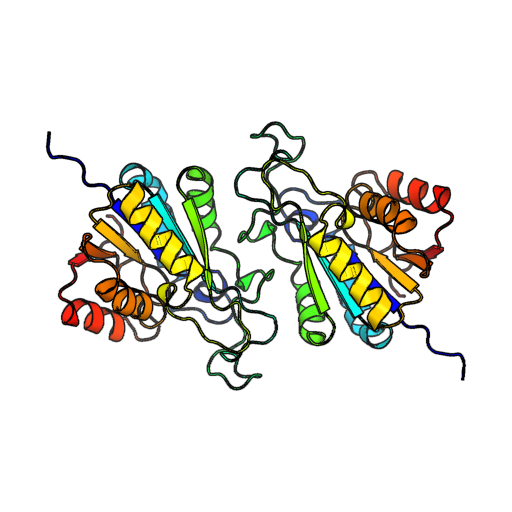O O . ARG B 1 109 ? -12.68 0.124 10.727 1 95.62 109 ARG B O 1
ATOM 2335 N N . GLU B 1 110 ? -14.539 1.132 11.266 1 93.31 110 GLU B N 1
ATOM 2336 C CA . GLU B 1 110 ? -14.18 2.338 10.523 1 93.31 110 GLU B CA 1
ATOM 2337 C C . GLU B 1 110 ? -13.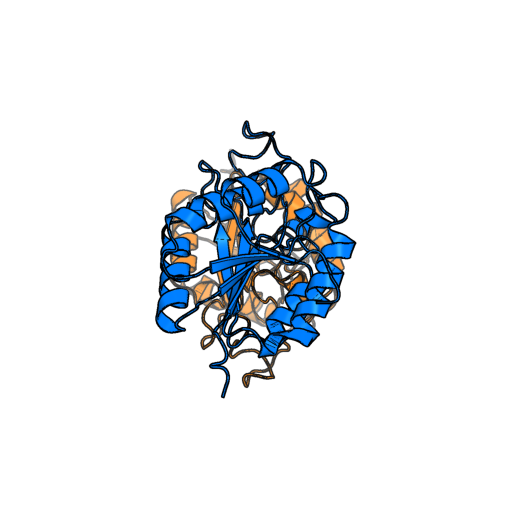258 3.236 11.352 1 93.31 110 GLU B C 1
ATOM 2339 O O . GLU B 1 110 ? -13.445 3.377 12.562 1 93.31 110 GLU B O 1
ATOM 2344 N N . GLU B 1 111 ? -12.258 3.824 10.734 1 94.69 111 GLU B N 1
ATOM 2345 C CA . GLU B 1 111 ? -11.312 4.738 11.367 1 94.69 111 GLU B CA 1
ATOM 2346 C C . GLU B 1 111 ? -11.102 5.992 10.523 1 94.69 111 GLU B C 1
ATOM 2348 O O . GLU B 1 111 ? -10.047 6.168 9.922 1 94.69 111 GLU B O 1
ATOM 2353 N N . TYR B 1 112 ? -12.031 6.918 10.664 1 95.81 112 TYR B N 1
ATOM 2354 C CA . TYR B 1 112 ? -11.828 8.188 9.977 1 95.81 112 TYR B CA 1
ATOM 2355 C C . TYR B 1 112 ? -10.633 8.938 10.547 1 95.81 112 TYR B C 1
ATOM 2357 O O . TYR B 1 112 ? -9.797 9.438 9.797 1 95.81 112 TYR B O 1
ATOM 2365 N N . SER B 1 113 ? -10.633 8.938 11.867 1 98.25 113 SER B N 1
ATOM 2366 C CA . SER B 1 113 ? -9.539 9.57 12.594 1 98.25 113 SER B CA 1
ATOM 2367 C C . SER B 1 113 ? -8.391 8.594 12.828 1 98.25 113 SER B C 1
ATOM 2369 O O . SER B 1 113 ? -8.594 7.484 13.32 1 98.25 113 SER B O 1
ATOM 2371 N N . ILE B 1 114 ? -7.168 9.039 12.562 1 98.31 114 ILE B N 1
ATOM 2372 C CA . ILE B 1 114 ? -5.992 8.211 12.805 1 98.31 114 ILE B CA 1
ATOM 2373 C C . ILE B 1 114 ? -5.844 7.945 14.305 1 98.31 114 ILE B C 1
ATOM 2375 O O . ILE B 1 114 ? -5.219 6.961 14.703 1 98.31 114 ILE B O 1
ATOM 2379 N N . PHE B 1 115 ? -6.43 8.766 15.117 1 97.94 115 PHE B N 1
ATOM 2380 C CA . PHE B 1 115 ? -6.266 8.641 16.562 1 97.94 115 PHE B CA 1
ATOM 2381 C C . PHE B 1 115 ? -7.16 7.543 17.109 1 97.94 115 PHE B C 1
ATOM 2383 O O . PHE B 1 115 ? -7.02 7.145 18.266 1 97.94 115 PHE B O 1
ATOM 2390 N N . LYS B 1 116 ? -8.062 7.012 16.297 1 96 116 LYS B N 1
ATOM 2391 C CA . LYS B 1 116 ? -8.844 5.84 16.672 1 96 116 LYS B CA 1
ATOM 2392 C C . LYS B 1 116 ? -8.023 4.562 16.547 1 96 116 LYS B C 1
ATOM 2394 O O . LYS B 1 116 ? -8.406 3.512 17.062 1 96 116 LYS B O 1
ATOM 2399 N N . ASN B 1 117 ? -6.957 4.672 15.852 1 96.56 117 ASN B N 1
ATOM 2400 C CA . ASN B 1 117 ? -5.957 3.607 15.82 1 96.56 117 ASN B CA 1
ATOM 2401 C C . ASN B 1 117 ? -4.965 3.736 16.969 1 96.56 117 ASN B C 1
ATOM 2403 O O . ASN B 1 117 ? -4.086 4.602 16.953 1 96.56 117 ASN B O 1
ATOM 2407 N N . SER B 1 118 ? -5.047 2.883 17.906 1 95.06 118 SER B N 1
ATOM 2408 C CA . SER B 1 118 ? -4.301 3.039 19.156 1 95.06 118 SER B CA 1
ATOM 2409 C C . SER B 1 118 ? -2.797 3.004 18.906 1 95.06 118 SER B C 1
ATOM 2411 O O . SER B 1 118 ? -2.043 3.768 19.5 1 95.06 118 SER B O 1
ATOM 2413 N N . VAL B 1 119 ? -2.365 2.146 18.031 1 96.5 119 VAL B N 1
ATOM 2414 C CA . VAL B 1 119 ? -0.943 2.016 17.734 1 96.5 119 VAL B CA 1
ATOM 2415 C C . VAL B 1 119 ? -0.437 3.287 17.062 1 96.5 119 VAL B C 1
ATOM 2417 O O . VAL B 1 119 ? 0.615 3.816 17.422 1 96.5 119 VAL B O 1
ATOM 2420 N N . ALA B 1 120 ? -1.189 3.777 16.094 1 97.38 120 ALA B N 1
ATOM 2421 C CA . ALA B 1 120 ? -0.812 4.996 15.391 1 97.38 120 ALA B CA 1
ATOM 2422 C C . ALA B 1 120 ? -0.847 6.207 16.312 1 97.38 120 ALA B C 1
ATOM 2424 O O . ALA B 1 120 ? 0.034 7.066 16.266 1 97.38 120 ALA B O 1
ATOM 2425 N N . ALA B 1 121 ? -1.869 6.273 17.156 1 97.19 121 ALA B N 1
ATOM 2426 C CA . ALA B 1 121 ? -1.99 7.375 18.109 1 97.19 121 ALA B CA 1
ATOM 2427 C C . ALA B 1 121 ? -0.776 7.441 19.031 1 97.19 121 ALA B C 1
ATOM 2429 O O . ALA B 1 121 ? -0.205 8.516 19.234 1 97.19 121 ALA B O 1
ATOM 2430 N N . GLU B 1 122 ? -0.413 6.289 19.516 1 97.69 122 GLU B N 1
ATOM 2431 C CA . GLU B 1 122 ? 0.754 6.23 20.391 1 97.69 122 GLU B CA 1
ATOM 2432 C C . GLU B 1 122 ? 2.016 6.68 19.656 1 97.69 122 GLU B C 1
ATOM 2434 O O . GLU B 1 122 ? 2.854 7.383 20.219 1 97.69 122 GLU B O 1
ATOM 2439 N N . ARG B 1 123 ? 2.15 6.266 18.422 1 98.12 123 ARG B N 1
ATOM 2440 C CA . ARG B 1 123 ? 3.309 6.645 17.625 1 98.12 123 ARG B CA 1
ATOM 2441 C C . ARG B 1 123 ? 3.355 8.156 17.406 1 98.12 123 ARG B C 1
ATOM 2443 O O . ARG B 1 123 ? 4.422 8.766 17.5 1 98.12 123 ARG B O 1
ATOM 2450 N N . ILE B 1 124 ? 2.23 8.727 17.125 1 98.25 124 ILE B N 1
ATOM 2451 C CA . ILE B 1 124 ? 2.148 10.164 16.906 1 98.25 124 ILE B CA 1
ATOM 2452 C C . ILE B 1 124 ? 2.545 10.906 18.172 1 98.25 124 ILE B C 1
ATOM 2454 O O . ILE B 1 124 ? 3.371 11.82 18.141 1 98.25 124 ILE B O 1
ATOM 2458 N N . LEU B 1 125 ? 1.996 10.492 19.312 1 97.38 125 LEU B N 1
ATOM 2459 C CA . LEU B 1 125 ? 2.289 11.141 20.578 1 97.38 125 LEU B CA 1
ATOM 2460 C C . LEU B 1 125 ? 3.766 11 20.938 1 97.38 125 LEU B C 1
ATOM 2462 O O . LEU B 1 125 ? 4.379 11.938 21.453 1 97.38 125 LEU B O 1
ATOM 2466 N N . HIS B 1 126 ? 4.336 9.867 20.672 1 97.94 126 HIS B N 1
ATOM 2467 C CA . HIS B 1 126 ? 5.758 9.648 20.906 1 97.94 126 HIS B CA 1
ATOM 2468 C C . HIS B 1 126 ? 6.609 10.594 20.062 1 97.94 126 HIS B C 1
ATOM 2470 O O . HIS B 1 126 ? 7.598 11.148 20.562 1 97.94 126 HIS B O 1
ATOM 2476 N N . ILE B 1 127 ? 6.266 10.758 18.797 1 97.94 127 ILE B N 1
ATOM 2477 C CA . ILE B 1 127 ? 7 11.656 17.906 1 97.94 127 ILE B CA 1
ATOM 2478 C C . ILE B 1 127 ? 6.902 13.086 18.422 1 97.94 127 ILE B C 1
ATOM 2480 O O . ILE B 1 127 ? 7.906 13.805 18.484 1 97.94 127 ILE B O 1
ATOM 2484 N N . ILE B 1 128 ? 5.719 13.492 18.828 1 97.62 128 ILE B N 1
ATOM 2485 C CA . ILE B 1 128 ? 5.492 14.836 19.359 1 97.62 128 ILE B CA 1
ATOM 2486 C C . ILE B 1 128 ? 6.402 15.078 20.562 1 97.62 128 ILE B C 1
ATOM 2488 O O . ILE B 1 128 ? 7.039 16.125 20.656 1 97.62 128 ILE B O 1
ATOM 2492 N N . GLU B 1 129 ? 6.477 14.109 21.422 1 96.5 129 GLU B N 1
ATOM 2493 C CA . GLU B 1 129 ? 7.297 14.211 22.625 1 96.5 129 GLU B CA 1
ATOM 2494 C C . GLU B 1 129 ? 8.781 14.188 22.281 1 96.5 129 GLU B C 1
ATOM 2496 O O . GLU B 1 129 ? 9.547 15.031 22.734 1 96.5 129 GLU B O 1
ATOM 2501 N N . SER B 1 130 ? 9.195 13.25 21.484 1 97.44 130 SER B N 1
ATOM 2502 C CA . SER B 1 130 ? 10.602 13.023 21.172 1 97.44 130 SER B CA 1
ATOM 2503 C C . SER B 1 130 ? 11.211 14.227 20.469 1 97.44 130 SER B C 1
ATOM 2505 O O . SER B 1 130 ? 12.391 14.523 20.641 1 97.44 130 SER B O 1
ATOM 2507 N N . TYR B 1 131 ? 10.406 14.938 19.656 1 97.06 131 TYR B N 1
ATOM 2508 C CA . TYR B 1 131 ? 10.93 16.047 18.859 1 97.06 131 TYR B CA 1
ATOM 2509 C C . TYR B 1 131 ? 10.531 17.391 19.469 1 97.06 131 TYR B C 1
ATOM 2511 O O . TYR B 1 131 ? 10.766 18.438 18.875 1 97.06 131 TYR B O 1
ATOM 2519 N N . ASP B 1 132 ? 9.875 17.344 20.641 1 96.69 132 ASP B N 1
ATOM 2520 C CA . ASP B 1 132 ? 9.422 18.547 21.328 1 96.69 132 ASP B CA 1
ATOM 2521 C C . ASP B 1 132 ? 8.609 19.438 20.391 1 96.69 132 ASP B C 1
ATOM 2523 O O . ASP B 1 132 ? 8.914 20.625 20.234 1 96.69 132 ASP B O 1
ATOM 2527 N N . ILE B 1 133 ? 7.645 18.844 19.719 1 97.62 133 ILE B N 1
ATOM 2528 C CA . ILE B 1 133 ? 6.805 19.531 18.75 1 97.62 133 ILE B CA 1
ATOM 2529 C C . ILE B 1 133 ? 5.922 20.547 19.469 1 97.62 133 ILE B C 1
ATOM 2531 O O . ILE B 1 133 ? 5.203 20.203 20.406 1 97.62 133 ILE B O 1
ATOM 2535 N N . LYS B 1 134 ? 5.918 21.766 18.984 1 97 134 LYS B N 1
ATOM 2536 C CA . LYS B 1 134 ? 5.125 22.828 19.594 1 97 134 LYS B CA 1
ATOM 2537 C C . LYS B 1 134 ? 3.936 23.203 18.719 1 97 134 LYS B C 1
ATOM 2539 O O . LYS B 1 134 ? 2.969 23.797 19.219 1 97 134 LYS B O 1
ATOM 2544 N N . ARG B 1 135 ? 4.043 22.875 17.453 1 97.12 135 ARG B N 1
ATOM 2545 C CA . ARG B 1 135 ? 2.98 23.188 16.5 1 97.12 135 ARG B CA 1
ATOM 2546 C C . ARG B 1 135 ? 2.764 22.047 15.523 1 97.12 135 ARG B C 1
ATOM 2548 O O . ARG B 1 135 ? 3.725 21.422 15.055 1 97.12 135 ARG B O 1
ATOM 2555 N N . ILE B 1 136 ? 1.535 21.766 15.289 1 98 136 ILE B N 1
ATOM 2556 C CA . ILE B 1 136 ? 1.144 20.766 14.297 1 98 136 ILE B CA 1
ATOM 2557 C C . ILE B 1 136 ? 0.345 21.438 13.18 1 98 136 ILE B C 1
ATOM 2559 O O . ILE B 1 136 ? -0.737 21.969 13.422 1 98 136 ILE B O 1
ATOM 2563 N N . ASP B 1 137 ? 0.908 21.469 12.016 1 98 137 ASP B N 1
ATOM 2564 C CA . ASP B 1 137 ? 0.164 21.844 10.82 1 98 137 ASP B CA 1
ATOM 2565 C C . ASP B 1 137 ? -0.529 20.641 10.195 1 98 137 ASP B C 1
ATOM 2567 O O . ASP B 1 137 ? 0.13 19.672 9.797 1 98 137 ASP B O 1
ATOM 2571 N N . ILE B 1 138 ? -1.835 20.734 10.141 1 98.69 138 ILE B N 1
ATOM 2572 C CA . ILE B 1 138 ? -2.598 19.578 9.664 1 98.69 138 ILE B CA 1
ATOM 2573 C C . ILE B 1 138 ? -3.316 19.938 8.367 1 98.69 138 ILE B C 1
ATOM 2575 O O . ILE B 1 138 ? -3.824 21.062 8.219 1 98.69 138 ILE B O 1
ATOM 2579 N N . CYS B 1 139 ? -3.342 19.031 7.41 1 98.81 139 CYS B N 1
ATOM 2580 C CA . CYS B 1 139 ? -4.059 19.156 6.145 1 98.81 139 CYS B CA 1
ATOM 2581 C C . CYS B 1 139 ? -4.379 17.797 5.559 1 98.81 139 CYS B C 1
ATOM 2583 O O . CYS B 1 139 ? -4.113 16.766 6.188 1 98.81 139 CYS B O 1
ATOM 2585 N N . GLY B 1 140 ? -5.035 17.828 4.406 1 98.81 140 GLY B N 1
ATOM 2586 C CA . GLY B 1 140 ? -5.297 16.578 3.709 1 98.81 140 GLY B CA 1
ATOM 2587 C C . GLY B 1 140 ? -6.746 16.422 3.283 1 98.81 140 GLY B C 1
ATOM 2588 O O . GLY B 1 140 ? -7.422 17.406 3 1 98.81 140 GLY B O 1
ATOM 2589 N N . LEU B 1 141 ? -7.168 15.086 3.164 1 98.81 141 LEU B N 1
ATOM 2590 C CA . LEU B 1 141 ? -8.453 14.781 2.545 1 98.81 141 LEU B CA 1
ATOM 2591 C C . LEU B 1 141 ? -9.258 13.812 3.406 1 98.81 141 LEU B C 1
ATOM 2593 O O . LEU B 1 141 ? -8.703 12.867 3.963 1 98.81 141 LEU B O 1
ATOM 2597 N N . ALA B 1 142 ? -10.523 13.969 3.324 1 98.06 142 ALA B N 1
ATOM 2598 C CA . ALA B 1 142 ? -11.305 15.148 2.988 1 98.06 142 ALA B CA 1
ATOM 2599 C C . ALA B 1 142 ? -11.414 16.094 4.184 1 98.06 142 ALA B C 1
ATOM 2601 O O . ALA B 1 142 ? -11.516 15.648 5.328 1 98.06 142 ALA B O 1
ATOM 2602 N N . GLY B 1 143 ? -11.43 17.312 3.965 1 98.56 143 GLY B N 1
ATOM 2603 C CA . GLY B 1 143 ? -11.484 18.312 5.016 1 98.56 143 GLY B CA 1
ATOM 2604 C C . GLY B 1 143 ? -12.648 18.109 5.965 1 98.56 143 GLY B C 1
ATOM 2605 O O . GLY B 1 143 ? -12.516 18.297 7.176 1 98.56 143 GLY B O 1
ATOM 2606 N N . ASP B 1 144 ? -13.797 17.672 5.438 1 98.5 144 ASP B N 1
ATOM 2607 C CA . ASP B 1 144 ? -15.031 17.609 6.219 1 98.5 144 ASP B CA 1
ATOM 2608 C C . ASP B 1 144 ? -15.203 16.234 6.859 1 98.5 144 ASP B C 1
ATOM 2610 O O . ASP B 1 144 ? -16.125 16.031 7.652 1 98.5 144 ASP B O 1
ATOM 2614 N N . VAL B 1 145 ? -14.336 15.25 6.598 1 97.81 145 VAL B N 1
ATOM 2615 C CA . VAL B 1 145 ? -14.484 13.891 7.113 1 97.81 145 VAL B CA 1
ATOM 2616 C C . VAL B 1 145 ? -13.242 13.508 7.922 1 97.81 145 VAL B C 1
ATOM 2618 O O . VAL B 1 145 ? -13.133 13.852 9.102 1 97.81 145 VAL B O 1
ATOM 2621 N N . CYS B 1 146 ? -12.211 12.961 7.289 1 98.38 146 CYS B N 1
ATOM 2622 C CA . CYS B 1 146 ? -11.078 12.406 8.016 1 98.38 146 CYS B CA 1
ATOM 2623 C C . CYS B 1 146 ? -10.25 13.5 8.664 1 98.38 146 CYS B C 1
ATOM 2625 O O . CYS B 1 146 ? -9.703 13.312 9.75 1 98.38 146 CYS B O 1
ATOM 2627 N N . VAL B 1 147 ? -10.062 14.648 7.996 1 98.81 147 VAL B N 1
ATOM 2628 C CA . VAL B 1 147 ? -9.297 15.75 8.578 1 98.81 147 VAL B CA 1
ATOM 2629 C C . VAL B 1 147 ? -10 16.266 9.828 1 98.81 147 VAL B C 1
ATOM 2631 O O . VAL B 1 147 ? -9.383 16.359 10.898 1 98.81 147 VAL B O 1
ATOM 2634 N N . SER B 1 148 ? -11.297 16.562 9.68 1 98.69 148 SER B N 1
ATOM 2635 C CA . SER B 1 148 ? -12.07 17.094 10.797 1 98.69 148 SER B CA 1
ATOM 2636 C C . SER B 1 148 ? -12.133 16.109 11.953 1 98.69 148 SER B C 1
ATOM 2638 O O . SER B 1 148 ? -11.984 16.484 13.117 1 98.69 148 SER B O 1
ATOM 2640 N N . ASP B 1 149 ? -12.344 14.828 11.633 1 98.44 149 ASP B N 1
ATOM 2641 C CA . ASP B 1 149 ? -12.391 13.812 12.68 1 98.44 149 ASP B CA 1
ATOM 2642 C C . ASP B 1 149 ? -11.047 13.695 13.398 1 98.44 149 ASP B C 1
ATOM 2644 O O . ASP B 1 149 ? -11 13.539 14.617 1 98.44 149 ASP B O 1
ATOM 2648 N N . THR B 1 150 ? -9.984 13.797 12.672 1 98.56 150 THR B N 1
ATOM 2649 C CA . THR B 1 150 ? -8.648 13.727 13.258 1 98.56 150 THR B CA 1
ATOM 2650 C C . THR B 1 150 ? -8.383 14.938 14.141 1 98.56 150 THR B C 1
ATOM 2652 O O . THR B 1 150 ? -7.812 14.812 15.227 1 98.56 150 THR B O 1
ATOM 2655 N N . ILE B 1 151 ? -8.812 16.141 13.727 1 98.19 151 ILE B N 1
ATOM 2656 C CA . ILE B 1 151 ? -8.656 17.344 14.523 1 98.19 151 ILE B CA 1
ATOM 2657 C C . ILE B 1 151 ? -9.414 17.203 15.844 1 98.19 151 ILE B C 1
ATOM 2659 O O . ILE B 1 151 ? -8.859 17.438 16.906 1 98.19 151 ILE B O 1
ATOM 2663 N N . ARG B 1 152 ? -10.672 16.703 15.797 1 97.25 152 ARG B N 1
ATOM 2664 C CA . ARG B 1 152 ? -11.508 16.578 16.984 1 97.25 152 ARG B CA 1
ATOM 2665 C C . ARG B 1 152 ? -10.859 15.656 18.016 1 97.25 152 ARG B C 1
ATOM 2667 O O . ARG B 1 152 ? -10.781 15.992 19.188 1 97.25 152 ARG B O 1
ATOM 2674 N N . ASP B 1 153 ? -10.391 14.547 17.531 1 97.38 153 ASP B N 1
ATOM 2675 C CA . ASP B 1 153 ? -9.758 13.602 18.438 1 97.38 153 ASP B CA 1
ATOM 2676 C C . ASP B 1 153 ? -8.391 14.117 18.906 1 97.38 153 ASP B C 1
ATOM 2678 O O . ASP B 1 153 ? -8 13.906 20.047 1 97.38 153 ASP B O 1
ATOM 2682 N N . GLY B 1 154 ? -7.691 14.773 18.031 1 96.44 154 GLY B N 1
ATOM 2683 C CA . GLY B 1 154 ? -6.355 15.281 18.312 1 96.44 154 GLY B CA 1
ATOM 2684 C C . GLY B 1 154 ? -6.348 16.359 19.375 1 96.44 154 GLY B C 1
ATOM 2685 O O . GLY B 1 154 ? -5.477 16.375 20.25 1 96.44 154 GLY B O 1
ATOM 2686 N N . VAL B 1 155 ? -7.324 17.297 19.312 1 95.06 155 VAL B N 1
ATOM 2687 C CA . VAL B 1 155 ? -7.398 18.406 20.25 1 95.06 155 VAL B CA 1
ATOM 2688 C C . VAL B 1 155 ? -7.535 17.859 21.672 1 95.06 155 VAL B C 1
ATOM 2690 O O . VAL B 1 155 ? -7.012 18.453 22.625 1 95.06 155 VAL B O 1
ATOM 2693 N N . GLU B 1 156 ? -8.086 16.688 21.766 1 90.25 156 GLU B N 1
ATOM 2694 C CA . GLU B 1 156 ? -8.297 16.078 23.078 1 90.25 156 GLU B CA 1
ATOM 2695 C C . GLU B 1 156 ? -7.043 15.352 23.547 1 90.25 156 GLU B C 1
ATOM 2697 O O . GLU B 1 156 ? -6.773 15.297 24.75 1 90.25 156 GLU B O 1
ATOM 2702 N N . LEU B 1 157 ? -6.281 14.914 22.656 1 91.25 157 LEU B N 1
ATOM 2703 C CA . LEU B 1 157 ? -5.188 14.016 22.984 1 91.25 157 LEU B CA 1
ATOM 2704 C C . LEU B 1 157 ? -3.865 14.773 23.078 1 91.25 157 LEU B C 1
ATOM 2706 O O . LEU B 1 157 ? -2.986 14.398 23.859 1 91.25 157 LEU B O 1
ATOM 2710 N N . ILE B 1 158 ? -3.773 15.797 22.266 1 90.25 158 ILE B N 1
ATOM 2711 C CA . ILE B 1 158 ? -2.514 16.531 22.188 1 90.25 158 ILE B CA 1
ATOM 2712 C C . ILE B 1 158 ? -2.535 17.703 23.141 1 90.25 158 ILE B C 1
ATOM 2714 O O . ILE B 1 158 ? -3.375 18.609 23.016 1 90.25 158 ILE B O 1
ATOM 2718 N N . LYS B 1 159 ? -1.74 17.844 24.172 1 82.38 159 LYS B N 1
ATOM 2719 C CA . LYS B 1 159 ? -1.834 18.828 25.234 1 82.38 159 LYS B CA 1
ATOM 2720 C C . LYS B 1 159 ? -0.771 19.922 25.062 1 82.38 159 LYS B C 1
ATOM 2722 O O . LYS B 1 159 ? -0.992 21.078 25.422 1 82.38 159 LYS B O 1
ATOM 2727 N N . ASN B 1 160 ? 0.286 19.719 24.5 1 83.06 160 ASN B N 1
ATOM 2728 C CA . ASN B 1 160 ? 1.414 20.641 24.562 1 83.06 160 ASN B CA 1
ATOM 2729 C C . ASN B 1 160 ? 1.795 21.156 23.188 1 83.06 160 ASN B C 1
ATOM 2731 O O . ASN B 1 160 ? 2.93 21.578 22.969 1 83.06 160 ASN B O 1
ATOM 2735 N N . SER B 1 161 ? 0.866 21.047 22.266 1 88.56 161 SER B N 1
ATOM 2736 C CA . SER B 1 161 ? 1.095 21.562 20.922 1 88.56 161 SER B CA 1
ATOM 2737 C C . SER B 1 161 ? -0.13 22.297 20.391 1 88.56 161 SER B C 1
ATOM 2739 O O . SER B 1 161 ? -1.265 21.938 20.703 1 88.56 161 SER B O 1
ATOM 2741 N N . ARG B 1 162 ? 0.168 23.297 19.656 1 93.81 162 ARG B N 1
ATOM 2742 C CA . ARG B 1 162 ? -0.918 24 18.984 1 93.81 162 ARG B CA 1
ATOM 2743 C C . ARG B 1 162 ? -1.191 23.391 17.609 1 93.81 162 ARG B C 1
ATOM 2745 O O . ARG B 1 162 ? -0.262 23 16.891 1 93.81 162 ARG B O 1
ATOM 2752 N N . ILE B 1 163 ? -2.428 23.328 17.25 1 97.06 163 ILE B N 1
ATOM 2753 C CA . ILE B 1 163 ? -2.838 22.812 15.953 1 97.06 163 ILE B CA 1
ATOM 2754 C C . ILE B 1 163 ? -3.178 23.969 15.016 1 97.06 163 ILE B C 1
ATOM 2756 O O . ILE B 1 163 ? -3.902 24.891 15.391 1 97.06 163 ILE B O 1
ATOM 2760 N N . ASN B 1 164 ? -2.6 23.953 13.922 1 97.31 164 ASN B N 1
ATOM 2761 C CA . ASN B 1 164 ? -2.891 24.875 12.82 1 97.31 164 ASN B CA 1
ATOM 2762 C C . ASN B 1 164 ? -3.395 24.125 11.586 1 97.31 164 ASN B C 1
ATOM 2764 O O . ASN B 1 164 ? -2.818 23.109 11.195 1 97.31 164 ASN B O 1
ATOM 2768 N N . VAL B 1 165 ? -4.484 24.641 10.992 1 98.38 165 VAL B N 1
ATOM 2769 C CA . VAL B 1 165 ? -5.066 23.984 9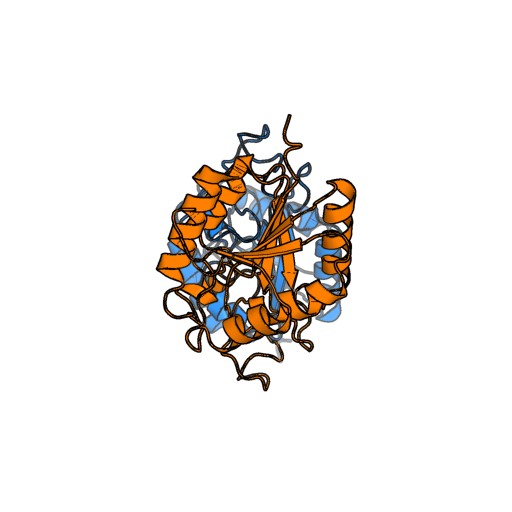.836 1 98.38 165 VAL B CA 1
ATOM 2770 C C . VAL B 1 165 ? -4.605 24.688 8.555 1 98.38 165 VAL B C 1
ATOM 2772 O O . VAL B 1 165 ? -4.746 25.906 8.422 1 98.38 165 VAL B O 1
ATOM 2775 N N . LEU B 1 166 ? -3.988 23.922 7.688 1 98.12 166 LEU B N 1
ATOM 2776 C CA . LEU B 1 166 ? -3.684 24.422 6.348 1 98.12 166 LEU B CA 1
ATOM 2777 C C . LEU B 1 166 ? -4.844 24.156 5.395 1 98.12 166 LEU B C 1
ATOM 2779 O O . LEU B 1 166 ? -4.801 23.219 4.602 1 98.12 166 LEU B O 1
ATOM 2783 N N . SER B 1 167 ? -5.785 24.984 5.371 1 97.19 167 SER B N 1
ATOM 2784 C CA . SER B 1 167 ? -7.062 24.734 4.719 1 97.19 167 SER B CA 1
ATOM 2785 C C . SER B 1 167 ? -6.922 24.734 3.201 1 97.19 167 SER B C 1
ATOM 2787 O O . SER B 1 167 ? -7.73 24.125 2.494 1 97.19 167 SER B O 1
ATOM 2789 N N . ALA B 1 168 ? -5.91 25.422 2.66 1 96.56 168 ALA B N 1
ATOM 2790 C CA . ALA B 1 168 ? -5.668 25.406 1.22 1 96.56 168 ALA B CA 1
ATOM 2791 C C . ALA B 1 168 ? -5.422 24 0.708 1 96.56 168 ALA B C 1
ATOM 2793 O O . ALA B 1 168 ? -5.656 23.703 -0.467 1 96.56 168 ALA B O 1
ATOM 2794 N N . PHE B 1 169 ? -4.98 23.109 1.626 1 98.38 169 PHE B N 1
ATOM 2795 C CA . PHE B 1 169 ? -4.648 21.75 1.246 1 98.38 169 PHE B CA 1
ATOM 2796 C C . PHE B 1 169 ? -5.676 20.766 1.797 1 98.38 169 PHE B C 1
ATOM 2798 O O . PHE B 1 169 ? -5.383 19.578 1.953 1 98.38 169 PHE B O 1
ATOM 2805 N N . SER B 1 170 ? -6.879 21.281 2.156 1 98.44 170 SER B N 1
ATOM 2806 C CA . SER B 1 170 ? -7.875 20.422 2.787 1 98.44 170 SER B CA 1
ATOM 2807 C C . SER B 1 170 ? -9.242 20.562 2.125 1 98.44 170 SER B C 1
ATOM 2809 O O . SER B 1 170 ? -10.234 20.859 2.795 1 98.44 170 SER B O 1
ATOM 2811 N N . PRO B 1 171 ? -9.273 20.312 0.855 1 97.94 171 PRO B N 1
ATOM 2812 C CA . PRO B 1 171 ? -10.594 20.359 0.22 1 97.94 171 PRO B CA 1
ATOM 2813 C C . PRO B 1 171 ? -11.594 19.406 0.86 1 97.94 171 PRO B C 1
ATOM 2815 O O . PRO B 1 171 ? -11.188 18.422 1.487 1 97.94 171 PRO B O 1
ATOM 2818 N N . SER B 1 172 ? -12.883 19.75 0.691 1 98.06 172 SER B N 1
ATOM 2819 C CA . SER B 1 172 ? -13.977 19.047 1.345 1 98.06 172 SER B CA 1
ATOM 2820 C C . SER B 1 172 ? -15.062 18.672 0.347 1 98.06 172 SER B C 1
ATOM 2822 O O . SER B 1 172 ? -15.25 19.344 -0.663 1 98.06 172 SER B O 1
ATOM 2824 N N . ILE B 1 173 ? -15.742 17.656 0.69 1 97.19 173 ILE B N 1
ATOM 2825 C CA . ILE B 1 173 ? -16.891 17.25 -0.109 1 97.19 173 ILE B CA 1
ATOM 2826 C C . ILE B 1 173 ? -18.016 18.266 0.066 1 97.19 173 ILE B C 1
ATOM 2828 O O . ILE B 1 173 ? -18.719 18.594 -0.894 1 97.19 173 ILE B O 1
ATOM 2832 N N . ASP B 1 174 ? -18.141 18.812 1.198 1 97.25 174 ASP B N 1
ATOM 2833 C CA . ASP B 1 174 ? -19.25 19.703 1.528 1 97.25 174 ASP B CA 1
ATOM 2834 C C . ASP B 1 174 ? -18.891 21.156 1.301 1 97.25 174 ASP B C 1
ATOM 2836 O O . ASP B 1 174 ? -19.547 22.062 1.832 1 97.25 174 ASP B O 1
ATOM 2840 N N . GLY B 1 175 ? -17.781 21.422 0.666 1 95.94 175 GLY B N 1
ATOM 2841 C CA . GLY B 1 175 ? -17.359 22.797 0.4 1 95.94 175 GLY B CA 1
ATOM 2842 C C . GLY B 1 175 ? -16.641 23.438 1.565 1 95.94 175 GLY B C 1
ATOM 2843 O O . GLY B 1 175 ? -16.312 24.625 1.523 1 95.94 175 GLY B O 1
ATOM 2844 N N . GLY B 1 176 ? -16.438 22.734 2.58 1 97.31 176 GLY B N 1
ATOM 2845 C CA . GLY B 1 176 ? -15.602 23.219 3.676 1 97.31 176 GLY B CA 1
ATOM 2846 C C . GLY B 1 176 ? -16.406 23.609 4.902 1 97.31 176 GLY B C 1
ATOM 2847 O O . GLY B 1 176 ? -15.844 24.031 5.914 1 97.31 176 GLY B O 1
ATOM 2848 N N . ASP B 1 177 ? -17.734 23.375 4.914 1 97.88 177 ASP B N 1
ATOM 2849 C CA . ASP B 1 177 ? -18.609 23.812 6.004 1 97.88 177 ASP B CA 1
ATOM 2850 C C . ASP B 1 177 ? -18.219 23.125 7.316 1 97.88 177 ASP B C 1
ATOM 2852 O O . ASP B 1 177 ? -18.016 23.797 8.328 1 97.88 177 ASP B O 1
ATOM 2856 N N . VAL B 1 178 ? -18.094 21.844 7.312 1 98.62 178 VAL B N 1
ATOM 2857 C CA . VAL B 1 178 ? -17.781 21.094 8.523 1 98.62 178 VAL B CA 1
ATOM 2858 C C . VAL B 1 178 ? -16.391 21.5 9.031 1 98.62 178 VAL B C 1
ATOM 2860 O O . VAL B 1 178 ? -16.203 21.734 10.227 1 98.62 178 VAL B O 1
ATOM 2863 N N . LEU B 1 179 ? -15.422 21.594 8.141 1 98.5 179 LEU B N 1
ATOM 2864 C CA . LEU B 1 179 ? -14.062 21.938 8.539 1 98.5 179 LEU B CA 1
ATOM 2865 C C . LEU B 1 179 ? -14.023 23.312 9.18 1 98.5 179 LEU B C 1
ATOM 2867 O O . LEU B 1 179 ? -13.398 23.5 10.227 1 98.5 179 LEU B O 1
ATOM 2871 N N . HIS B 1 180 ? -14.688 24.25 8.57 1 97.94 180 HIS B N 1
ATOM 2872 C CA . HIS B 1 180 ? -14.75 25.594 9.133 1 97.94 180 HIS B CA 1
ATOM 2873 C C . HIS B 1 180 ? -15.391 25.578 10.516 1 97.94 180 HIS B C 1
ATOM 2875 O O . HIS B 1 180 ? -14.945 26.281 11.422 1 97.94 180 HIS B O 1
ATOM 2881 N N . SER B 1 181 ? -16.422 24.828 10.641 1 98.38 181 SER B N 1
ATOM 2882 C CA . SER B 1 181 ? -17.109 24.719 11.922 1 98.38 181 SER B CA 1
ATOM 2883 C C . SER B 1 181 ? -16.203 24.141 12.992 1 98.38 181 SER B C 1
ATOM 2885 O O . SER B 1 181 ? -16.203 24.594 14.141 1 98.38 181 SER B O 1
ATOM 2887 N N . VAL B 1 182 ? -15.422 23.141 12.648 1 98.12 182 VAL B N 1
ATOM 2888 C CA . VAL B 1 182 ? -14.5 22.5 13.578 1 98.12 182 VAL B CA 1
ATOM 2889 C C . VAL B 1 182 ? -13.414 23.5 13.992 1 98.12 182 VAL B C 1
ATOM 2891 O O . VAL B 1 182 ? -13.094 23.625 15.18 1 98.12 182 VAL B O 1
ATOM 2894 N N . ILE B 1 183 ? -12.883 24.234 13.055 1 97.75 183 ILE B N 1
ATOM 2895 C CA . ILE B 1 183 ? -11.852 25.234 13.32 1 97.75 183 ILE B CA 1
ATOM 2896 C C . ILE B 1 183 ? -12.375 26.281 14.297 1 97.75 183 ILE B C 1
ATOM 2898 O O . ILE B 1 183 ? -11.703 26.609 15.273 1 97.75 183 ILE B O 1
ATOM 2902 N N . SER B 1 184 ? -13.562 26.719 14.031 1 97.88 184 SER B N 1
ATOM 2903 C CA . SER B 1 184 ? -14.18 27.75 14.859 1 97.88 184 SER B CA 1
ATOM 2904 C C . SER B 1 184 ? -14.5 27.219 16.25 1 97.88 184 SER B C 1
ATOM 2906 O O . SER B 1 184 ? -14.234 27.891 17.25 1 97.88 184 SER B O 1
ATOM 2908 N N . ALA B 1 185 ? -15.047 26.062 16.328 1 97.38 185 ALA B N 1
ATOM 2909 C CA . ALA B 1 185 ? -15.484 25.469 17.594 1 97.38 185 ALA B CA 1
ATOM 2910 C C . ALA B 1 185 ? -14.312 25.297 18.547 1 97.38 185 ALA B C 1
ATOM 2912 O O . ALA B 1 185 ? -14.469 25.469 19.766 1 97.38 185 ALA B O 1
ATOM 2913 N N . TYR B 1 186 ? -13.156 25 18.031 1 96.31 186 TYR B N 1
ATOM 2914 C CA . TYR B 1 186 ? -12.008 24.719 18.891 1 96.31 186 TYR B CA 1
ATOM 2915 C C . TYR B 1 186 ? -11.039 25.891 18.906 1 96.31 186 TYR B C 1
ATOM 2917 O O . TYR B 1 186 ? -9.977 25.812 19.531 1 96.31 186 TYR B O 1
ATOM 2925 N N . GLY B 1 187 ? -11.344 26.953 18.219 1 96.31 187 GLY B N 1
ATOM 2926 C CA . GLY B 1 187 ? -10.5 28.141 18.203 1 96.31 187 GLY B CA 1
ATOM 2927 C C . GLY B 1 187 ? -9.133 27.891 17.594 1 96.31 187 GLY B C 1
ATOM 2928 O O . GLY B 1 187 ? -8.125 28.375 18.109 1 96.31 187 GLY B O 1
ATOM 2929 N N . LEU B 1 188 ? -9.094 27.125 16.516 1 96.94 188 LEU B N 1
ATOM 2930 C CA . LEU B 1 188 ? -7.824 26.766 15.898 1 96.94 188 LEU B CA 1
ATOM 2931 C C . LEU B 1 188 ? -7.371 27.844 14.93 1 96.94 188 LEU B C 1
ATOM 2933 O O . LEU B 1 188 ? -8.195 28.547 14.344 1 96.94 188 LEU B O 1
ATOM 2937 N N . SER B 1 189 ? -6.086 27.984 14.758 1 96.12 189 SER B N 1
ATOM 2938 C CA . SER B 1 189 ? -5.543 28.812 13.688 1 96.12 189 SER B CA 1
ATOM 2939 C C . SER B 1 189 ? -5.703 28.125 12.328 1 96.12 189 SER B C 1
ATOM 2941 O O . SER B 1 189 ? -5.785 26.906 12.25 1 96.12 189 SER B O 1
ATOM 2943 N N . CYS B 1 190 ? -5.789 28.953 11.258 1 95.88 190 CYS B N 1
ATOM 2944 C CA . CYS B 1 190 ? -6.004 28.438 9.914 1 95.88 190 CYS B CA 1
ATOM 2945 C C . CYS B 1 190 ? -5.254 29.281 8.883 1 95.88 190 CYS B C 1
ATOM 2947 O O . CYS B 1 190 ? -5.355 30.5 8.883 1 95.88 190 CYS B O 1
ATOM 2949 N N . ASP B 1 191 ? -4.48 28.625 8.086 1 92.56 191 ASP B N 1
ATOM 2950 C CA . ASP B 1 191 ? -3.82 29.25 6.941 1 92.56 191 ASP B CA 1
ATOM 2951 C C . ASP B 1 191 ? -4.504 28.875 5.633 1 92.56 191 ASP B C 1
ATOM 2953 O O . ASP B 1 191 ? -4.59 27.688 5.293 1 92.56 191 ASP B O 1
ATOM 2957 N N . THR B 1 192 ? -4.91 29.812 4.82 1 86.75 192 THR B N 1
ATOM 2958 C CA . THR B 1 192 ? -5.719 29.547 3.637 1 86.75 192 THR B CA 1
ATOM 2959 C C . THR B 1 192 ? -4.891 29.719 2.365 1 86.75 192 THR B C 1
ATOM 2961 O O . THR B 1 192 ? -5.355 29.406 1.269 1 86.75 192 THR B O 1
ATOM 2964 N N . ASP B 1 193 ? -3.725 30.25 2.455 1 79.06 193 ASP B N 1
ATOM 2965 C CA . ASP B 1 193 ? -2.887 30.5 1.287 1 79.06 193 ASP B CA 1
ATOM 2966 C C . ASP B 1 193 ? -2.01 29.297 0.97 1 79.06 193 ASP B C 1
ATOM 2968 O O . ASP B 1 193 ? -1.388 28.719 1.866 1 79.06 193 ASP B O 1
ATOM 2972 N N . ALA B 1 194 ? -2.137 29.016 -0.322 1 69.75 194 ALA B N 1
ATOM 2973 C CA . ALA B 1 194 ? -1.317 27.875 -0.755 1 69.75 194 ALA B CA 1
ATOM 2974 C C . ALA B 1 194 ? 0.154 28.281 -0.85 1 69.75 194 ALA B C 1
ATOM 2976 O O . ALA B 1 194 ? 1.033 27.406 -0.885 1 69.75 194 ALA B O 1
ATOM 2977 N N . ASP B 1 195 ? 0.337 29.5 -1.178 1 62.69 195 ASP B N 1
ATOM 2978 C CA . ASP B 1 195 ? 1.699 30 -1.307 1 62.69 195 ASP B CA 1
ATOM 2979 C C . ASP B 1 195 ? 2.324 30.25 0.064 1 62.69 195 ASP B C 1
ATOM 2981 O O . ASP B 1 195 ? 3.066 31.219 0.247 1 62.69 195 ASP B O 1
ATOM 2985 N N . ILE B 1 196 ? 2.156 29.391 0.91 1 48.59 196 ILE B N 1
ATOM 2986 C CA . ILE B 1 196 ? 2.576 29.688 2.275 1 48.59 196 ILE B CA 1
ATOM 2987 C C . ILE B 1 196 ? 3.834 30.547 2.252 1 48.59 196 ILE B C 1
ATOM 2989 O O . ILE B 1 196 ? 4.68 30.406 1.364 1 48.59 196 ILE B O 1
#

Nearest PDB structures (foldseek):
  1im5-assembly1_A  TM=8.931E-01  e=1.008E-16  Pyrococcus horikoshii
  3r2j-assembly2_C  TM=8.734E-01  e=8.167E-15  Leishmania infantum
  3v8e-assembly5_E  TM=8.371E-01  e=1.044E-13  Saccharomyces cerevisiae S288C
  3eef-assembly1_A  TM=8.492E-01  e=1.614E-12  Thermoplasma acidophilum
  8cib-assembly1_F  TM=7.699E-01  e=3.624E-10  Pseudomonas aeruginosa

Radius of gyration: 22.67 Å; Cα contacts (8 Å, |Δi|>4): 838; chains: 2; bounding box: 48×73×48 Å

Solvent-accessible surface area (backbone atoms only — not comparable to full-atom values): 19474 Å² total; per-residue (Å²): 123,85,75,80,67,32,24,31,39,37,37,29,31,57,22,27,11,40,35,78,46,69,56,53,29,63,64,28,55,64,23,44,50,47,44,20,53,40,46,66,76,44,49,87,61,36,69,34,36,40,34,37,33,53,34,18,42,91,59,33,41,53,17,44,98,56,72,28,86,37,68,73,55,20,29,58,55,32,54,34,28,7,37,32,64,63,39,45,53,44,46,58,77,41,49,91,40,50,48,79,43,72,30,32,62,48,39,87,45,84,39,64,20,55,64,72,35,63,69,50,34,50,50,52,52,48,50,38,60,77,60,56,31,42,32,33,40,35,31,22,38,36,16,49,48,28,34,38,42,28,49,63,52,39,65,74,70,47,83,73,44,46,59,32,34,35,52,43,35,20,40,15,77,74,76,34,56,57,30,52,49,53,35,59,75,70,69,46,51,72,44,66,61,67,79,111,123,84,75,80,68,31,22,30,39,38,36,30,31,56,22,27,9,41,34,79,47,68,54,52,30,62,63,26,56,63,23,44,51,47,45,22,54,42,47,67,76,43,48,87,60,38,69,33,36,41,33,37,34,54,34,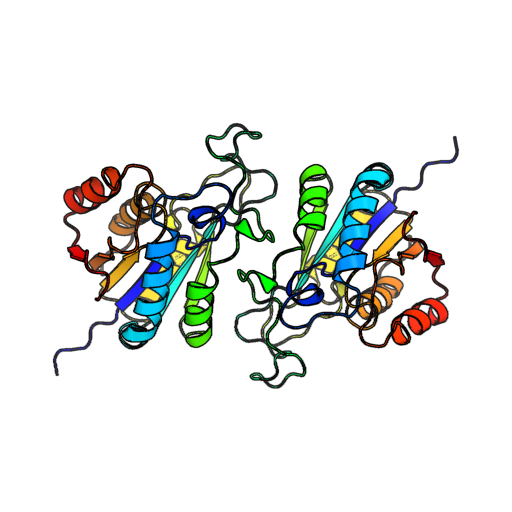19,43,91,59,34,38,53,16,43,97,58,73,28,86,35,69,74,54,21,30,59,57,33,53,34,28,7,36,31,63,61,39,44,52,44,46,58,77,40,48,92,41,49,49,80,42,74,28,32,60,48,39,85,45,84,39,64,20,56,62,74,35,63,70,49,32,50,51,52,53,48,50,38,59,76,61,57,32,43,34,34,42,35,32,21,39,36,16,49,48,29,34,38,43,29,49,61,53,40,65,73,69,48,84,72,45,47,60,30,35,36,52,43,34,20,38,13,78,74,76,34,56,56,31,52,48,52,34,59,75,69,67,47,51,72,43,66,61,67,77,111

Foldseek 3Di:
DPPLAAEEEEAEAQFQCCPPRQNDFPCQVVLVLLVLVVCVVCVVSHQAYEYEFEAADPAACCDVVNPRDGHDALHHPDNRRDHDVSNVVSCVVVVVHYDYHYDHHDRYDDPLASCVVVVSVVVVVCVCVVRVHAEYEYAYPALQTSRLVNLVVCVVVPDRHAYEYAVSNHGHNVRCVNNVVSCVVSVHHYHNDSVD/DPPLAAEEEEAEAQFQCCPPNQNDFPCQVVLVLLVLVVCVVCVVSHQAYEYEFEAADPAACCDVVNPHDGHDALHHPDNRRDHDVSNVVSCVVVVVHYDYHYDHHDRYDDPLASCVVVVSVVVVVCVCVVRVHAEYEYAYPALQTSRLVNLVVCVVSPDRHAYEYAVSNHGHNVRCVNNVVSCVVSVHHYHNDSVD

Organism: NCBI:txid1796646

Secondary structure (DSSP, 8-state):
------EEEEEE--BGGGTTSSSPPTTHHHHHHHHHHHHHHHGGGEEEEEEEEE-B-SS-TTBGGGT-SB-S-SBTTSGGGSBPHHHHHHHHHTGGGEEEEEE--STT---SSGGGSHHHHHHHHHHHHHTT--EEEEEES-IIIIIHHHHHHHHHH--S-EEEEEGGG---TTTTHHHHHHHHHHT-EEE--S--/------EEEEEE--BGGGTTSSSPPTTHHHHHHHHHHHHHHHGGGEEEEEEEEE-B-SS-TTBGGGTSSB-S-SBTTSGGGSBPHHHHHHHHHTGGGEEEEEE--STT---SSGGGSHHHHHHHHHHHHHTT--EEEEEES-IIIIIHHHHHHHHHH--S-EEEEEGGG---TTTTHHHHHHHHHHT-EEE--S--